Protein 1MN8 (pdb70)

Foldseek 3Di:
DDPQFPQVLCVVVVVVLQVLLVVVVHGDDNVVLLCCQQPNQVVVVQPRHNRGDLDLNSLVSSQCQQPPDPPRHNVVCNSNSVSSNSCNVPNDPSD/DFQQVLCVVVVVVLQVLLVVVVHGDDNVCLLCCLQPPQVVPPQDRDSSGDLDLVSLVSSQCQQPDDPPRHNVPCNSNSVSSNSCSVDNDPSDD/DQFPLNLCVVVVVVLQVLLVVVVHGDDSVVLLCCLQPNQVVVVQPRHNRGDLDLSSLVVSVCQQPPPDPRHNVVCVSNSVSSNSCSVPPDPSSD/DDPDDFPLNVCVVVVVVLQVLLVVVVHGDDNVVLLCCQQPNQVVVPLPRHNRGDLDLVSLVVSVCQQPPPPDRHNVVCVSNSVSSNSCSVPPDPPHD

GO terms:
  GO:0120026 host cell uropod (C, IDA)
  GO:0020002 host cell plasma membrane (C, EXP)
  GO:0030430 host cell cytoplasm (C, EXP)
  GO:0005515 protein binding (F, IPI)

Secondary structure (DSSP, 8-state):
-----HHHHHHHTHHHHHHHHHHTT----HHHHHHIIIIIGGGG-SS--TT----HHHHHHHHHHHTSPTTSS-GGGHHHHHHHHHHHHS--TT-/--HHHHHHHTHHHHHHHHHHTT----HHHHHHIIIIIGGGGSS---TT----HHHHHHHHHHHTSPTTSS-GGGHHHHHHHHHHHHS--TT--/---HHHHHHHTHHHHHHHHHHTT----HHHHHHIIIIIGGGGSS---TT----HHHHHHHHHHHT-SGGG--GGGHHHHHHHHHHHHS--TTT-/------HHHHHHHTHHHHHHHHHHTT----HHHHHHIIIIIGGGGSS---TT----HHHHHHHHHHHT-SGGG--GGGHHHHHHHHHHHHS--TT--

InterPro domains:
  IPR000840 Gamma-retroviral matrix protein [PF01140] (2-114)
  IPR001878 Zinc finger, CCHC-type [PF00098] (503-519)
  IPR001878 Zinc finger, CCHC-type [PS50158] (504-519)
  IPR001878 Zinc finger, CCHC-type [SM00343] (503-519)
  IPR002079 Gag polyprotein, inner coat protein p12 [PF01141] (132-215)
  IPR003036 Core shell protein Gag P30 [PF02093] (233-433)
  IPR008919 Retrovirus capsid, N-terminal [G3DSA:1.10.375.10] (216-346)
  IPR008919 Retrovirus capsid, N-terminal [SSF47943] (217-346)
  IPR010999 Retroviral matrix protein [SSF47836] (1-103)
  IPR036875 Zinc finger, CCHC-type superfamily [SSF57756] (481-527)
  IPR036946 Gamma-retroviral matrix domain superfamily [G3DSA:1.10.150.180] (1-99)
  IPR050462 Retroviral Gag-Pol polyproteins [PTHR33166] (1-527)

Sequence (379 aa):
QTVTTPLSLTLGHWKDVERIAHNQSVDVKKRRWVTFCSAEWPTFNVGWPRDGTFNRDLITQVKIKVFSPGPHGHPDQVPYIVTWEALAFDPPPWVTTPLSLTLGHWKDVERIAHNQSVDVKKRRWVTFCSAEWPTFNVGWPRDGTFNRDLITQVKIKVFSPGPHGHPDQVPYIVTWEALAFDPPPWVKVTTPLSLTLGHWKDVERIAHNQSVDVKKRRWVTFCSAEWPTFNVGWPRDGTFNRDLITQVKIKVFSPGPHGHPDQVPYIVTWEALAFDPPPWVKGQTVTTPLSLTLGHWKDVERIAHNQSVDVKKRRWVTFCSAEWPTFNVGWPRDGTFNRDLITQVKIKVFSPGPHGHPDQVPYIVTWEALAFDPPPWVK

Organism: Moloney murine leukemia virus (isolate Shinnick) (NCBI:txid928306)

Solvent-accessible surface area: 18211 Å² total; per-residue (Å²): 136,42,54,9,1,3,9,6,36,0,12,1,45,21,115,39,0,11,96,4,0,29,95,76,38,12,2,0,9,84,100,85,1,45,45,4,0,31,51,70,0,37,93,31,136,45,48,8,37,167,34,1,5,39,76,109,108,53,1,54,88,0,60,115,64,2,102,33,103,68,123,111,12,42,64,34,7,17,0,0,0,29,0,0,33,14,0,17,136,94,67,13,141,46,84,142,48,33,0,38,38,0,8,57,70,27,185,40,0,34,114,7,0,46,103,77,40,14,6,0,19,27,51,38,1,6,39,15,0,6,22,70,1,46,95,24,146,38,50,12,49,70,51,5,13,27,74,124,107,57,0,58,83,0,62,120,58,2,101,33,102,68,126,108,12,40,64,39,7,17,0,0,0,30,0,0,32,16,0,14,120,118,66,14,138,38,19,186,101,122,17,36,6,34,50,0,25,61,64,17,82,52,0,8,131,40,0,35,121,83,106,31,55,4,97,63,78,92,0,0,33,19,0,3,23,54,1,41,90,33,138,28,51,7,50,40,31,5,18,42,71,118,106,47,2,54,70,0,50,95,90,3,100,31,115,64,131,135,14,57,111,92,4,39,30,11,0,23,0,0,35,17,0,7,125,115,57,14,102,40,42,166,86,53,97,65,82,10,31,0,6,39,0,6,41,64,16,97,50,0,7,128,41,0,33,119,82,107,30,50,0,91,49,77,135,1,27,67,15,0,11,59,53,0,40,103,27,138,34,59,6,52,97,20,5,14,38,75,121,110,46,1,58,77,0,52,96,85,2,95,30,124,58,136,138,14,53,110,95,4,38,31,8,0,22,0,0,36,17,0,15,115,113,66,18,127,28,11,208

Radius of gyration: 23.08 Å; Cα contacts (8 Å, |Δi|>4): 572; chains: 4; bounding box: 60×48×50 Å

Nearest PDB structures (foldseek):
  1mn8-assembly1_A  TM=9.951E-01  e=1.776E-14  Moloney murine leukemia virus
  1uhu-assembly1_A  TM=9.595E-01  e=6.211E-09  Mus musculus
  1mn8-assembly1_A  TM=9.759E-01  e=5.792E-16  Moloney murine leukemia virus
  1uhu-assembly1_A  TM=9.353E-01  e=1.163E-09  Mus musculus
  1mn8-assembly1_A  TM=1.008E+00  e=6.051E-15  Moloney murine leukemia virus

B-factor: mean 15.63, std 10.72, range [4.12, 92.96]

CATH classification: 1.10.150.180

Structure (mmCIF, N/CA/C/O backbone):
data_1MN8
#
_entry.id   1MN8
#
_cell.length_a   33.8
_cell.length_b   49.5
_cell.length_c   50.8
_cell.angle_alpha   71.9
_cell.angle_beta   81.9
_cell.angle_gamma   80.0
#
_symmetry.space_group_name_H-M   'P 1'
#
loop_
_entity.id
_entity.type
_entity.pdbx_description
1 polymer 'Core protein p15'
2 water water
#
loop_
_atom_site.group_PDB
_atom_site.id
_atom_site.type_symbol
_atom_site.label_atom_id
_atom_site.label_alt_id
_atom_site.label_comp_id
_atom_site.label_asym_id
_atom_site.label_entity_id
_atom_site.label_seq_id
_atom_site.pdbx_PDB_ins_code
_atom_site.Cartn_x
_atom_site.Cartn_y
_atom_site.Cartn_z
_atom_site.occupancy
_atom_site.B_iso_or_equiv
_atom_site.auth_seq_id
_atom_site.auth_comp_id
_atom_site.auth_asym_id
_atom_site.auth_atom_id
_atom_site.pdbx_PDB_model_num
ATOM 1 N N . GLN A 1 4 ? 1.487 34.339 -28.185 1.00 56.65 3 GLN A N 1
ATOM 2 C CA . GLN A 1 4 ? 0.352 32.071 -28.036 1.00 52.23 3 GLN A CA 1
ATOM 3 C C . GLN A 1 4 ? 1.691 33.044 -27.146 1.00 53.94 3 GLN A C 1
ATOM 4 O O . GLN A 1 4 ? 1.212 33.971 -26.510 1.00 67.04 3 GLN A O 1
ATOM 10 N N . THR A 1 5 ? 2.600 32.994 -28.107 1.00 45.10 4 THR A N 1
ATOM 11 C CA . THR A 1 5 ? 3.895 33.670 -27.958 1.00 33.19 4 THR A CA 1
ATOM 12 C C . THR A 1 5 ? 4.938 32.671 -28.478 1.00 22.88 4 THR A C 1
ATOM 13 O O . THR A 1 5 ? 4.771 31.453 -28.597 1.00 31.23 4 THR A O 1
ATOM 17 N N . VAL A 1 6 ? 5.919 33.308 -29.132 1.00 28.51 5 VAL A N 1
ATOM 18 C CA . VAL A 1 6 ? 6.972 32.417 -29.642 1.00 23.56 5 VAL A CA 1
ATOM 19 C C . VAL A 1 6 ? 8.150 32.701 -28.749 1.00 24.30 5 VAL A C 1
ATOM 20 O O . VAL A 1 6 ? 9.275 32.664 -29.283 1.00 26.23 5 VAL A O 1
ATOM 24 N N . THR A 1 7 ? 7.904 33.004 -27.444 1.00 20.95 6 THR A N 1
ATOM 25 C CA . THR A 1 7 ? 9.051 33.247 -26.593 1.00 13.81 6 THR A CA 1
ATOM 26 C C . THR A 1 7 ? 9.954 32.055 -26.590 1.00 10.87 6 THR A C 1
ATOM 27 O O . THR A 1 7 ? 9.559 30.880 -26.592 1.00 11.78 6 THR A O 1
ATOM 34 N N . THR A 1 8 ? 11.218 32.372 -26.670 1.00 9.52 7 THR A N 1
ATOM 35 C CA . THR A 1 8 ? 12.202 31.321 -26.748 1.00 8.16 7 THR A CA 1
ATOM 36 C C . THR A 1 8 ? 12.165 30.429 -25.500 1.00 7.72 7 THR A C 1
ATOM 37 O O . THR A 1 8 ? 11.854 30.895 -24.398 1.00 8.01 7 THR A O 1
ATOM 41 N N . PRO A 1 9 ? 12.597 29.164 -25.639 1.00 7.36 8 PRO A N 1
ATOM 42 C CA . PRO A 1 9 ? 12.719 28.331 -24.422 1.00 6.96 8 PRO A CA 1
ATOM 43 C C . PRO A 1 9 ? 13.554 28.963 -23.328 1.00 6.70 8 PRO A C 1
ATOM 44 O O . PRO A 1 9 ? 13.189 28.956 -22.160 1.00 7.38 8 PRO A O 1
ATOM 48 N N . LEU A 1 10 ? 14.734 29.506 -23.722 1.00 6.66 9 LEU A N 1
ATOM 49 C CA . LEU A 1 10 ? 15.578 30.129 -22.713 1.00 6.59 9 LEU A CA 1
ATOM 50 C C . LEU A 1 10 ? 14.830 31.258 -21.974 1.00 7.31 9 LEU A C 1
ATOM 51 O O . LEU A 1 10 ? 14.865 31.318 -20.745 1.00 7.52 9 LEU A O 1
ATOM 56 N N . SER A 1 11 ? 14.190 32.167 -22.736 1.00 7.84 10 SER A N 1
ATOM 57 C CA . SER A 1 11 ? 13.481 33.250 -22.038 1.00 8.24 10 SER A CA 1
ATOM 58 C C . SER A 1 11 ? 12.331 32.751 -21.196 1.00 8.06 10 SER A C 1
ATOM 59 O O . SER A 1 11 ? 12.039 33.339 -20.149 1.00 9.47 10 SER A O 1
ATOM 63 N N . LEU A 1 12 ? 11.664 31.691 -21.599 1.00 8.27 11 LEU A N 1
ATOM 64 C CA . LEU A 1 12 ? 10.613 31.108 -20.764 1.00 8.95 11 LEU A CA 1
ATOM 65 C C . LEU A 1 12 ? 11.212 30.636 -19.439 1.00 8.52 11 LEU A C 1
ATOM 66 O O . LEU A 1 12 ? 10.657 30.846 -18.352 1.00 10.01 11 LEU A O 1
ATOM 71 N N . THR A 1 13 ? 12.359 29.920 -19.505 1.00 8.21 12 THR A N 1
ATOM 72 C CA . THR A 1 13 ? 13.013 29.467 -18.281 1.00 8.39 12 THR A CA 1
ATOM 73 C C . THR A 1 13 ? 13.410 30.626 -17.357 1.00 8.09 12 THR A C 1
ATOM 74 O O . THR A 1 13 ? 13.257 30.527 -16.122 1.00 9.73 12 THR A O 1
ATOM 78 N N . LEU A 1 14 ? 13.853 31.721 -17.983 1.00 7.57 13 LEU A N 1
ATOM 79 C CA . LEU A 1 14 ? 14.179 32.892 -17.171 1.00 8.97 13 LEU A CA 1
ATOM 80 C C . LEU A 1 14 ? 12.932 33.554 -16.539 1.00 9.35 13 LEU A C 1
ATOM 81 O O . LEU A 1 14 ? 12.991 34.104 -15.480 1.00 10.84 13 LEU A O 1
ATOM 86 N N . GLY A 1 15 ? 11.832 33.502 -17.298 1.00 10.53 14 GLY A N 1
ATOM 87 C CA . GLY A 1 15 ? 10.559 33.982 -16.797 1.00 12.63 14 GLY A CA 1
ATOM 88 C C . GLY A 1 15 ? 9.998 33.218 -15.622 1.00 12.27 14 GLY A C 1
ATOM 89 O O . GLY A 1 15 ? 9.108 33.756 -14.943 1.00 16.87 14 GLY A O 1
ATOM 90 N N . HIS A 1 16 ? 10.445 31.969 -15.448 1.00 10.95 15 HIS A N 1
ATOM 91 C CA . HIS A 1 16 ? 9.979 31.073 -14.415 1.00 11.34 15 HIS A CA 1
ATOM 92 C C . HIS A 1 16 ? 11.160 30.506 -13.652 1.00 10.60 15 HIS A C 1
ATOM 93 O O . HIS A 1 16 ? 11.164 29.317 -13.326 1.00 11.94 15 HIS A O 1
ATOM 100 N N . TRP A 1 17 ? 12.139 31.369 -13.378 1.00 11.18 16 TRP A N 1
ATOM 101 C CA . TRP A 1 17 ? 13.384 30.899 -12.838 1.00 10.48 16 TRP A CA 1
ATOM 102 C C . TRP A 1 17 ? 13.264 30.131 -11.525 1.00 10.99 16 TRP A C 1
ATOM 103 O O . TRP A 1 17 ? 13.897 29.104 -11.295 1.00 11.18 16 TRP A O 1
ATOM 114 N N . LYS A 1 18 ? 12.418 30.600 -10.595 1.00 12.40 17 LYS A N 1
ATOM 115 C CA . LYS A 1 18 ? 12.323 29.877 -9.323 1.00 13.66 17 LYS A CA 1
ATOM 116 C C . LYS A 1 18 ? 11.820 28.445 -9.509 1.00 11.64 17 LYS A C 1
ATOM 117 O O . LYS A 1 18 ? 12.221 27.535 -8.771 1.00 12.64 17 LYS A O 1
ATOM 127 N N . ASP A 1 19 ? 10.932 28.247 -10.502 1.00 11.00 18 ASP A N 1
ATOM 128 C CA . ASP A 1 19 ? 10.477 26.862 -10.750 1.00 11.49 18 ASP A CA 1
ATOM 129 C C . ASP A 1 19 ? 11.587 26.034 -11.363 1.00 10.06 18 ASP A C 1
ATOM 130 O O . ASP A 1 19 ? 11.655 24.810 -11.129 1.00 10.27 18 ASP A O 1
ATOM 135 N N . VAL A 1 20 ? 12.456 26.640 -12.210 1.00 8.54 19 VAL A N 1
ATOM 136 C CA . VAL A 1 20 ? 13.641 25.911 -12.692 1.00 8.31 19 VAL A CA 1
ATOM 137 C C . VAL A 1 20 ? 14.479 25.443 -11.506 1.00 7.54 19 VAL A C 1
ATOM 138 O O . VAL A 1 20 ? 14.940 24.295 -11.450 1.00 8.06 19 VAL A O 1
ATOM 142 N N . GLU A 1 21 ? 14.702 26.347 -10.525 1.00 8.61 20 GLU A N 1
ATOM 143 C CA . GLU A 1 21 ? 15.449 25.921 -9.350 1.00 9.23 20 GLU A CA 1
ATOM 144 C C . GLU A 1 21 ? 14.793 24.758 -8.608 1.00 9.27 20 GLU A C 1
ATOM 145 O O . GLU A 1 21 ? 15.461 23.838 -8.129 1.00 10.20 20 GLU A O 1
ATOM 151 N N . ARG A 1 22 ? 13.456 24.803 -8.457 1.00 9.10 21 ARG A N 1
ATOM 152 C CA . ARG A 1 22 ? 12.702 23.708 -7.837 1.00 9.23 21 ARG A CA 1
ATOM 153 C C . ARG A 1 22 ? 12.946 22.389 -8.550 1.00 9.01 21 ARG A C 1
ATOM 154 O O . ARG A 1 22 ? 13.146 21.386 -7.879 1.00 9.90 21 ARG A O 1
ATOM 162 N N . ILE A 1 23 ? 12.930 22.422 -9.896 1.00 7.98 22 ILE A N 1
ATOM 163 C CA . ILE A 1 23 ? 13.169 21.228 -10.671 1.00 8.49 22 ILE A CA 1
ATOM 164 C C . ILE A 1 23 ? 14.589 20.708 -10.443 1.00 7.53 22 ILE A C 1
ATOM 165 O O . ILE A 1 23 ? 14.788 19.508 -10.246 1.00 8.96 22 ILE A O 1
ATOM 170 N N . ALA A 1 24 ? 15.545 21.616 -10.427 1.00 7.66 23 ALA A N 1
ATOM 171 C CA . ALA A 1 24 ? 16.918 21.235 -10.127 1.00 7.67 23 ALA A CA 1
ATOM 172 C C . ALA A 1 24 ? 17.020 20.540 -8.773 1.00 7.52 23 ALA A C 1
ATOM 173 O O . ALA A 1 24 ? 17.624 19.483 -8.584 1.00 8.37 23 ALA A O 1
ATOM 175 N N . HIS A 1 25 ? 16.429 21.224 -7.758 1.00 8.07 24 HIS A N 1
ATOM 176 C CA . HIS A 1 25 ? 16.517 20.700 -6.394 1.00 8.35 24 HIS A CA 1
ATOM 177 C C . HIS A 1 25 ? 15.935 19.304 -6.287 1.00 8.82 24 HIS A C 1
ATOM 178 O O . HIS A 1 25 ? 16.436 18.456 -5.529 1.00 9.96 24 HIS A O 1
ATOM 185 N N . ASN A 1 26 ? 14.838 19.026 -6.991 1.00 9.17 25 ASN A N 1
ATOM 186 C CA . ASN A 1 26 ? 14.221 17.703 -6.957 1.00 10.56 25 ASN A CA 1
ATOM 187 C C . ASN A 1 26 ? 15.141 16.658 -7.588 1.00 10.63 25 ASN A C 1
ATOM 188 O O . ASN A 1 26 ? 14.90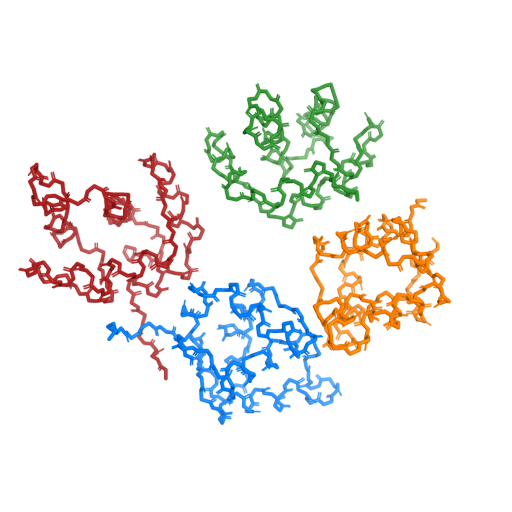6 15.448 -7.346 1.00 12.87 25 ASN A O 1
ATOM 193 N N . GLN A 1 27 ? 16.141 17.093 -8.380 1.00 9.00 26 GLN A N 1
ATOM 194 C CA . GLN A 1 27 ? 17.171 16.228 -8.911 1.00 9.10 26 GLN A CA 1
ATOM 195 C C . GLN A 1 27 ? 18.432 16.236 -8.055 1.00 8.22 26 GLN A C 1
ATOM 196 O O . GLN A 1 27 ? 19.494 15.747 -8.450 1.00 10.36 26 GLN A O 1
ATOM 202 N N . SER A 1 28 ? 18.345 16.825 -6.859 1.00 8.72 27 SER A N 1
ATOM 203 C CA . SER A 1 28 ? 19.459 16.920 -5.893 1.00 8.76 27 SER A CA 1
ATOM 204 C C . SER A 1 28 ? 20.633 17.709 -6.483 1.00 8.19 27 SER A C 1
ATOM 205 O O . SER A 1 28 ? 21.805 17.436 -6.161 1.00 9.27 27 SER A O 1
ATOM 208 N N . VAL A 1 29 ? 20.326 18.729 -7.301 1.00 8.12 28 VAL A N 1
ATOM 209 C CA . VAL A 1 29 ? 21.346 19.630 -7.785 1.00 7.41 28 VAL A CA 1
ATOM 210 C C . VAL A 1 29 ? 20.884 21.089 -7.574 1.00 7.02 28 VAL A C 1
ATOM 211 O O . VAL A 1 29 ? 19.709 21.328 -7.297 1.00 9.00 28 VAL A O 1
ATOM 215 N N . ASP A 1 30 ? 21.781 21.989 -7.837 1.00 7.90 29 ASP A N 1
ATOM 216 C CA . ASP A 1 30 ? 21.518 23.436 -7.819 1.00 7.88 29 ASP A CA 1
ATOM 217 C C . ASP A 1 30 ? 22.074 24.079 -9.060 1.00 7.16 29 ASP A C 1
ATOM 218 O O . ASP A 1 30 ? 23.067 23.603 -9.668 1.00 9.69 29 ASP A O 1
ATOM 223 N N . VAL A 1 31 ? 21.429 25.121 -9.561 1.00 7.74 30 VAL A N 1
ATOM 224 C CA . VAL A 1 31 ? 21.824 25.801 -10.784 1.00 7.20 30 VAL A CA 1
ATOM 225 C C . VAL A 1 31 ? 21.840 27.312 -10.562 1.00 7.33 30 VAL A C 1
ATOM 226 O O . VAL A 1 31 ? 20.950 27.896 -9.974 1.00 9.33 30 VAL A O 1
ATOM 230 N N . LYS A 1 32 ? 22.839 27.943 -11.147 1.00 7.26 31 LYS A N 1
ATOM 231 C CA . LYS A 1 32 ? 23.002 29.415 -11.159 1.00 7.72 31 LYS A CA 1
ATOM 232 C C . LYS A 1 32 ? 22.414 29.973 -12.460 1.00 7.36 31 LYS A C 1
ATOM 233 O O . LYS A 1 32 ? 22.728 29.453 -13.550 1.00 8.22 31 LYS A O 1
ATOM 239 N N . LYS A 1 33 ? 21.636 31.031 -12.391 1.00 8.35 32 LYS A N 1
ATOM 240 C CA . LYS A 1 33 ? 21.012 31.610 -13.569 1.00 8.46 32 LYS A CA 1
ATOM 241 C C . LYS A 1 33 ? 22.042 32.059 -14.578 1.00 7.49 32 LYS A C 1
ATOM 242 O O . LYS A 1 33 ? 21.899 31.786 -15.798 1.00 8.73 32 LYS A O 1
ATOM 248 N N . ARG A 1 34 ? 23.133 32.674 -14.166 1.00 9.10 33 ARG A N 1
ATOM 249 C CA . ARG A 1 34 ? 24.056 33.215 -15.140 1.00 8.89 33 ARG A CA 1
ATOM 250 C C . ARG A 1 34 ? 24.750 32.082 -15.912 1.00 8.54 33 ARG A C 1
ATOM 251 O O . ARG A 1 34 ? 25.057 32.232 -17.122 1.00 8.83 33 ARG A O 1
ATOM 259 N N . ARG A 1 35 ? 25.028 30.949 -15.231 1.00 8.05 34 ARG A N 1
ATOM 260 C CA . ARG A 1 35 ? 25.637 29.787 -15.870 1.00 8.38 34 ARG A CA 1
ATOM 261 C C . ARG A 1 35 ? 24.660 29.097 -16.787 1.00 6.74 34 ARG A C 1
ATOM 262 O O . ARG A 1 35 ? 25.018 28.592 -17.854 1.00 7.91 34 ARG A O 1
ATOM 270 N N . TRP A 1 36 ? 23.403 28.980 -16.340 1.00 6.45 35 TRP A N 1
ATOM 271 C CA . TRP A 1 36 ? 22.332 28.460 -17.149 1.00 6.30 35 TRP A CA 1
ATOM 272 C C . TRP A 1 36 ? 22.341 29.160 -18.516 1.00 6.46 35 TRP A C 1
ATOM 273 O O . TRP A 1 36 ? 22.292 28.544 -19.561 1.00 6.59 35 TRP A O 1
ATOM 284 N N . VAL A 1 37 ? 22.388 30.485 -18.482 1.00 7.10 36 VAL A N 1
ATOM 285 C CA . VAL A 1 37 ? 22.378 31.297 -19.689 1.00 7.18 36 VAL A CA 1
ATOM 286 C C . VAL A 1 37 ? 23.628 31.041 -20.514 1.00 7.05 36 VAL A C 1
ATOM 287 O O . VAL A 1 37 ? 23.590 30.805 -21.722 1.00 8.43 36 VAL A O 1
ATOM 291 N N . THR A 1 38 ? 24.793 31.132 -19.882 1.00 6.97 37 THR A N 1
ATOM 292 C CA . THR A 1 38 ? 26.045 30.968 -20.622 1.00 8.05 37 THR A CA 1
ATOM 293 C C . THR A 1 38 ? 26.121 29.588 -21.260 1.00 6.77 37 THR A C 1
ATOM 294 O O . THR A 1 38 ? 26.604 29.460 -22.396 1.00 7.55 37 THR A O 1
ATOM 298 N N . PHE A 1 39 ? 25.779 28.553 -20.547 1.00 6.75 38 PHE A N 1
ATOM 299 C CA . PHE A 1 39 ? 25.854 27.199 -21.127 1.00 6.57 38 PHE A CA 1
ATOM 300 C C . PHE A 1 39 ? 24.878 27.071 -22.286 1.00 6.44 38 PHE A C 1
ATOM 301 O O . PHE A 1 39 ? 25.205 26.509 -23.313 1.00 7.05 38 PHE A O 1
ATOM 309 N N . CYS A 1 40 ? 23.642 27.534 -22.083 1.00 6.26 39 CYS A N 1
ATOM 310 C CA . CYS A 1 40 ? 22.630 27.425 -23.139 1.00 6.49 39 CYS A CA 1
ATOM 311 C C . CYS A 1 40 ? 23.038 28.167 -24.414 1.00 6.54 39 CYS A C 1
ATOM 312 O O . CYS A 1 40 ? 22.879 27.676 -25.510 1.00 7.27 39 CYS A O 1
ATOM 315 N N . SER A 1 41 ? 23.530 29.423 -24.228 1.00 6.82 40 SER A N 1
ATOM 316 C CA . SER A 1 41 ? 23.677 30.328 -25.343 1.00 7.93 40 SER A CA 1
ATOM 317 C C . SER A 1 41 ? 25.075 30.325 -25.950 1.00 8.99 40 SER A C 1
ATOM 318 O O . SER A 1 41 ? 25.204 30.642 -27.148 1.00 13.16 40 SER A O 1
ATOM 322 N N . ALA A 1 42 ? 26.117 30.120 -25.156 1.00 8.15 41 ALA A N 1
ATOM 323 C CA . ALA A 1 42 ? 27.492 30.248 -25.583 1.00 9.12 41 ALA A CA 1
ATOM 324 C C . ALA A 1 42 ? 28.142 28.880 -25.694 1.00 9.00 41 ALA A C 1
ATOM 325 O O . ALA A 1 42 ? 28.756 28.559 -26.702 1.00 14.13 41 ALA A O 1
ATOM 327 N N . GLU A 1 43 ? 28.044 28.024 -24.672 1.00 8.57 42 GLU A N 1
ATOM 328 C CA . GLU A 1 43 ? 28.893 26.790 -24.687 1.00 8.68 42 GLU A CA 1
ATOM 329 C C . GLU A 1 43 ? 28.213 25.691 -25.474 1.00 7.66 42 GLU A C 1
ATOM 330 O O . GLU A 1 43 ? 28.834 25.134 -26.386 1.00 8.90 42 GLU A O 1
ATOM 336 N N . TRP A 1 44 ? 26.988 25.316 -25.191 1.00 7.04 43 TRP A N 1
ATOM 337 C CA . TRP A 1 44 ? 26.389 24.150 -25.820 1.00 7.32 43 TRP A CA 1
ATOM 338 C C . TRP A 1 44 ? 26.235 24.258 -27.325 1.00 6.85 43 TRP A C 1
ATOM 339 O O . TRP A 1 44 ? 26.426 23.253 -28.027 1.00 7.07 43 TRP A O 1
ATOM 350 N N . PRO A 1 45 ? 25.951 25.447 -27.891 1.00 7.28 44 PRO A N 1
ATOM 351 C CA . PRO A 1 45 ? 25.915 25.528 -29.384 1.00 7.27 44 PRO A CA 1
ATOM 352 C C . PRO A 1 45 ? 27.259 25.162 -29.996 1.00 8.62 44 PRO A C 1
ATOM 353 O O . PRO A 1 45 ? 27.282 24.659 -31.119 1.00 9.51 44 PRO A O 1
ATOM 357 N N . THR A 1 46 ? 28.381 25.411 -29.292 1.00 9.01 45 THR A N 1
ATOM 358 C CA . THR A 1 46 ? 29.678 25.092 -29.900 1.00 10.66 45 THR A CA 1
ATOM 359 C C . THR A 1 46 ? 29.939 23.607 -30.000 1.00 10.61 45 THR A C 1
ATOM 360 O O . THR A 1 46 ? 30.880 23.221 -30.709 1.00 12.76 45 THR A O 1
ATOM 364 N N . PHE A 1 47 ? 29.161 22.775 -29.326 1.00 10.47 46 PHE A N 1
ATOM 365 C CA . PHE A 1 47 ? 29.300 21.322 -29.472 1.00 11.23 46 PHE A CA 1
ATOM 366 C C . PHE A 1 47 ? 28.909 20.842 -30.869 1.00 11.52 46 PHE A C 1
ATOM 367 O O . PHE A 1 47 ? 29.202 19.714 -31.247 1.00 14.78 46 PHE A O 1
ATOM 375 N N . ASN A 1 48 ? 28.133 21.604 -31.610 1.00 12.77 47 ASN A N 1
ATOM 376 C CA . ASN A 1 48 ? 27.671 21.238 -32.929 1.00 14.67 47 ASN A CA 1
ATOM 377 C C . ASN A 1 48 ? 26.846 19.961 -32.914 1.00 14.08 47 ASN A C 1
ATOM 378 O O . ASN A 1 48 ? 26.883 19.137 -33.807 1.00 22.00 47 ASN A O 1
ATOM 383 N N . VAL A 1 49 ? 26.021 19.844 -31.862 1.00 11.70 48 VAL A N 1
ATOM 384 C CA . VAL A 1 49 ? 25.081 18.747 -31.692 1.00 12.22 48 VAL A CA 1
ATOM 385 C C . VAL A 1 49 ? 23.655 19.220 -31.749 1.00 10.41 48 VAL A C 1
ATOM 386 O O . VAL A 1 49 ? 22.745 18.506 -31.300 1.00 11.71 48 VAL A O 1
ATOM 390 N N . GLY A 1 50 ? 23.399 20.408 -32.319 1.00 9.88 49 GLY A N 1
ATOM 391 C CA . GLY A 1 50 ? 22.004 20.794 -32.531 1.00 10.50 49 GLY A CA 1
ATOM 392 C C . GLY A 1 50 ? 21.380 21.593 -31.393 1.00 7.26 49 GLY A C 1
ATOM 393 O O . GLY A 1 50 ? 20.193 21.803 -31.413 1.00 9.29 49 GLY A O 1
ATOM 394 N N . TRP A 1 51 ? 22.167 22.033 -30.383 1.00 7.00 50 TRP A N 1
ATOM 395 C CA . TRP A 1 51 ? 21.581 22.759 -29.260 1.00 6.23 50 TRP A CA 1
ATOM 396 C C . TRP A 1 51 ? 21.357 24.218 -29.669 1.00 6.31 50 TRP A C 1
ATOM 397 O O . TRP A 1 51 ? 22.368 24.907 -29.893 1.00 7.37 50 TRP A O 1
ATOM 408 N N . PRO A 1 52 ? 20.126 24.713 -29.765 1.00 6.26 51 PRO A N 1
ATOM 409 C CA . PRO A 1 52 ? 19.924 26.109 -30.186 1.00 6.61 51 PRO A CA 1
ATOM 410 C C . PRO A 1 52 ? 20.388 27.056 -29.090 1.00 6.53 51 PRO A C 1
ATOM 411 O O . PRO A 1 52 ? 20.171 26.849 -27.914 1.00 7.06 51 PRO A O 1
ATOM 415 N N . ARG A 1 53 ? 20.932 28.213 -29.537 1.00 6.91 52 ARG A N 1
ATOM 416 C CA . ARG A 1 53 ? 21.370 29.234 -28.612 1.00 7.76 52 ARG A CA 1
ATOM 417 C C . ARG A 1 53 ? 20.299 29.669 -27.634 1.00 6.47 52 ARG A C 1
ATOM 418 O O . ARG A 1 53 ? 20.605 29.990 -26.497 1.00 8.14 52 ARG A O 1
ATOM 427 N N . ASP A 1 54 ? 19.044 29.697 -28.083 1.00 6.55 53 ASP A N 1
ATOM 428 C CA . ASP A 1 54 ? 17.939 30.096 -27.241 1.00 7.18 53 ASP A CA 1
ATOM 429 C C . ASP A 1 54 ? 17.200 28.921 -26.617 1.00 6.61 53 ASP A C 1
ATOM 430 O O . ASP A 1 54 ? 16.083 29.076 -26.147 1.00 7.18 53 ASP A O 1
ATOM 438 N N . GLY A 1 55 ? 17.880 27.763 -26.578 1.00 6.37 54 GLY A N 1
ATOM 439 C CA . GLY A 1 55 ? 17.352 26.607 -25.872 1.00 7.13 54 GLY A CA 1
ATOM 440 C C . GLY A 1 55 ? 16.326 25.808 -26.648 1.00 7.11 54 GLY A C 1
ATOM 441 O O . GLY A 1 55 ? 15.845 26.165 -27.724 1.00 7.22 54 GLY A O 1
ATOM 442 N N . THR A 1 56 ? 15.956 24.676 -26.032 1.00 6.96 55 THR A N 1
ATOM 443 C CA . THR A 1 56 ? 14.962 23.783 -26.547 1.00 6.32 55 THR A CA 1
ATOM 444 C C . THR A 1 56 ? 14.431 22.897 -25.438 1.00 7.02 55 THR A C 1
ATOM 445 O O . THR A 1 56 ? 15.156 22.623 -24.474 1.00 7.34 55 THR A O 1
ATOM 449 N N . PHE A 1 57 ? 13.203 22.443 -25.603 1.00 7.11 56 PHE A N 1
ATOM 450 C CA . PHE A 1 57 ? 12.634 21.430 -24.713 1.00 7.97 56 PHE A CA 1
ATOM 451 C C . PHE A 1 57 ? 12.588 20.060 -25.380 1.00 7.74 56 PHE A C 1
ATOM 452 O O . PHE A 1 57 ? 12.051 19.104 -24.819 1.00 9.70 56 PHE A O 1
ATOM 460 N N . ASN A 1 58 ? 13.221 19.944 -26.535 1.00 7.49 57 ASN A N 1
ATOM 461 C CA . ASN A 1 58 ? 13.196 18.676 -27.279 1.00 7.67 57 ASN A CA 1
ATOM 462 C C . ASN A 1 58 ? 14.133 17.677 -26.609 1.00 8.13 57 ASN A C 1
ATOM 463 O O . ASN A 1 58 ? 15.317 17.943 -26.403 1.00 7.88 57 ASN A O 1
ATOM 468 N N . ARG A 1 59 ? 13.595 16.518 -26.251 1.00 8.87 58 ARG A N 1
ATOM 469 C CA . ARG A 1 59 ? 14.303 15.558 -25.421 1.00 9.43 58 ARG A CA 1
ATOM 470 C C . ARG A 1 59 ? 15.488 15.021 -26.219 1.00 9.13 58 ARG A C 1
ATOM 471 O O . ARG A 1 59 ? 16.556 14.716 -25.605 1.00 10.78 58 ARG A O 1
ATOM 484 N N . ASP A 1 60 ? 15.390 14.803 -27.508 1.00 10.53 59 ASP A N 1
ATOM 485 C CA . ASP A 1 60 ? 16.479 14.294 -28.312 1.00 10.63 59 ASP A CA 1
ATOM 486 C C . ASP A 1 60 ? 17.657 15.249 -28.313 1.00 9.32 59 ASP A C 1
ATOM 487 O O . ASP A 1 60 ? 18.811 14.824 -28.168 1.00 9.85 59 ASP A O 1
ATOM 492 N N . LEU A 1 61 ? 17.399 16.546 -28.457 1.00 8.13 60 LEU A N 1
ATOM 493 C CA . LEU A 1 61 ? 18.449 17.517 -28.460 1.00 7.56 60 LEU A CA 1
ATOM 494 C C . LEU A 1 61 ? 19.103 17.621 -27.060 1.00 6.70 60 LEU A C 1
ATOM 495 O O . LEU A 1 61 ? 20.322 17.747 -26.962 1.00 7.48 60 LEU A O 1
ATOM 500 N N . ILE A 1 62 ? 18.271 17.601 -26.016 1.00 6.26 61 ILE A N 1
ATOM 501 C CA . ILE A 1 62 ? 18.807 17.560 -24.651 1.00 6.03 61 ILE A CA 1
ATOM 502 C C . ILE A 1 62 ? 19.747 16.369 -24.490 1.00 6.38 61 ILE A C 1
ATOM 503 O O . ILE A 1 62 ? 20.828 16.499 -23.906 1.00 6.75 61 ILE A O 1
ATOM 508 N N . THR A 1 63 ? 19.361 15.213 -24.989 1.00 7.15 62 THR A N 1
ATOM 509 C CA . THR A 1 63 ? 20.168 14.002 -24.840 1.00 8.10 62 THR A CA 1
ATOM 510 C C . THR A 1 63 ? 21.502 14.184 -25.559 1.00 8.18 62 THR A C 1
ATOM 511 O O . THR A 1 63 ? 22.547 13.713 -25.063 1.00 9.02 62 THR A O 1
ATOM 515 N N . GLN A 1 64 ? 21.518 14.858 -26.730 1.00 8.28 63 GLN A N 1
ATOM 516 C CA . GLN A 1 64 ? 22.791 15.066 -27.434 1.00 9.41 63 GLN A CA 1
ATOM 517 C C . GLN A 1 64 ? 23.768 15.830 -26.558 1.00 8.02 63 GLN A C 1
ATOM 518 O O . GLN A 1 64 ? 24.959 15.520 -26.460 1.00 8.60 63 GLN A O 1
ATOM 524 N N . VAL A 1 65 ? 23.285 16.934 -25.947 1.00 7.41 64 VAL A N 1
ATOM 525 C CA . VAL A 1 65 ? 24.139 17.690 -25.054 1.00 6.19 64 VAL A CA 1
ATOM 526 C C . VAL A 1 65 ? 24.552 16.851 -23.866 1.00 6.41 64 VAL A C 1
ATOM 527 O O . VAL A 1 65 ? 25.724 16.904 -23.436 1.00 6.75 64 VAL A O 1
ATOM 531 N N . LYS A 1 66 ? 23.608 16.106 -23.293 1.00 5.95 65 LYS A N 1
ATOM 532 C CA . LYS A 1 66 ? 23.903 15.278 -22.142 1.00 6.07 65 LYS A CA 1
ATOM 533 C C . LYS A 1 66 ? 25.061 14.330 -22.428 1.00 6.64 65 LYS A C 1
ATOM 534 O O . LYS A 1 66 ? 26.002 14.165 -21.602 1.00 6.63 65 LYS A O 1
ATOM 540 N N . ILE A 1 67 ? 25.075 13.657 -23.575 1.00 6.71 66 ILE A N 1
ATOM 541 C CA . ILE A 1 67 ? 26.172 12.745 -23.931 1.00 7.39 66 ILE A CA 1
ATOM 542 C C . ILE A 1 67 ? 27.474 13.487 -24.020 1.00 6.81 66 ILE A C 1
ATOM 543 O O . ILE A 1 67 ? 28.491 12.989 -23.487 1.00 7.43 66 ILE A O 1
ATOM 548 N N . LYS A 1 68 ? 27.490 14.681 -24.596 1.00 6.64 67 LYS A N 1
ATOM 549 C CA . LYS A 1 68 ? 28.750 15.450 -24.633 1.00 7.45 67 LYS A CA 1
ATOM 550 C C . LYS A 1 68 ? 29.201 15.735 -23.208 1.00 6.56 67 LYS A C 1
ATOM 551 O O . LYS A 1 68 ? 30.381 15.539 -22.869 1.00 7.28 67 LYS A O 1
ATOM 557 N N . VAL A 1 69 ? 28.293 16.295 -22.392 1.00 6.26 68 VAL A N 1
ATOM 558 C CA . VAL A 1 69 ? 28.616 16.731 -21.032 1.00 5.97 68 VAL A CA 1
ATOM 559 C C . VAL A 1 69 ? 29.135 15.587 -20.213 1.00 5.70 68 VAL A C 1
ATOM 560 O O . VAL A 1 69 ? 30.064 15.802 -19.380 1.00 6.62 68 VAL A O 1
ATOM 564 N N . PHE A 1 70 ? 28.554 14.424 -20.326 1.00 6.05 69 PHE A N 1
ATOM 565 C CA . PHE A 1 70 ? 28.893 13.225 -19.550 1.00 6.73 69 PHE A CA 1
ATOM 566 C C . PHE A 1 70 ? 30.037 12.416 -20.147 1.00 6.39 69 PHE A C 1
ATOM 567 O O . PHE A 1 70 ? 30.394 11.349 -19.599 1.00 7.52 69 PHE A O 1
ATOM 575 N N . SER A 1 71 ? 30.663 12.892 -21.214 1.00 6.48 70 SER A N 1
ATOM 576 C CA . SER A 1 71 ? 31.770 12.121 -21.787 1.00 6.76 70 SER A CA 1
ATOM 577 C C . SER A 1 71 ? 32.930 12.090 -20.793 1.00 7.36 70 SER A C 1
ATOM 578 O O . SER A 1 71 ? 33.130 12.981 -19.961 1.00 9.78 70 SER A O 1
ATOM 581 N N . PRO A 1 72 ? 33.818 11.087 -20.890 1.00 8.29 71 PRO A N 1
ATOM 582 C CA . PRO A 1 72 ? 34.941 10.961 -19.955 1.00 10.53 71 PRO A CA 1
ATOM 583 C C . PRO A 1 72 ? 36.027 12.017 -20.137 1.00 12.15 71 PRO A C 1
ATOM 584 O O . PRO A 1 72 ? 36.234 12.482 -21.235 1.00 14.66 71 PRO A O 1
ATOM 588 N N . GLY A 1 73 ? 36.660 12.408 -19.020 1.00 18.37 72 GLY A N 1
ATOM 589 C CA . GLY A 1 73 ? 37.705 13.478 -19.124 1.00 21.93 72 GLY A CA 1
ATOM 590 C C . GLY A 1 73 ? 38.640 13.036 -20.223 1.00 31.95 72 GLY A C 1
ATOM 591 O O . GLY A 1 73 ? 38.881 11.825 -20.384 1.00 38.35 72 GLY A O 1
ATOM 592 N N . PRO A 1 74 ? 39.189 13.966 -21.012 1.00 24.24 73 PRO A N 1
ATOM 593 C CA . PRO A 1 74 ? 38.999 15.409 -21.000 1.00 21.38 73 PRO A CA 1
ATOM 594 C C . PRO A 1 74 ? 37.906 15.899 -21.938 1.00 19.25 73 PRO A C 1
ATOM 595 O O . PRO A 1 74 ? 37.891 17.047 -22.338 1.00 21.83 73 PRO A O 1
ATOM 599 N N . HIS A 1 75 ? 37.023 15.008 -22.314 1.00 16.84 74 HIS A N 1
ATOM 600 C CA . HIS A 1 75 ? 36.014 15.216 -23.366 1.00 17.53 74 HIS A CA 1
ATOM 601 C C . HIS A 1 75 ? 34.701 15.787 -22.893 1.00 12.52 74 HIS A C 1
ATOM 602 O O . HIS A 1 75 ? 33.820 16.080 -23.670 1.00 17.01 74 HIS A O 1
ATOM 609 N N . GLY A 1 76 ? 34.490 15.680 -21.581 1.00 9.87 75 GLY A N 1
ATOM 610 C CA . GLY A 1 76 ? 33.247 16.060 -20.939 1.00 9.45 75 GLY A CA 1
ATOM 611 C C . GLY A 1 76 ? 33.317 17.319 -20.140 1.00 7.78 75 GLY A C 1
ATOM 612 O O . GLY A 1 76 ? 34.319 18.054 -20.177 1.00 9.71 75 GLY A O 1
ATOM 613 N N . HIS A 1 77 ? 32.261 17.640 -19.424 1.00 7.19 76 HIS A N 1
ATOM 614 C CA . HIS A 1 77 ? 32.072 18.929 -18.771 1.00 6.62 76 HIS A CA 1
ATOM 615 C C . HIS A 1 77 ? 31.400 18.755 -17.426 1.00 6.44 76 HIS A C 1
ATOM 616 O O . HIS A 1 77 ? 30.206 19.007 -17.289 1.00 6.81 76 HIS A O 1
ATOM 623 N N . PRO A 1 78 ? 32.152 18.313 -16.410 1.00 7.06 77 PRO A N 1
ATOM 624 C CA . PRO A 1 78 ? 31.514 18.021 -15.105 1.00 7.68 77 PRO A CA 1
ATOM 625 C C . PRO A 1 78 ? 30.700 19.184 -14.556 1.00 6.75 77 PRO A C 1
ATOM 626 O O . PRO A 1 78 ? 29.689 18.992 -13.871 1.00 7.10 77 PRO A O 1
ATOM 630 N N . ASP A 1 79 ? 31.243 20.403 -14.736 1.00 6.82 78 ASP A N 1
ATOM 631 C CA . ASP A 1 79 ? 30.629 21.618 -14.238 1.00 7.24 78 ASP A CA 1
ATOM 632 C C . ASP A 1 79 ? 29.211 21.859 -14.826 1.00 7.17 78 ASP A C 1
ATOM 633 O O . ASP A 1 79 ? 28.413 22.577 -14.271 1.00 8.98 78 ASP A O 1
ATOM 638 N N . GLN A 1 80 ? 28.953 21.271 -15.986 1.00 6.41 79 GLN A N 1
ATOM 639 C CA . GLN A 1 80 ? 27.744 21.463 -16.749 1.00 6.27 79 GLN A CA 1
ATOM 640 C C . GLN A 1 80 ? 26.687 20.403 -16.417 1.00 6.17 79 GLN A C 1
ATOM 641 O O . GLN A 1 80 ? 25.539 20.524 -16.858 1.00 6.62 79 GLN A O 1
ATOM 647 N N . VAL A 1 81 ? 27.081 19.351 -15.683 1.00 6.30 80 VAL A N 1
ATOM 648 C CA . VAL A 1 81 ? 26.146 18.270 -15.345 1.00 6.69 80 VAL A CA 1
ATOM 649 C C . VAL A 1 81 ? 24.857 18.729 -14.717 1.00 6.42 80 VAL A C 1
ATOM 650 O O . VAL A 1 81 ? 23.795 18.340 -15.184 1.00 6.85 80 VAL A O 1
ATOM 654 N N . PRO A 1 82 ? 24.890 19.558 -13.665 1.00 6.85 81 PRO A N 1
ATOM 655 C CA . PRO A 1 82 ? 23.627 19.943 -13.017 1.00 6.78 81 PRO A CA 1
ATOM 656 C C . PRO A 1 82 ? 22.703 20.628 -14.003 1.00 5.93 81 PRO A C 1
ATOM 657 O O . PRO A 1 82 ? 21.477 20.572 -13.871 1.00 7.20 81 PRO A O 1
ATOM 661 N N . TYR A 1 83 ? 23.280 21.383 -14.925 1.00 5.92 82 TYR A N 1
ATOM 662 C CA . TYR A 1 83 ? 22.527 22.209 -15.894 1.00 5.72 82 TYR A CA 1
ATOM 663 C C . TYR A 1 83 ? 21.796 21.329 -16.894 1.00 5.62 82 TYR A C 1
ATOM 664 O O . TYR A 1 83 ? 20.598 21.453 -17.072 1.00 5.98 82 TYR A O 1
ATOM 673 N N . ILE A 1 84 ? 22.520 20.375 -17.531 1.00 5.88 83 ILE A N 1
ATOM 674 C CA . ILE A 1 84 ? 21.842 19.536 -18.470 1.00 5.59 83 ILE A CA 1
ATOM 675 C C . ILE A 1 84 ? 20.853 18.589 -17.801 1.00 5.69 83 ILE A C 1
ATOM 676 O O . ILE A 1 84 ? 19.796 18.271 -18.328 1.00 6.77 83 ILE A O 1
ATOM 681 N N . VAL A 1 85 ? 21.176 18.108 -16.566 1.00 6.46 84 VAL A N 1
ATOM 682 C CA . VAL A 1 85 ? 20.265 17.286 -15.802 1.00 6.90 84 VAL A CA 1
ATOM 683 C C . VAL A 1 85 ? 18.966 18.034 -15.555 1.00 6.60 84 VAL A C 1
ATOM 684 O O . VAL A 1 85 ? 17.877 17.430 -15.585 1.00 7.52 84 VAL A O 1
ATOM 688 N N . THR A 1 86 ? 19.042 19.320 -15.246 1.00 7.09 85 THR A N 1
ATOM 689 C CA . THR A 1 86 ? 17.862 20.131 -15.009 1.00 6.47 85 THR A CA 1
ATOM 690 C C . THR A 1 86 ? 17.042 20.383 -16.264 1.00 6.61 85 THR A C 1
ATOM 691 O O . THR A 1 86 ? 15.816 20.259 -16.237 1.00 8.13 85 THR A O 1
ATOM 695 N N . TRP A 1 87 ? 17.691 20.737 -17.402 1.00 6.39 86 TRP A N 1
ATOM 696 C CA . TRP A 1 87 ? 16.936 20.824 -18.642 1.00 6.66 86 TRP A CA 1
ATOM 697 C C . TRP A 1 87 ? 16.210 19.500 -18.912 1.00 6.48 86 TRP A C 1
ATOM 698 O O . TRP A 1 87 ? 15.077 19.504 -19.371 1.00 7.52 86 TRP A O 1
ATOM 709 N N . GLU A 1 88 ? 16.936 18.393 -18.751 1.00 6.41 87 GLU A N 1
ATOM 710 C CA . GLU A 1 88 ? 16.332 17.086 -18.994 1.00 7.21 87 GLU A CA 1
ATOM 711 C C . GLU A 1 88 ? 15.091 16.877 -18.114 1.00 7.59 87 GLU A C 1
ATOM 712 O O . GLU A 1 88 ? 14.055 16.404 -18.583 1.00 8.35 87 GLU A O 1
ATOM 718 N N . ALA A 1 89 ? 15.215 17.154 -16.818 1.00 8.08 88 ALA A N 1
ATOM 719 C CA . ALA A 1 89 ? 14.088 16.942 -15.890 1.00 10.36 88 ALA A CA 1
ATOM 720 C C . ALA A 1 89 ? 12.950 17.856 -16.228 1.00 10.14 88 ALA A C 1
ATOM 721 O O . ALA A 1 89 ? 11.771 17.480 -16.092 1.00 14.15 88 ALA A O 1
ATOM 723 N N . LEU A 1 90 ? 13.258 19.080 -16.603 1.00 10.31 89 LEU A N 1
ATOM 724 C CA . LEU A 1 90 ? 12.257 20.033 -17.064 1.00 11.39 89 LEU A CA 1
ATOM 725 C C . LEU A 1 90 ? 11.425 19.523 -18.223 1.00 11.72 89 LEU A C 1
ATOM 726 O O . LEU A 1 90 ? 10.208 19.666 -18.336 1.00 16.28 89 LEU A O 1
ATOM 732 N N . ALA A 1 91 ? 12.116 18.921 -19.190 1.00 9.65 90 ALA A N 1
ATOM 733 C CA . ALA A 1 91 ? 11.460 18.359 -20.356 1.00 11.12 90 ALA A CA 1
ATOM 734 C C . ALA A 1 91 ? 10.728 17.066 -20.124 1.00 11.41 90 ALA A C 1
ATOM 735 O O . ALA A 1 91 ? 9.704 16.794 -20.715 1.00 18.48 90 ALA A O 1
ATOM 737 N N . PHE A 1 92 ? 11.263 16.217 -19.244 1.00 11.59 91 PHE A N 1
ATOM 738 C CA . PHE A 1 92 ? 10.753 14.871 -19.032 1.00 12.61 91 PHE A CA 1
ATOM 739 C C . PHE A 1 92 ? 9.556 14.913 -18.131 1.00 15.47 91 PHE A C 1
ATOM 740 O O . PHE A 1 92 ? 8.667 14.070 -18.270 1.00 18.75 91 PHE A O 1
ATOM 748 N N . ASP A 1 93 ? 9.422 15.831 -17.207 1.00 16.43 92 ASP A N 1
ATOM 749 C CA . ASP A 1 93 ? 8.376 15.907 -16.185 1.00 21.86 92 ASP A CA 1
ATOM 750 C C . ASP A 1 93 ? 8.030 17.384 -16.000 1.00 19.24 92 ASP A C 1
ATOM 751 O O . ASP A 1 93 ? 8.399 18.055 -15.057 1.00 26.51 92 ASP A O 1
ATOM 756 N N . PRO A 1 94 ? 7.452 17.930 -17.071 1.00 20.07 93 PRO A N 1
ATOM 757 C CA . PRO A 1 94 ? 7.450 19.393 -17.115 1.00 18.65 93 PRO A CA 1
ATOM 758 C C . PRO A 1 94 ? 6.355 19.989 -16.287 1.00 21.26 93 PRO A C 1
ATOM 759 O O . PRO A 1 94 ? 5.299 19.366 -16.139 1.00 22.25 93 PRO A O 1
ATOM 763 N N . PRO A 1 95 ? 6.571 21.223 -15.875 1.00 17.43 94 PRO A N 1
ATOM 764 C CA . PRO A 1 95 ? 5.505 21.964 -15.224 1.00 15.44 94 PRO A CA 1
ATOM 765 C C . PRO A 1 95 ? 4.675 22.666 -16.287 1.00 19.44 94 PRO A C 1
ATOM 766 O O . PRO A 1 95 ? 4.993 22.576 -17.530 1.00 19.38 94 PRO A O 1
ATOM 770 N N . PRO A 1 96 ? 3.499 23.156 -15.880 1.00 16.48 95 PRO A N 1
ATOM 771 C CA . PRO A 1 96 ? 2.497 23.565 -16.879 1.00 16.80 95 PRO A CA 1
ATOM 772 C C . PRO A 1 96 ? 2.982 24.673 -17.765 1.00 17.50 95 PRO A C 1
ATOM 773 O O . PRO A 1 96 ? 2.657 24.960 -18.900 1.00 23.12 95 PRO A O 1
ATOM 777 N N . TRP A 1 97 ? 4.034 25.380 -17.349 1.00 18.91 96 TRP A N 1
ATOM 778 C CA . TRP A 1 97 ? 4.450 26.512 -18.205 1.00 22.21 96 TRP A CA 1
ATOM 779 C C . TRP A 1 97 ? 5.336 26.086 -19.360 1.00 21.75 96 TRP A C 1
ATOM 780 O O . TRP A 1 97 ? 5.566 26.940 -20.223 1.00 24.28 96 TRP A O 1
ATOM 791 N N . VAL A 1 98 ? 5.959 24.938 -19.457 1.00 22.17 97 VAL A N 1
ATOM 792 C CA . VAL A 1 98 ? 6.416 24.002 -20.413 1.00 37.54 97 VAL A CA 1
ATOM 793 C C . VAL A 1 98 ? 7.793 23.478 -20.583 1.00 38.28 97 VAL A C 1
ATOM 794 O O . VAL A 1 98 ? 8.117 22.699 -21.550 1.00 37.76 97 VAL A O 1
ATOM 798 N N . THR B 1 7 ? 41.588 31.132 11.480 1.00 53.21 6 THR B N 1
ATOM 799 C CA . THR B 1 7 ? 40.402 31.603 10.735 1.00 37.39 6 THR B CA 1
ATOM 800 C C . THR B 1 7 ? 39.401 30.504 11.011 1.00 37.61 6 THR B C 1
ATOM 801 O O . THR B 1 7 ? 39.727 29.508 11.658 1.00 59.61 6 THR B O 1
ATOM 805 N N . THR B 1 8 ? 38.189 30.574 10.452 1.00 22.01 7 THR B N 1
ATOM 806 C CA . THR B 1 8 ? 37.324 29.403 10.616 1.00 15.56 7 THR B CA 1
ATOM 807 C C . THR B 1 8 ? 37.328 28.606 9.347 1.00 12.62 7 THR B C 1
ATOM 808 O O . THR B 1 8 ? 37.687 29.138 8.288 1.00 14.50 7 THR B O 1
ATOM 812 N N . PRO B 1 9 ? 36.845 27.368 9.374 1.00 12.46 8 PRO B N 1
ATOM 813 C CA . PRO B 1 9 ? 36.731 26.609 8.104 1.00 11.40 8 PRO B CA 1
ATOM 814 C C . PRO B 1 9 ? 35.909 27.359 7.099 1.00 9.73 8 PRO B C 1
ATOM 815 O O . PRO B 1 9 ? 36.251 27.485 5.928 1.00 10.60 8 PRO B O 1
ATOM 819 N N . LEU B 1 10 ? 34.765 27.898 7.513 1.00 9.89 9 LEU B N 1
ATOM 820 C CA . LEU B 1 10 ? 33.949 28.639 6.565 1.00 9.20 9 LEU B CA 1
ATOM 821 C C . LEU B 1 10 ? 34.704 29.830 5.971 1.00 9.62 9 LEU B C 1
ATOM 822 O O . LEU B 1 10 ? 34.692 30.032 4.785 1.00 9.64 9 LEU B O 1
ATOM 827 N N . SER B 1 11 ? 35.363 30.620 6.812 1.00 10.53 10 SER B N 1
ATOM 828 C CA . SER B 1 11 ? 36.119 31.763 6.265 1.00 12.25 10 SER B CA 1
ATOM 829 C C . SER B 1 11 ? 37.181 31.343 5.279 1.00 11.65 10 SER B C 1
ATOM 830 O O . SER B 1 11 ? 37.371 32.043 4.270 1.00 12.65 10 SER B O 1
ATOM 834 N N . LEU B 1 12 ? 37.863 30.237 5.560 1.00 12.09 11 LEU B N 1
ATOM 835 C CA . LEU B 1 12 ? 38.885 29.715 4.644 1.00 12.14 11 LEU B CA 1
ATOM 836 C C . LEU B 1 12 ? 38.229 29.379 3.304 1.00 10.12 11 LEU B C 1
ATOM 837 O O . LEU B 1 12 ? 38.760 29.735 2.238 1.00 12.01 11 LEU B O 1
ATOM 842 N N . THR B 1 13 ? 37.082 28.693 3.367 1.00 9.90 12 THR B N 1
ATOM 843 C CA . THR B 1 13 ? 36.443 28.311 2.099 1.00 8.69 12 THR B CA 1
ATOM 844 C C . THR B 1 13 ? 36.029 29.539 1.271 1.00 9.06 12 THR B C 1
ATOM 845 O O . THR B 1 13 ? 36.148 29.558 0.039 1.00 10.97 12 THR B O 1
ATOM 849 N N . LEU B 1 14 ? 35.577 30.591 1.996 1.00 9.89 13 LEU B N 1
ATOM 850 C CA . LEU B 1 14 ? 35.205 31.802 1.276 1.00 11.40 13 LEU B CA 1
ATOM 851 C C . LEU B 1 14 ? 36.431 32.521 0.669 1.00 10.68 13 LEU B C 1
ATOM 852 O O . LEU B 1 14 ? 36.312 33.170 -0.353 1.00 15.00 13 LEU B O 1
ATOM 857 N N . GLY B 1 15 ? 37.580 32.404 1.323 1.00 12.08 14 GLY B N 1
ATOM 858 C CA . GLY B 1 15 ? 38.841 32.972 0.882 1.00 12.95 14 GLY B CA 1
ATOM 859 C C . GLY B 1 15 ? 39.439 32.280 -0.334 1.00 13.34 14 GLY B C 1
ATOM 860 O O . GLY B 1 15 ? 40.397 32.786 -0.918 1.00 17.99 14 GLY B O 1
ATOM 861 N N . HIS B 1 16 ? 38.955 31.083 -0.631 1.00 10.84 15 HIS B N 1
ATOM 862 C CA . HIS B 1 16 ? 39.433 30.245 -1.723 1.00 10.39 15 HIS B CA 1
ATOM 863 C C . HIS B 1 16 ? 38.265 29.729 -2.543 1.00 9.90 15 HIS B C 1
ATOM 864 O O . HIS B 1 16 ? 38.189 28.563 -2.911 1.00 10.42 15 HIS B O 1
ATOM 871 N N . TRP B 1 17 ? 37.314 30.640 -2.773 1.00 10.10 16 TRP B N 1
ATOM 872 C CA . TRP B 1 17 ? 36.047 30.222 -3.333 1.00 9.42 16 TRP B CA 1
ATOM 873 C C . TRP B 1 17 ? 36.131 29.593 -4.686 1.00 9.64 16 TRP B C 1
ATOM 874 O O . TRP B 1 17 ? 35.472 28.634 -5.007 1.00 10.77 16 TRP B O 1
ATOM 885 N N . LYS B 1 18 ? 36.988 30.147 -5.577 1.00 12.08 17 LYS B N 1
ATOM 886 C CA . LYS B 1 18 ? 37.071 29.545 -6.902 1.00 12.51 17 LYS B CA 1
ATOM 887 C C . LYS B 1 18 ? 37.552 28.090 -6.793 1.00 11.29 17 LYS B C 1
ATOM 888 O O . LYS B 1 18 ? 37.145 27.244 -7.597 1.00 11.72 17 LYS B O 1
ATOM 894 N N . ASP B 1 19 ? 38.426 27.790 -5.830 1.00 10.29 18 ASP B N 1
ATOM 895 C CA . ASP B 1 19 ? 38.879 26.415 -5.652 1.00 10.28 18 ASP B CA 1
ATOM 896 C C . ASP B 1 19 ? 37.772 25.525 -5.091 1.00 8.85 18 ASP B C 1
ATOM 897 O O . ASP B 1 19 ? 37.667 24.342 -5.433 1.00 9.16 18 ASP B O 1
ATOM 902 N N . VAL B 1 20 ? 36.932 26.067 -4.192 1.00 8.67 19 VAL B N 1
ATOM 903 C CA . VAL B 1 20 ? 35.741 25.330 -3.735 1.00 7.52 19 VAL B CA 1
ATOM 904 C C . VAL B 1 20 ? 34.884 24.980 -4.932 1.00 7.45 19 VAL B C 1
ATOM 905 O O . VAL B 1 20 ? 34.398 23.857 -5.096 1.00 8.01 19 VAL B O 1
ATOM 909 N N . GLU B 1 21 ? 34.682 25.941 -5.851 1.00 8.60 20 GLU B N 1
ATOM 910 C CA . GLU B 1 21 ? 33.914 25.664 -7.050 1.00 8.60 20 GLU B CA 1
ATOM 911 C C . GLU B 1 21 ? 34.544 24.549 -7.861 1.00 8.91 20 GLU B C 1
ATOM 912 O O . GLU B 1 21 ? 33.893 23.672 -8.392 1.00 8.59 20 GLU B O 1
ATOM 918 N N . ARG B 1 22 ? 35.877 24.581 -8.002 1.00 8.73 21 ARG B N 1
ATOM 919 C CA . ARG B 1 22 ? 36.601 23.566 -8.766 1.00 9.82 21 ARG B CA 1
ATOM 920 C C . ARG B 1 22 ? 36.374 22.188 -8.153 1.00 8.40 21 ARG B C 1
ATOM 921 O O . ARG B 1 22 ? 36.129 21.205 -8.831 1.00 9.09 21 ARG B O 1
ATOM 929 N N . ILE B 1 23 ? 36.423 22.101 -6.818 1.00 8.67 22 ILE B N 1
ATOM 930 C CA . ILE B 1 23 ? 36.153 20.862 -6.111 1.00 8.33 22 ILE B CA 1
ATOM 931 C C . ILE B 1 23 ? 34.726 20.368 -6.337 1.00 7.81 22 ILE B C 1
ATOM 932 O O . ILE B 1 23 ? 34.465 19.191 -6.582 1.00 8.66 22 ILE B O 1
ATOM 937 N N . ALA B 1 24 ? 33.748 21.292 -6.284 1.00 7.64 23 ALA B N 1
ATOM 938 C CA . ALA B 1 24 ? 32.375 20.934 -6.587 1.00 7.43 23 ALA B CA 1
ATOM 939 C C . ALA B 1 24 ? 32.243 20.403 -7.996 1.00 7.34 23 ALA B C 1
ATOM 940 O O . ALA B 1 24 ? 31.631 19.374 -8.240 1.00 7.56 23 ALA B O 1
ATOM 942 N N . HIS B 1 25 ? 32.812 21.150 -8.975 1.00 7.84 24 HIS B N 1
ATOM 943 C CA . HIS B 1 25 ? 32.708 20.739 -10.361 1.00 8.03 24 HIS B CA 1
ATOM 944 C C . HIS B 1 25 ? 33.284 19.343 -10.570 1.00 8.80 24 HIS B C 1
ATOM 945 O O . HIS B 1 25 ? 32.751 18.575 -11.364 1.00 10.39 24 HIS B O 1
ATOM 952 N N . ASN B 1 26 ? 34.385 19.026 -9.857 1.00 9.17 25 ASN B N 1
ATOM 953 C CA . ASN B 1 26 ? 34.950 17.686 -9.999 1.00 9.65 25 ASN B CA 1
ATOM 954 C C . ASN B 1 26 ? 34.054 16.598 -9.452 1.00 9.21 25 ASN B C 1
ATOM 955 O O . ASN B 1 26 ? 34.246 15.420 -9.839 1.00 11.26 25 ASN B O 1
ATOM 960 N N . GLN B 1 27 ? 33.079 16.945 -8.603 1.00 7.75 26 GLN B N 1
ATOM 961 C CA . GLN B 1 27 ? 32.014 16.095 -8.188 1.00 7.92 26 GLN B CA 1
ATOM 962 C C . GLN B 1 27 ? 30.759 16.181 -9.031 1.00 8.48 26 GLN B C 1
ATOM 963 O O . GLN B 1 27 ? 29.690 15.652 -8.679 1.00 9.61 26 GLN B O 1
ATOM 969 N N . SER B 1 28 ? 30.842 16.860 -10.173 1.00 8.02 27 SER B N 1
ATOM 970 C CA . SER B 1 28 ? 29.714 17.038 -11.114 1.00 8.25 27 SER B CA 1
ATOM 971 C C . SER B 1 28 ? 28.579 17.802 -10.460 1.00 8.09 27 SER B C 1
ATOM 972 O O . SER B 1 28 ? 27.421 17.568 -10.813 1.00 9.31 27 SER B O 1
ATOM 975 N N . VAL B 1 29 ? 28.884 18.748 -9.584 1.00 8.24 28 VAL B N 1
ATOM 976 C CA . VAL B 1 29 ? 27.876 19.633 -8.999 1.00 7.90 28 VAL B CA 1
ATOM 977 C C . VAL B 1 29 ? 28.376 21.068 -9.067 1.00 7.64 28 VAL B C 1
ATOM 978 O O . VAL B 1 29 ? 29.554 21.363 -9.311 1.00 9.43 28 VAL B O 1
ATOM 982 N N . ASP B 1 30 ? 27.466 21.993 -8.782 1.00 7.98 29 ASP B N 1
ATOM 983 C CA . ASP B 1 30 ? 27.751 23.416 -8.694 1.00 7.99 29 ASP B CA 1
ATOM 984 C C . ASP B 1 30 ? 27.238 23.938 -7.348 1.00 8.00 29 ASP B C 1
ATOM 985 O O . ASP B 1 30 ? 26.188 23.423 -6.852 1.00 10.33 29 ASP B O 1
ATOM 990 N N . VAL B 1 31 ? 27.884 24.910 -6.774 1.00 7.48 30 VAL B N 1
ATOM 991 C CA . VAL B 1 31 ? 27.486 25.487 -5.511 1.00 6.89 30 VAL B CA 1
ATOM 992 C C . VAL B 1 31 ? 27.496 27.014 -5.620 1.00 7.01 30 VAL B C 1
ATOM 993 O O . VAL B 1 31 ? 28.416 27.610 -6.206 1.00 8.93 30 VAL B O 1
ATOM 997 N N . LYS B 1 32 ? 26.505 27.620 -4.980 1.00 6.58 31 LYS B N 1
ATOM 998 C CA . LYS B 1 32 ? 26.356 29.076 -4.835 1.00 7.35 31 LYS B CA 1
ATOM 999 C C . LYS B 1 32 ? 26.939 29.525 -3.500 1.00 7.49 31 LYS B C 1
ATOM 1000 O O . LYS B 1 32 ? 26.596 28.942 -2.456 1.00 7.35 31 LYS B O 1
ATOM 1006 N N . LYS B 1 33 ? 27.706 30.594 -3.493 1.00 7.62 32 LYS B N 1
ATOM 1007 C CA . LYS B 1 33 ? 28.313 31.068 -2.265 1.00 7.64 32 LYS B CA 1
ATOM 1008 C C . LYS B 1 33 ? 27.285 31.395 -1.246 1.00 6.85 32 LYS B C 1
ATOM 1009 O O . LYS B 1 33 ? 27.411 31.104 -0.043 1.00 7.84 32 LYS B O 1
ATOM 1015 N N . ARG B 1 34 ? 26.189 32.040 -1.644 1.00 7.53 33 ARG B N 1
ATOM 1016 C CA . ARG B 1 34 ? 25.193 32.455 -0.644 1.00 7.54 33 ARG B CA 1
ATOM 1017 C C . ARG B 1 34 ? 24.600 31.256 0.073 1.00 7.23 33 ARG B C 1
ATOM 1018 O O . ARG B 1 34 ? 24.374 31.321 1.298 1.00 8.37 33 ARG B O 1
ATOM 1026 N N . ARG B 1 35 ? 24.322 30.182 -0.653 1.00 6.86 34 ARG B N 1
ATOM 1027 C CA . ARG B 1 35 ? 23.770 28.968 -0.048 1.00 7.26 34 ARG B CA 1
ATOM 1028 C C . ARG B 1 35 ? 24.785 28.200 0.730 1.00 7.13 34 ARG B C 1
ATOM 1029 O O . ARG B 1 35 ? 24.474 27.602 1.769 1.00 7.68 34 ARG B O 1
ATOM 1037 N N . TRP B 1 36 ? 26.037 28.199 0.257 1.00 6.88 35 TRP B N 1
ATOM 1038 C CA . TRP B 1 36 ? 27.110 27.601 1.044 1.00 6.93 35 TRP B CA 1
ATOM 1039 C C . TRP B 1 36 ? 27.115 28.226 2.428 1.00 6.65 35 TRP B C 1
ATOM 1040 O O . TRP B 1 36 ? 27.169 27.522 3.454 1.00 7.53 35 TRP B O 1
ATOM 1051 N N . VAL B 1 37 ? 27.073 29.565 2.477 1.00 7.13 36 VAL B N 1
ATOM 1052 C CA . VAL B 1 37 ? 27.071 30.263 3.758 1.00 7.41 36 VAL B CA 1
ATOM 1053 C C . VAL B 1 37 ? 25.825 29.941 4.569 1.00 8.31 36 VAL B C 1
ATOM 1054 O O . VAL B 1 37 ? 25.886 29.590 5.767 1.00 8.70 36 VAL B O 1
ATOM 1058 N N . THR B 1 38 ? 24.650 30.079 3.987 1.00 7.54 37 THR B N 1
ATOM 1059 C CA . THR B 1 38 ? 23.409 29.894 4.760 1.00 9.34 37 THR B CA 1
ATOM 1060 C C . THR B 1 38 ? 23.229 28.444 5.230 1.00 7.42 37 THR B C 1
ATOM 1061 O O . THR B 1 38 ? 22.757 28.220 6.343 1.00 8.15 37 THR B O 1
ATOM 1066 N N . PHE B 1 39 ? 23.538 27.470 4.401 1.00 6.65 38 PHE B N 1
ATOM 1067 C CA . PHE B 1 39 ? 23.403 26.093 4.868 1.00 6.62 38 PHE B CA 1
ATOM 1068 C C . PHE B 1 39 ? 24.402 25.795 6.008 1.00 7.01 38 PHE B C 1
ATOM 1069 O O . PHE B 1 39 ? 24.015 25.197 7.000 1.00 7.57 38 PHE B O 1
ATOM 1077 N N . CYS B 1 40 ? 25.645 26.243 5.874 1.00 6.67 39 CYS B N 1
ATOM 1078 C CA . CYS B 1 40 ? 26.637 25.997 6.886 1.00 7.08 39 CYS B CA 1
ATOM 1079 C C . CYS B 1 40 ? 26.198 26.657 8.189 1.00 7.28 39 CYS B C 1
ATOM 1080 O O . CYS B 1 40 ? 26.375 26.098 9.265 1.00 7.79 39 CYS B O 1
ATOM 1083 N N . SER B 1 41 ? 25.753 27.920 8.103 1.00 8.42 40 SER B N 1
ATOM 1084 C CA . SER B 1 41 ? 25.667 28.794 9.229 1.00 9.42 40 SER B CA 1
ATOM 1085 C C . SER B 1 41 ? 24.283 28.803 9.892 1.00 10.04 40 SER B C 1
ATOM 1086 O O . SER B 1 41 ? 24.195 29.085 11.098 1.00 13.74 40 SER B O 1
ATOM 1090 N N . ALA B 1 42 ? 23.240 28.529 9.164 1.00 10.11 41 ALA B N 1
ATOM 1091 C CA . ALA B 1 42 ? 21.867 28.664 9.609 1.00 10.28 41 ALA B CA 1
ATOM 1092 C C . ALA B 1 42 ? 21.181 27.322 9.618 1.00 9.29 41 ALA B C 1
ATOM 1093 O O . ALA B 1 42 ? 20.656 26.916 10.657 1.00 13.40 41 ALA B O 1
ATOM 1095 N N . GLU B 1 43 ? 21.170 26.571 8.506 1.00 8.87 42 GLU B N 1
ATOM 1096 C CA . GLU B 1 43 ? 20.335 25.382 8.398 1.00 9.18 42 GLU B CA 1
ATOM 1097 C C . GLU B 1 43 ? 20.959 24.178 9.110 1.00 7.37 42 GLU B C 1
ATOM 1098 O O . GLU B 1 43 ? 20.326 23.554 9.979 1.00 8.71 42 GLU B O 1
ATOM 1104 N N . TRP B 1 44 ? 22.189 23.824 8.769 1.00 6.90 43 TRP B N 1
ATOM 1105 C CA . TRP B 1 44 ? 22.780 22.611 9.308 1.00 6.66 43 TRP B CA 1
ATOM 1106 C C . TRP B 1 44 ? 22.886 22.585 10.832 1.00 6.50 43 TRP B C 1
ATOM 1107 O O . TRP B 1 44 ? 22.678 21.509 11.410 1.00 6.86 43 TRP B O 1
ATOM 1118 N N . PRO B 1 45 ? 23.178 23.687 11.466 1.00 6.96 44 PRO B N 1
ATOM 1119 C CA . PRO B 1 45 ? 23.214 23.635 12.933 1.00 8.73 44 PRO B CA 1
ATOM 1120 C C . PRO B 1 45 ? 21.900 23.235 13.565 1.00 8.93 44 PRO B C 1
ATOM 1121 O O . PRO B 1 45 ? 21.866 22.646 14.646 1.00 11.75 44 PRO B O 1
ATOM 1125 N N . THR B 1 46 ? 20.802 23.497 12.892 1.00 9.14 45 THR B N 1
ATOM 1126 C CA . THR B 1 46 ? 19.448 23.207 13.442 1.00 9.80 45 THR B CA 1
ATOM 1127 C C . THR B 1 46 ? 19.187 21.718 13.432 1.00 10.36 45 THR B C 1
ATOM 1128 O O . THR B 1 46 ? 18.186 21.251 14.039 1.00 10.59 45 THR B O 1
ATOM 1133 N N . PHE B 1 47 ? 19.959 20.874 12.769 1.00 8.69 46 PHE B N 1
ATOM 1134 C CA . PHE B 1 47 ? 19.723 19.434 12.660 1.00 8.84 46 PHE B CA 1
ATOM 1135 C C . PHE B 1 47 ? 19.996 18.657 13.947 1.00 8.86 46 PHE B C 1
ATOM 1136 O O . PHE B 1 47 ? 19.655 17.474 14.050 1.00 10.41 46 PHE B O 1
ATOM 1144 N N . ASN B 1 48 ? 20.630 19.257 14.927 1.00 11.23 47 ASN B N 1
ATOM 1145 C CA . ASN B 1 48 ? 20.966 18.542 16.175 1.00 13.89 47 ASN B CA 1
ATOM 1146 C C . ASN B 1 48 ? 21.896 17.376 15.892 1.00 9.95 47 ASN B C 1
ATOM 1147 O O . ASN B 1 48 ? 21.758 16.356 16.577 1.00 11.04 47 ASN B O 1
ATOM 1152 N N . VAL B 1 49 ? 22.861 17.548 14.970 1.00 8.39 48 VAL B N 1
ATOM 1153 C CA . VAL B 1 49 ? 23.821 16.477 14.711 1.00 8.14 48 VAL B CA 1
ATOM 1154 C C . VAL B 1 49 ? 25.265 16.930 14.867 1.00 8.79 48 VAL B C 1
ATOM 1155 O O . VAL B 1 49 ? 26.186 16.251 14.417 1.00 11.07 48 VAL B O 1
ATOM 1159 N N . GLY B 1 50 ? 25.489 18.059 15.513 1.00 9.54 49 GLY B N 1
ATOM 1160 C CA . GLY B 1 50 ? 26.844 18.466 15.769 1.00 12.57 49 GLY B CA 1
ATOM 1161 C C . GLY B 1 50 ? 27.491 19.433 14.836 1.00 10.09 49 GLY B C 1
ATOM 1162 O O . GLY B 1 50 ? 28.671 19.696 14.966 1.00 10.67 49 GLY B O 1
ATOM 1163 N N . TRP B 1 51 ? 26.726 19.985 13.877 1.00 8.17 50 TRP B N 1
ATOM 1164 C CA . TRP B 1 51 ? 27.388 20.799 12.858 1.00 7.45 50 TRP B CA 1
ATOM 1165 C C . TRP B 1 51 ? 27.739 22.173 13.411 1.00 7.54 50 TRP B C 1
ATOM 1166 O O . TRP B 1 51 ? 26.829 22.887 13.857 1.00 8.74 50 TRP B O 1
ATOM 1177 N N . PRO B 1 52 ? 28.994 22.584 13.353 1.00 7.55 51 PRO B N 1
ATOM 1178 C CA . PRO B 1 52 ? 29.394 23.912 13.851 1.00 9.29 51 PRO B CA 1
ATOM 1179 C C . PRO B 1 52 ? 29.060 24.955 12.767 1.00 8.26 51 PRO B C 1
ATOM 1180 O O . PRO B 1 52 ? 29.379 24.794 11.602 1.00 8.25 51 PRO B O 1
ATOM 1184 N N . ARG B 1 53 ? 28.473 26.099 13.191 1.00 9.47 52 ARG B N 1
ATOM 1185 C CA . ARG B 1 53 ? 28.025 27.108 12.211 1.00 8.74 52 ARG B CA 1
ATOM 1186 C C . ARG B 1 53 ? 29.153 27.753 11.444 1.00 8.22 52 ARG B C 1
ATOM 1187 O O . ARG B 1 53 ? 28.881 28.345 10.397 1.00 9.13 52 ARG B O 1
ATOM 1195 N N . ASP B 1 54 ? 30.382 27.686 11.960 1.00 8.62 53 ASP B N 1
ATOM 1196 C CA . ASP B 1 54 ? 31.508 28.184 11.262 1.00 10.67 53 ASP B CA 1
ATOM 1197 C C . ASP B 1 54 ? 32.201 27.101 10.428 1.00 9.22 53 ASP B C 1
ATOM 1198 O O . ASP B 1 54 ? 33.300 27.362 9.912 1.00 10.48 53 ASP B O 1
ATOM 1203 N N . GLY B 1 55 ? 31.530 25.970 10.222 1.00 8.26 54 GLY B N 1
ATOM 1204 C CA . GLY B 1 55 ? 32.064 24.921 9.382 1.00 8.11 54 GLY B CA 1
ATOM 1205 C C . GLY B 1 55 ? 33.095 24.039 10.040 1.00 7.48 54 GLY B C 1
ATOM 1206 O O . GLY B 1 55 ? 33.577 24.326 11.161 1.00 8.53 54 GLY B O 1
ATOM 1207 N N . THR B 1 56 ? 33.433 22.975 9.350 1.00 7.79 55 THR B N 1
ATOM 1208 C CA . THR B 1 56 ? 34.460 22.018 9.796 1.00 7.23 55 THR B CA 1
ATOM 1209 C C . THR B 1 56 ? 34.989 21.240 8.606 1.00 7.60 55 THR B C 1
ATOM 1210 O O . THR B 1 56 ? 34.231 20.973 7.675 1.00 8.44 55 THR B O 1
ATOM 1214 N N . PHE B 1 57 ? 36.248 20.831 8.734 1.00 8.06 56 PHE B N 1
ATOM 1215 C CA . PHE B 1 57 ? 36.839 19.908 7.804 1.00 7.91 56 PHE B CA 1
ATOM 1216 C C . PHE B 1 57 ? 36.832 18.480 8.355 1.00 8.36 56 PHE B C 1
ATOM 1217 O O . PHE B 1 57 ? 37.370 17.565 7.694 1.00 9.66 56 PHE B O 1
ATOM 1225 N N . ASN B 1 58 ? 36.260 18.264 9.516 1.00 7.55 57 ASN B N 1
ATOM 1226 C CA . ASN B 1 58 ? 36.225 16.922 10.113 1.00 7.14 57 ASN B CA 1
ATOM 1227 C C . ASN B 1 58 ? 35.230 16.029 9.382 1.00 6.77 57 ASN B C 1
ATOM 1228 O O . ASN B 1 58 ? 34.031 16.365 9.286 1.00 7.43 57 ASN B O 1
ATOM 1233 N N . ARG B 1 59 ? 35.679 14.866 8.943 1.00 7.63 58 ARG B N 1
ATOM 1234 C CA . ARG B 1 59 ? 34.841 13.989 8.137 1.00 7.48 58 ARG B CA 1
ATOM 1235 C C . ARG B 1 59 ? 33.685 13.414 8.918 1.00 7.67 58 ARG B C 1
ATOM 1236 O O . ARG B 1 59 ? 32.601 13.161 8.351 1.00 7.77 58 ARG B O 1
ATOM 1244 N N . ASP B 1 60 ? 33.845 13.110 10.208 1.00 7.63 59 ASP B N 1
ATOM 1245 C CA . ASP B 1 60 ? 32.769 12.565 11.006 1.00 7.24 59 ASP B CA 1
ATOM 1246 C C . ASP B 1 60 ? 31.624 13.562 11.173 1.00 6.63 59 ASP B C 1
ATOM 1247 O O . ASP B 1 60 ? 30.432 13.176 11.067 1.00 6.83 59 ASP B O 1
ATOM 1252 N N . LEU B 1 61 ? 31.926 14.832 11.405 1.00 6.41 60 LEU B N 1
ATOM 1253 C CA . LEU B 1 61 ? 30.882 15.845 11.474 1.00 6.15 60 LEU B CA 1
ATOM 1254 C C . LEU B 1 61 ? 30.206 16.023 10.109 1.00 6.41 60 LEU B C 1
ATOM 1255 O O . LEU B 1 61 ? 28.971 16.199 10.042 1.00 7.25 60 LEU B O 1
ATOM 1260 N N . ILE B 1 62 ? 30.985 16.030 9.058 1.00 6.11 61 ILE B N 1
ATOM 1261 C CA . ILE B 1 62 ? 30.405 16.142 7.728 1.00 6.24 61 ILE B CA 1
ATOM 1262 C C . ILE B 1 62 ? 29.439 15.000 7.462 1.00 5.92 61 ILE B C 1
ATOM 1263 O O . ILE B 1 62 ? 28.342 15.192 6.944 1.00 6.02 61 ILE B O 1
ATOM 1268 N N . THR B 1 63 ? 29.835 13.783 7.845 1.00 6.02 62 THR B N 1
ATOM 1269 C CA . THR B 1 63 ? 28.963 12.617 7.664 1.00 6.11 62 THR B CA 1
ATOM 1270 C C . THR B 1 63 ? 27.639 12.757 8.390 1.00 5.58 62 THR B C 1
ATOM 1271 O O . THR B 1 63 ? 26.610 12.339 7.893 1.00 6.31 62 THR B O 1
ATOM 1275 N N . GLN B 1 64 ? 27.656 13.329 9.611 1.00 5.95 63 GLN B N 1
ATOM 1276 C CA . GLN B 1 64 ? 26.434 13.532 10.342 1.00 6.46 63 GLN B CA 1
ATOM 1277 C C . GLN B 1 64 ? 25.428 14.355 9.531 1.00 6.26 63 GLN B C 1
ATOM 1278 O O . GLN B 1 64 ? 24.242 14.027 9.429 1.00 7.32 63 GLN B O 1
ATOM 1284 N N . VAL B 1 65 ? 25.911 15.468 8.983 1.00 5.78 64 VAL B N 1
ATOM 1285 C CA . VAL B 1 65 ? 25.003 16.301 8.158 1.00 5.57 64 VAL B CA 1
ATOM 1286 C C . VAL B 1 65 ? 24.609 15.559 6.884 1.00 5.63 64 VAL B C 1
ATOM 1287 O O . VAL B 1 65 ? 23.477 15.616 6.424 1.00 6.12 64 VAL B O 1
ATOM 1291 N N . LYS B 1 66 ? 25.571 14.861 6.244 1.00 5.87 65 LYS B N 1
ATOM 1292 C CA . LYS B 1 66 ? 25.271 14.140 5.017 1.00 5.52 65 LYS B CA 1
ATOM 1293 C C . LYS B 1 66 ? 24.104 13.199 5.207 1.00 5.39 65 LYS B C 1
ATOM 1294 O O . LYS B 1 66 ? 23.214 13.120 4.352 1.00 6.02 65 LYS B O 1
ATOM 1300 N N . ILE B 1 67 ? 24.097 12.406 6.289 1.00 5.99 66 ILE B N 1
ATOM 1301 C CA . ILE B 1 67 ? 23.008 11.480 6.518 1.00 6.20 66 ILE B CA 1
ATOM 1302 C C . ILE B 1 67 ? 21.686 12.217 6.646 1.00 5.87 66 ILE B C 1
ATOM 1303 O O . ILE B 1 67 ? 20.654 11.769 6.124 1.00 6.55 66 ILE B O 1
ATOM 1308 N N . LYS B 1 68 ? 21.649 13.343 7.343 1.00 6.11 67 LYS B N 1
ATOM 1309 C CA . LYS B 1 68 ? 20.396 14.111 7.464 1.00 6.68 67 LYS B CA 1
ATOM 1310 C C . LYS B 1 68 ? 19.971 14.582 6.056 1.00 6.00 67 LYS B C 1
ATOM 1311 O O . LYS B 1 68 ? 18.822 14.408 5.658 1.00 7.04 67 LYS B O 1
ATOM 1317 N N . VAL B 1 69 ? 20.889 15.185 5.311 1.00 6.09 68 VAL B N 1
ATOM 1318 C CA . VAL B 1 69 ? 20.579 15.744 4.001 1.00 5.79 68 VAL B CA 1
ATOM 1319 C C . VAL B 1 69 ? 20.048 14.696 3.037 1.00 6.10 68 VAL B C 1
ATOM 1320 O O . VAL B 1 69 ? 19.127 14.960 2.266 1.00 6.75 68 VAL B O 1
ATOM 1324 N N . PHE B 1 70 ? 20.622 13.480 3.066 1.00 5.67 69 PHE B N 1
ATOM 1325 C CA . PHE B 1 70 ? 20.258 12.416 2.156 1.00 6.43 69 PHE B CA 1
ATOM 1326 C C . PHE B 1 70 ? 19.076 11.571 2.670 1.00 6.82 69 PHE B C 1
ATOM 1327 O O . PHE B 1 70 ? 18.693 10.579 2.047 1.00 7.57 69 PHE B O 1
ATOM 1335 N N . SER B 1 71 ? 18.473 11.933 3.806 1.00 6.39 70 SER B N 1
ATOM 1336 C CA . SER B 1 71 ? 17.324 11.167 4.316 1.00 7.22 70 SER B CA 1
ATOM 1337 C C . SER B 1 71 ? 16.131 11.275 3.342 1.00 7.63 70 SER B C 1
ATOM 1338 O O . SER B 1 71 ? 15.996 12.259 2.602 1.00 8.72 70 SER B O 1
ATOM 1341 N N . PRO B 1 72 ? 15.280 10.270 3.321 1.00 8.23 71 PRO B N 1
ATOM 1342 C CA . PRO B 1 72 ? 14.121 10.295 2.397 1.00 9.62 71 PRO B CA 1
ATOM 1343 C C . PRO B 1 72 ? 13.088 11.318 2.728 1.00 9.72 71 PRO B C 1
ATOM 1344 O O . PRO B 1 72 ? 12.859 11.664 3.869 1.00 10.95 71 PRO B O 1
ATOM 1348 N N . GLY B 1 73 ? 12.369 11.837 1.718 1.00 12.41 72 GLY B N 1
ATOM 1349 C CA . GLY B 1 73 ? 11.403 12.931 1.981 1.00 21.76 72 GLY B CA 1
ATOM 1350 C C . GLY B 1 73 ? 10.394 12.468 2.978 1.00 24.37 72 GLY B C 1
ATOM 1351 O O . GLY B 1 73 ? 10.071 11.266 2.915 1.00 26.18 72 GLY B O 1
ATOM 1352 N N . PRO B 1 74 ? 9.877 13.298 3.865 1.00 20.63 73 PRO B N 1
ATOM 1353 C CA . PRO B 1 74 ? 10.149 14.703 4.157 1.00 17.65 73 PRO B CA 1
ATOM 1354 C C . PRO B 1 74 ? 11.282 15.004 5.110 1.00 15.77 73 PRO B C 1
ATOM 1355 O O . PRO B 1 74 ? 11.390 16.088 5.690 1.00 21.94 73 PRO B O 1
ATOM 1359 N N . HIS B 1 75 ? 12.163 14.014 5.328 1.00 11.70 74 HIS B N 1
ATOM 1360 C CA . HIS B 1 75 ? 13.212 14.034 6.313 1.00 11.79 74 HIS B CA 1
ATOM 1361 C C . HIS B 1 75 ? 14.525 14.596 5.818 1.00 10.13 74 HIS B C 1
ATOM 1362 O O . HIS B 1 75 ? 15.421 14.803 6.647 1.00 13.53 74 HIS B O 1
ATOM 1369 N N . GLY B 1 76 ? 14.721 14.750 4.528 1.00 8.94 75 GLY B N 1
ATOM 1370 C CA . GLY B 1 76 ? 15.958 15.175 3.934 1.00 8.09 75 GLY B CA 1
ATOM 1371 C C . GLY B 1 76 ? 15.859 16.478 3.203 1.00 7.48 75 GLY B C 1
ATOM 1372 O O . GLY B 1 76 ? 14.847 17.181 3.279 1.00 10.08 75 GLY B O 1
ATOM 1373 N N . HIS B 1 77 ? 16.932 16.789 2.465 1.00 7.03 76 HIS B N 1
ATOM 1374 C CA . HIS B 1 77 ? 17.118 18.120 1.887 1.00 7.16 76 HIS B CA 1
ATOM 1375 C C . HIS B 1 77 ? 17.824 17.988 0.524 1.00 6.52 76 HIS B C 1
ATOM 1376 O O . HIS B 1 77 ? 19.024 18.249 0.410 1.00 7.04 76 HIS B O 1
ATOM 1383 N N . PRO B 1 78 ? 17.088 17.670 -0.538 1.00 6.81 77 PRO B N 1
ATOM 1384 C CA . PRO B 1 78 ? 17.712 17.451 -1.859 1.00 7.56 77 PRO B CA 1
ATOM 1385 C C . PRO B 1 78 ? 18.498 18.660 -2.347 1.00 6.39 77 PRO B C 1
ATOM 1386 O O . PRO B 1 78 ? 19.536 18.516 -3.004 1.00 7.21 77 PRO B O 1
ATOM 1390 N N . ASP B 1 79 ? 18.008 19.858 -2.052 1.00 6.74 78 ASP B N 1
ATOM 1391 C CA . ASP B 1 79 ? 18.660 21.107 -2.439 1.00 6.66 78 ASP B CA 1
ATOM 1392 C C . ASP B 1 79 ? 20.024 21.286 -1.817 1.00 6.41 78 ASP B C 1
ATOM 1393 O O . ASP B 1 79 ? 20.853 22.062 -2.321 1.00 8.47 78 ASP B O 1
ATOM 1398 N N . GLN B 1 80 ? 20.271 20.628 -0.688 1.00 6.52 79 GLN B N 1
ATOM 1399 C CA . GLN B 1 80 ? 21.517 20.765 0.053 1.00 5.95 79 GLN B CA 1
ATOM 1400 C C . GLN B 1 80 ? 22.546 19.681 -0.327 1.00 6.35 79 GLN B C 1
ATOM 1401 O O . GLN B 1 80 ? 23.712 19.779 0.104 1.00 6.33 79 GLN B O 1
ATOM 1407 N N . VAL B 1 81 ? 22.169 18.722 -1.128 1.00 6.80 80 VAL B N 1
ATOM 1408 C CA . VAL B 1 81 ? 23.078 17.636 -1.546 1.00 6.14 80 VAL B CA 1
ATOM 1409 C C . VAL B 1 81 ? 24.364 18.169 -2.133 1.00 6.38 80 VAL B C 1
ATOM 1410 O O . VAL B 1 81 ? 25.430 17.717 -1.697 1.00 6.67 80 VAL B O 1
ATOM 1414 N N . PRO B 1 82 ? 24.343 19.079 -3.130 1.00 6.60 81 PRO B N 1
ATOM 1415 C CA . PRO B 1 82 ? 25.623 19.473 -3.724 1.00 7.22 81 PRO B CA 1
ATOM 1416 C C . PRO B 1 82 ? 26.558 20.063 -2.692 1.00 6.43 81 PRO B C 1
ATOM 1417 O O . PRO B 1 82 ? 27.797 20.010 -2.855 1.00 6.60 81 PRO B O 1
AT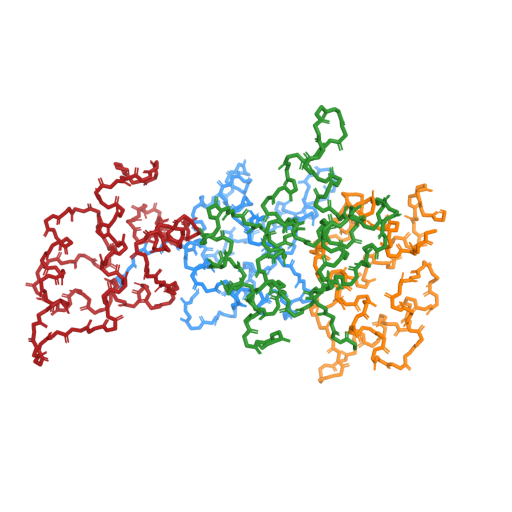OM 1421 N N . TYR B 1 83 ? 25.972 20.761 -1.709 1.00 5.96 82 TYR B N 1
ATOM 1422 C CA . TYR B 1 83 ? 26.761 21.502 -0.711 1.00 5.68 82 TYR B CA 1
ATOM 1423 C C . TYR B 1 83 ? 27.471 20.515 0.177 1.00 5.14 82 TYR B C 1
ATOM 1424 O O . TYR B 1 83 ? 28.668 20.616 0.383 1.00 5.94 82 TYR B O 1
ATOM 1433 N N . ILE B 1 84 ? 26.737 19.555 0.768 1.00 5.65 83 ILE B N 1
ATOM 1434 C CA . ILE B 1 84 ? 27.397 18.595 1.670 1.00 5.35 83 ILE B CA 1
ATOM 1435 C C . ILE B 1 84 ? 28.367 17.689 0.933 1.00 5.81 83 ILE B C 1
ATOM 1436 O O . ILE B 1 84 ? 29.421 17.333 1.437 1.00 6.68 83 ILE B O 1
ATOM 1441 N N . VAL B 1 85 ? 28.044 17.336 -0.331 1.00 6.14 84 VAL B N 1
ATOM 1442 C CA . VAL B 1 85 ? 28.951 16.540 -1.143 1.00 6.60 84 VAL B CA 1
ATOM 1443 C C . VAL B 1 85 ? 30.260 17.274 -1.378 1.00 6.32 84 VAL B C 1
ATOM 1444 O O . VAL B 1 85 ? 31.327 16.665 -1.359 1.00 7.07 84 VAL B O 1
ATOM 1448 N N . THR B 1 86 ? 30.189 18.596 -1.556 1.00 6.41 85 THR B N 1
ATOM 1449 C CA . THR B 1 86 ? 31.413 19.393 -1.763 1.00 6.59 85 THR B CA 1
ATOM 1450 C C . THR B 1 86 ? 32.214 19.548 -0.506 1.00 6.16 85 THR B C 1
ATOM 1451 O O . THR B 1 86 ? 33.436 19.419 -0.558 1.00 7.17 85 THR B O 1
ATOM 1455 N N . TRP B 1 87 ? 31.569 19.818 0.659 1.00 6.14 86 TRP B N 1
ATOM 1456 C CA . TRP B 1 87 ? 32.323 19.805 1.903 1.00 6.07 86 TRP B CA 1
ATOM 1457 C C . TRP B 1 87 ? 33.033 18.473 2.097 1.00 6.64 86 TRP B C 1
ATOM 1458 O O . TRP B 1 87 ? 34.187 18.421 2.519 1.00 7.08 86 TRP B O 1
ATOM 1469 N N . GLU B 1 88 ? 32.320 17.371 1.816 1.00 6.19 87 GLU B N 1
ATOM 1470 C CA . GLU B 1 88 ? 32.910 16.063 1.984 1.00 6.45 87 GLU B CA 1
ATOM 1471 C C . GLU B 1 88 ? 34.121 15.889 1.074 1.00 6.70 87 GLU B C 1
ATOM 1472 O O . GLU B 1 88 ? 35.159 15.365 1.508 1.00 7.74 87 GLU B O 1
ATOM 1478 N N . ALA B 1 89 ? 33.996 16.265 -0.200 1.00 7.41 88 ALA B N 1
ATOM 1479 C CA . ALA B 1 89 ? 35.102 16.121 -1.127 1.00 8.55 88 ALA B CA 1
ATOM 1480 C C . ALA B 1 89 ? 36.292 16.963 -0.705 1.00 9.15 88 ALA B C 1
ATOM 1481 O O . ALA B 1 89 ? 37.451 16.548 -0.846 1.00 11.37 88 ALA B O 1
ATOM 1483 N N . LEU B 1 90 ? 36.015 18.162 -0.263 1.00 9.30 89 LEU B N 1
ATOM 1484 C CA . LEU B 1 90 ? 37.052 19.057 0.243 1.00 10.71 89 LEU B CA 1
ATOM 1485 C C . LEU B 1 90 ? 37.824 18.395 1.380 1.00 10.55 89 LEU B C 1
ATOM 1486 O O . LEU B 1 90 ? 39.065 18.495 1.488 1.00 15.15 89 LEU B O 1
ATOM 1495 N N . ALA B 1 91 ? 37.091 17.749 2.280 1.00 8.85 90 ALA B N 1
ATOM 1496 C CA . ALA B 1 91 ? 37.670 17.134 3.445 1.00 9.99 90 ALA B CA 1
ATOM 1497 C C . ALA B 1 91 ? 38.442 15.883 3.140 1.00 11.01 90 ALA B C 1
ATOM 1498 O O . ALA B 1 91 ? 39.377 15.527 3.867 1.00 13.86 90 ALA B O 1
ATOM 1500 N N . PHE B 1 92 ? 37.992 15.118 2.147 1.00 10.58 91 PHE B N 1
ATOM 1501 C CA . PHE B 1 92 ? 38.595 13.852 1.771 1.00 12.97 91 PHE B CA 1
ATOM 1502 C C . PHE B 1 92 ? 39.882 14.043 0.986 1.00 15.50 91 PHE B C 1
ATOM 1503 O O . PHE B 1 92 ? 40.779 13.213 1.077 1.00 20.29 91 PHE B O 1
ATOM 1517 N N . ASP B 1 93 ? 39.853 14.991 0.067 1.00 17.93 92 ASP B N 1
ATOM 1518 C CA . ASP B 1 93 ? 41.005 15.247 -0.796 1.00 22.51 92 ASP B CA 1
ATOM 1519 C C . ASP B 1 93 ? 41.273 16.742 -0.867 1.00 22.83 92 ASP B C 1
ATOM 1520 O O . ASP B 1 93 ? 40.952 17.343 -1.884 1.00 23.33 92 ASP B O 1
ATOM 1525 N N . PRO B 1 94 ? 41.761 17.241 0.263 1.00 22.43 93 PRO B N 1
ATOM 1526 C CA . PRO B 1 94 ? 41.860 18.692 0.406 1.00 21.58 93 PRO B CA 1
ATOM 1527 C C . PRO B 1 94 ? 43.004 19.346 -0.347 1.00 21.43 93 PRO B C 1
ATOM 1528 O O . PRO B 1 94 ? 44.066 18.750 -0.517 1.00 22.83 93 PRO B O 1
ATOM 1532 N N . PRO B 1 95 ? 42.755 20.569 -0.806 1.00 17.30 94 PRO B N 1
ATOM 1533 C CA . PRO B 1 95 ? 43.826 21.351 -1.376 1.00 17.93 94 PRO B CA 1
ATOM 1534 C C . PRO B 1 95 ? 44.672 21.946 -0.250 1.00 15.72 94 PRO B C 1
ATOM 1535 O O . PRO B 1 95 ? 44.333 21.830 0.924 1.00 17.03 94 PRO B O 1
ATOM 1539 N N . PRO B 1 96 ? 45.765 22.548 -0.678 1.00 16.81 95 PRO B N 1
ATOM 1540 C CA . PRO B 1 96 ? 46.770 22.933 0.354 1.00 17.85 95 PRO B CA 1
ATOM 1541 C C . PRO B 1 96 ? 46.216 23.873 1.384 1.00 18.71 95 PRO B C 1
ATOM 1542 O O . PRO B 1 96 ? 46.658 23.891 2.522 1.00 20.97 95 PRO B O 1
ATOM 1546 N N . TRP B 1 97 ? 45.246 24.659 0.942 1.00 18.59 96 TRP B N 1
ATOM 1547 C CA . TRP B 1 97 ? 44.815 25.740 1.831 1.00 18.76 96 TRP B CA 1
ATOM 1548 C C . TRP B 1 97 ? 43.937 25.245 2.962 1.00 18.02 96 TRP B C 1
ATOM 1549 O O . TRP B 1 97 ? 43.725 25.983 3.927 1.00 23.15 96 TRP B O 1
ATOM 1560 N N . VAL B 1 98 ? 43.474 23.995 2.890 1.00 16.84 97 VAL B N 1
ATOM 1561 C CA . VAL B 1 98 ? 42.718 23.539 4.066 1.00 21.30 97 VAL B CA 1
ATOM 1562 C C . VAL B 1 98 ? 43.644 23.145 5.200 1.00 28.10 97 VAL B C 1
ATOM 1563 O O . VAL B 1 98 ? 44.554 22.341 5.022 1.00 30.79 97 VAL B O 1
ATOM 1567 N N . LYS B 1 99 ? 43.323 23.747 6.327 1.00 31.56 98 LYS B N 1
ATOM 1568 C CA . LYS B 1 99 ? 44.029 23.867 7.582 1.00 43.30 98 LYS B CA 1
ATOM 1569 C C . LYS B 1 99 ? 45.136 24.909 7.417 1.00 49.05 98 LYS B C 1
ATOM 1570 O O . LYS B 1 99 ? 44.781 26.101 7.291 1.00 69.13 98 LYS B O 1
ATOM 1576 N N . VAL C 1 6 ? 19.283 30.605 13.545 1.00 42.32 5 VAL C N 1
ATOM 1577 C CA . VAL C 1 6 ? 19.877 31.921 13.756 1.00 43.99 5 VAL C CA 1
ATOM 1578 C C . VAL C 1 6 ? 19.698 32.777 12.501 1.00 45.57 5 VAL C C 1
ATOM 1579 O O . VAL C 1 6 ? 20.525 32.561 11.612 1.00 31.89 5 VAL C O 1
ATOM 1583 N N . THR C 1 7 ? 18.738 33.694 12.493 1.00 45.94 6 THR C N 1
ATOM 1584 C CA . THR C 1 7 ? 18.572 34.637 11.360 1.00 33.47 6 THR C CA 1
ATOM 1585 C C . THR C 1 7 ? 19.482 35.814 11.552 1.00 23.04 6 THR C C 1
ATOM 1586 O O . THR C 1 7 ? 19.703 36.231 12.662 1.00 24.89 6 THR C O 1
ATOM 1590 N N . THR C 1 8 ? 20.138 36.237 10.493 1.00 17.25 7 THR C N 1
ATOM 1591 C CA . THR C 1 8 ? 21.184 37.238 10.610 1.00 12.34 7 THR C CA 1
ATOM 1592 C C . THR C 1 8 ? 20.864 38.440 9.721 1.00 10.67 7 THR C C 1
ATOM 1593 O O . THR C 1 8 ? 20.021 38.363 8.845 1.00 11.01 7 THR C O 1
ATOM 1597 N N . PRO C 1 9 ? 21.544 39.582 9.909 1.00 9.15 8 PRO C N 1
ATOM 1598 C CA . PRO C 1 9 ? 21.330 40.705 8.978 1.00 8.93 8 PRO C CA 1
ATOM 1599 C C . PRO C 1 9 ? 21.581 40.284 7.547 1.00 8.09 8 PRO C C 1
ATOM 1600 O O . PRO C 1 9 ? 20.814 40.669 6.652 1.00 9.05 8 PRO C O 1
ATOM 1604 N N . LEU C 1 10 ? 22.596 39.497 7.291 1.00 8.10 9 LEU C N 1
ATOM 1605 C CA . LEU C 1 10 ? 22.872 39.007 5.952 1.00 8.52 9 LEU C CA 1
ATOM 1606 C C . LEU C 1 10 ? 21.656 38.245 5.428 1.00 9.52 9 LEU C C 1
ATOM 1607 O O . LEU C 1 10 ? 21.203 38.466 4.314 1.00 10.34 9 LEU C O 1
ATOM 1612 N N . SER C 1 11 ? 21.219 37.245 6.185 1.00 10.33 10 SER C N 1
ATOM 1613 C CA . SER C 1 11 ? 20.139 36.412 5.626 1.00 12.12 10 SER C CA 1
ATOM 1614 C C . SER C 1 11 ? 18.855 37.229 5.443 1.00 11.23 10 SER C C 1
ATOM 1615 O O . SER C 1 11 ? 18.106 36.985 4.498 1.00 11.88 10 SER C O 1
ATOM 1618 N N . LEU C 1 12 ? 18.586 38.218 6.312 1.00 10.83 11 LEU C N 1
ATOM 1619 C CA . LEU C 1 12 ? 17.444 39.095 6.146 1.00 12.00 11 LEU C CA 1
ATOM 1620 C C . LEU C 1 12 ? 17.503 39.871 4.835 1.00 10.45 11 LEU C C 1
ATOM 1621 O O . LEU C 1 12 ? 16.540 39.933 4.092 1.00 12.50 11 LEU C O 1
ATOM 1629 N N . THR C 1 13 ? 18.651 40.464 4.561 1.00 9.44 12 THR C N 1
ATOM 1630 C CA . THR C 1 13 ? 18.797 41.212 3.322 1.00 9.75 12 THR C CA 1
ATOM 1631 C C . THR C 1 13 ? 18.673 40.281 2.104 1.00 10.31 12 THR C C 1
ATOM 1632 O O . THR C 1 13 ? 18.046 40.682 1.109 1.00 12.20 12 THR C O 1
ATOM 1636 N N . LEU C 1 14 ? 19.158 39.069 2.168 1.00 11.21 13 LEU C N 1
ATOM 1637 C CA . LEU C 1 14 ? 18.962 38.120 1.074 1.00 12.15 13 LEU C CA 1
ATOM 1638 C C . LEU C 1 14 ? 17.500 37.714 0.902 1.00 14.78 13 LEU C C 1
ATOM 1639 O O . LEU C 1 14 ? 17.107 37.466 -0.238 1.00 15.76 13 LEU C O 1
ATOM 1644 N N . GLY C 1 15 ? 16.762 37.593 1.974 1.00 13.10 14 GLY C N 1
ATOM 1645 C CA . GLY C 1 15 ? 15.357 37.274 1.941 1.00 14.44 14 GLY C CA 1
ATOM 1646 C C . GLY C 1 15 ? 14.471 38.426 1.526 1.00 14.81 14 GLY C C 1
ATOM 1647 O O . GLY C 1 15 ? 13.303 38.140 1.193 1.00 18.66 14 GLY C O 1
ATOM 1648 N N . HIS C 1 16 ? 14.988 39.631 1.438 1.00 13.34 15 HIS C N 1
ATOM 1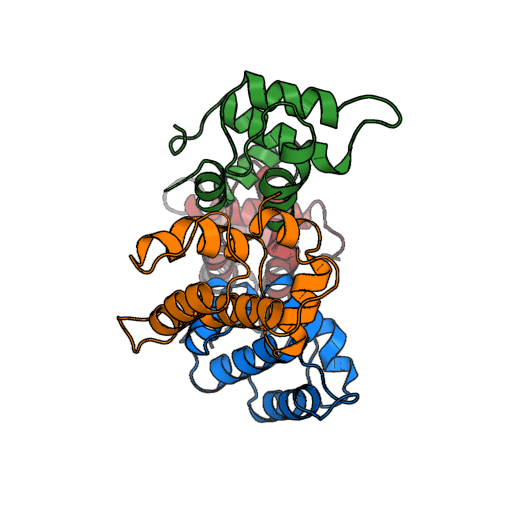649 C CA . HIS C 1 16 ? 14.261 40.776 0.923 1.00 13.92 15 HIS C CA 1
ATOM 1650 C C . HIS C 1 16 ? 15.047 41.464 -0.169 1.00 11.72 15 HIS C C 1
ATOM 1651 O O . HIS C 1 16 ? 15.153 42.686 -0.235 1.00 12.28 15 HIS C O 1
ATOM 1658 N N . TRP C 1 17 ? 15.596 40.659 -1.054 1.00 12.45 16 TRP C N 1
ATOM 1659 C CA . TRP C 1 17 ? 16.561 41.162 -2.019 1.00 11.47 16 TRP C CA 1
ATOM 1660 C C . TRP C 1 17 ? 15.960 42.216 -2.916 1.00 11.07 16 TRP C C 1
ATOM 1661 O O . TRP C 1 17 ? 16.627 43.189 -3.262 1.00 11.11 16 TRP C O 1
ATOM 1672 N N . LYS C 1 18 ? 14.740 42.020 -3.409 1.00 13.12 17 LYS C N 1
ATOM 1673 C CA . LYS C 1 18 ? 14.180 42.986 -4.344 1.00 12.78 17 LYS C CA 1
ATOM 1674 C C . LYS C 1 18 ? 14.030 44.373 -3.706 1.00 12.13 17 LYS C C 1
ATOM 1675 O O . LYS C 1 18 ? 14.345 45.369 -4.343 1.00 13.03 17 LYS C O 1
ATOM 1681 N N . ASP C 1 19 ? 13.748 44.442 -2.410 1.00 11.83 18 ASP C N 1
ATOM 1682 C CA . ASP C 1 19 ? 13.761 45.668 -1.661 1.00 12.78 18 ASP C CA 1
ATOM 1683 C C . ASP C 1 19 ? 15.170 46.278 -1.621 1.00 11.13 18 ASP C C 1
ATOM 1684 O O . ASP C 1 19 ? 15.321 47.474 -1.800 1.00 11.72 18 ASP C O 1
ATOM 1689 N N . VAL C 1 20 ? 16.148 45.449 -1.328 1.00 10.43 19 VAL C N 1
ATOM 1690 C CA . VAL C 1 20 ? 17.529 45.934 -1.310 1.00 9.90 19 VAL C CA 1
ATOM 1691 C C . VAL C 1 20 ? 17.929 46.556 -2.629 1.00 9.38 19 VAL C C 1
ATOM 1692 O O . VAL C 1 20 ? 18.551 47.610 -2.683 1.00 9.27 19 VAL C O 1
ATOM 1696 N N . GLU C 1 21 ? 17.597 45.877 -3.720 1.00 9.78 20 GLU C N 1
ATOM 1697 C CA . GLU C 1 21 ? 17.915 46.389 -5.035 1.00 9.77 20 GLU C CA 1
ATOM 1698 C C . GLU C 1 21 ? 17.268 47.739 -5.265 1.00 8.90 20 GLU C C 1
ATOM 1699 O O . GLU C 1 21 ? 17.906 48.641 -5.859 1.00 10.41 20 GLU C O 1
ATOM 1705 N N . ARG C 1 22 ? 15.989 47.917 -4.871 1.00 10.17 21 ARG C N 1
ATOM 1706 C CA . ARG C 1 22 ? 15.313 49.196 -5.077 1.00 10.46 21 ARG C CA 1
ATOM 1707 C C . ARG C 1 22 ? 15.989 50.308 -4.251 1.00 9.47 21 ARG C C 1
ATOM 1708 O O . ARG C 1 22 ? 16.147 51.456 -4.662 1.00 10.69 21 ARG C O 1
ATOM 1716 N N . ILE C 1 23 ? 16.413 49.948 -3.030 1.00 9.25 22 ILE C N 1
ATOM 1717 C CA . ILE C 1 23 ? 17.084 50.884 -2.148 1.00 9.51 22 ILE C CA 1
ATOM 1718 C C . ILE C 1 23 ? 18.423 51.317 -2.731 1.00 10.27 22 ILE C C 1
ATOM 1719 O O . ILE C 1 23 ? 18.782 52.490 -2.703 1.00 11.00 22 ILE C O 1
ATOM 1724 N N . ALA C 1 24 ? 19.163 50.346 -3.302 1.00 9.31 23 ALA C N 1
ATOM 1725 C CA . ALA C 1 24 ? 20.416 50.635 -3.987 1.00 9.52 23 ALA C CA 1
ATOM 1726 C C . ALA C 1 24 ? 20.151 51.567 -5.171 1.00 9.21 23 ALA C C 1
ATOM 1727 O O . ALA C 1 24 ? 20.845 52.603 -5.340 1.00 10.36 23 ALA C O 1
ATOM 1729 N N . HIS C 1 25 ? 19.179 51.247 -6.000 1.00 11.11 24 HIS C N 1
ATOM 1730 C CA . HIS C 1 25 ? 18.899 52.040 -7.191 1.00 11.52 24 HIS C CA 1
ATOM 1731 C C . HIS C 1 25 ? 18.602 53.465 -6.796 1.00 10.90 24 HIS C C 1
ATOM 1732 O O . HIS C 1 25 ? 18.944 54.413 -7.521 1.00 13.92 24 HIS C O 1
ATOM 1739 N N . ASN C 1 26 ? 17.883 53.638 -5.688 1.00 11.14 25 ASN C N 1
ATOM 1740 C CA . ASN C 1 26 ? 17.551 54.975 -5.206 1.00 11.70 25 ASN C CA 1
ATOM 1741 C C . ASN C 1 26 ? 18.764 55.799 -4.769 1.00 11.88 25 ASN C C 1
ATOM 1742 O O . ASN C 1 26 ? 18.725 57.005 -4.731 1.00 15.67 25 ASN C O 1
ATOM 1747 N N . GLN C 1 27 ? 19.842 55.145 -4.373 1.00 11.13 26 GLN C N 1
ATOM 1748 C CA . GLN C 1 27 ? 21.127 55.723 -4.107 1.00 11.88 26 GLN C CA 1
ATOM 1749 C C . GLN C 1 27 ? 22.006 55.813 -5.357 1.00 13.68 26 GLN C C 1
ATOM 1750 O O . GLN C 1 27 ? 23.211 56.133 -5.292 1.00 17.73 26 GLN C O 1
ATOM 1756 N N . SER C 1 28 ? 21.424 55.568 -6.543 1.00 13.07 27 SER C N 1
ATOM 1757 C CA . SER C 1 28 ? 22.183 55.582 -7.793 1.00 15.53 27 SER C CA 1
ATOM 1758 C C . SER C 1 28 ? 23.293 54.566 -7.883 1.00 14.12 27 SER C C 1
ATOM 1759 O O . SER C 1 28 ? 24.268 54.745 -8.582 1.00 20.05 27 SER C O 1
ATOM 1762 N N . VAL C 1 29 ? 23.101 53.421 -7.265 1.00 13.69 28 VAL C N 1
ATOM 1763 C CA . VAL C 1 29 ? 24.092 52.337 -7.308 1.00 14.33 28 VAL C CA 1
ATOM 1764 C C . VAL C 1 29 ? 23.337 51.053 -7.621 1.00 13.18 28 VAL C C 1
ATOM 1765 O O . VAL C 1 29 ? 22.118 50.999 -7.591 1.00 14.96 28 VAL C O 1
ATOM 1769 N N . ASP C 1 30 ? 24.065 49.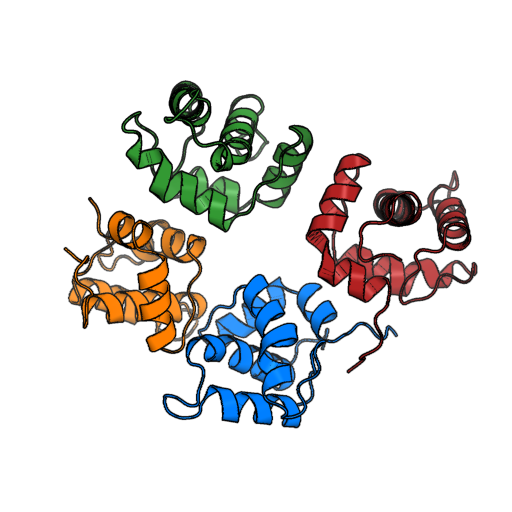988 -7.931 1.00 16.20 29 ASP C N 1
ATOM 1770 C CA . ASP C 1 30 ? 23.495 48.675 -8.222 1.00 16.23 29 ASP C CA 1
ATOM 1771 C C . ASP C 1 30 ? 24.325 47.598 -7.504 1.00 15.06 29 ASP C C 1
ATOM 1772 O O . ASP C 1 30 ? 25.542 47.656 -7.453 1.00 16.60 29 ASP C O 1
ATOM 1777 N N . VAL C 1 31 ? 23.645 46.615 -6.939 1.00 15.68 30 VAL C N 1
ATOM 1778 C CA . VAL C 1 31 ? 24.289 45.538 -6.192 1.00 15.00 30 VAL C CA 1
ATOM 1779 C C . VAL C 1 31 ? 23.887 44.189 -6.778 1.00 16.04 30 VAL C C 1
ATOM 1780 O O . VAL C 1 31 ? 22.687 44.008 -7.129 1.00 17.30 30 VAL C O 1
ATOM 1784 N N . LYS C 1 32 ? 24.811 43.234 -6.783 1.00 19.30 31 LYS C N 1
ATOM 1785 C CA . LYS C 1 32 ? 24.563 41.837 -7.106 1.00 20.76 31 LYS C CA 1
ATOM 1786 C C . LYS C 1 32 ? 24.619 40.920 -5.894 1.00 19.73 31 LYS C C 1
ATOM 1787 O O . LYS C 1 32 ? 25.480 41.143 -5.036 1.00 18.46 31 LYS C O 1
ATOM 1793 N N . LYS C 1 33 ? 23.764 39.908 -5.663 1.00 21.01 32 LYS C N 1
ATOM 1794 C CA . LYS C 1 33 ? 23.803 39.041 -4.501 1.00 22.71 32 LYS C CA 1
ATOM 1795 C C . LYS C 1 33 ? 25.120 38.383 -4.123 1.00 22.49 32 LYS C C 1
ATOM 1796 O O . LYS C 1 33 ? 25.495 38.257 -2.970 1.00 20.39 32 LYS C O 1
ATOM 1802 N N . ARG C 1 34 ? 25.730 37.746 -5.171 1.00 21.61 33 ARG C N 1
ATOM 1803 C CA . ARG C 1 34 ? 26.918 36.981 -4.821 1.00 19.33 33 ARG C CA 1
ATOM 1804 C C . ARG C 1 34 ? 28.008 37.935 -4.272 1.00 17.45 33 ARG C C 1
ATOM 1805 O O . ARG C 1 34 ? 28.757 37.536 -3.404 1.00 19.71 33 ARG C O 1
ATOM 1813 N N . ARG C 1 35 ? 28.062 39.147 -4.812 1.00 16.89 34 ARG C N 1
ATOM 1814 C CA . ARG C 1 35 ? 29.034 40.138 -4.376 1.00 17.24 34 ARG C CA 1
ATOM 1815 C C . ARG C 1 35 ? 28.674 40.682 -3.016 1.00 14.31 34 ARG C C 1
ATOM 1816 O O . ARG C 1 35 ? 29.551 40.936 -2.205 1.00 13.21 34 ARG C O 1
ATOM 1824 N N . TRP C 1 36 ? 27.402 40.901 -2.774 1.00 15.28 35 TRP C N 1
ATOM 1825 C CA . TRP C 1 36 ? 26.878 41.265 -1.477 1.00 13.90 35 TRP C CA 1
ATOM 1826 C C . TRP C 1 36 ? 27.391 40.310 -0.429 1.00 13.31 35 TRP C C 1
ATOM 1827 O O . TRP C 1 36 ? 27.887 40.687 0.617 1.00 11.88 35 TRP C O 1
ATOM 1838 N N . VAL C 1 37 ? 27.237 39.004 -0.722 1.00 16.19 36 VAL C N 1
ATOM 1839 C CA . VAL C 1 37 ? 27.662 37.963 0.170 1.00 16.94 36 VAL C CA 1
ATOM 1840 C C . VAL C 1 37 ? 29.171 37.955 0.289 1.00 14.43 36 VAL C C 1
ATOM 1841 O O . VAL C 1 37 ? 29.708 37.906 1.376 1.00 15.91 36 VAL C O 1
ATOM 1845 N N . THR C 1 38 ? 29.849 38.068 -0.857 1.00 14.59 37 THR C N 1
ATOM 1846 C CA . THR C 1 38 ? 31.301 38.114 -0.852 1.00 12.69 37 THR C CA 1
ATOM 1847 C C . THR C 1 38 ? 31.810 39.183 0.108 1.00 13.18 37 THR C C 1
ATOM 1848 O O . THR C 1 38 ? 32.668 38.948 0.944 1.00 12.88 37 THR C O 1
ATOM 1852 N N . PHE C 1 39 ? 31.309 40.410 -0.071 1.00 11.38 38 PHE C N 1
ATOM 1853 C CA . PHE C 1 39 ? 31.872 41.511 0.737 1.00 10.11 38 PHE C CA 1
ATOM 1854 C C . PHE C 1 39 ? 31.460 41.362 2.189 1.00 9.07 38 PHE C C 1
ATOM 1855 O O . PHE C 1 39 ? 32.266 41.587 3.110 1.00 10.60 38 PHE C O 1
ATOM 1863 N N . CYS C 1 40 ? 30.179 41.071 2.465 1.00 9.01 39 CYS C N 1
ATOM 1864 C CA . CYS C 1 40 ? 29.750 40.944 3.843 1.00 8.90 39 CYS C CA 1
ATOM 1865 C C . CYS C 1 40 ? 30.488 39.840 4.608 1.00 9.08 39 CYS C C 1
ATOM 1866 O O . CYS C 1 40 ? 30.863 40.012 5.761 1.00 10.80 39 CYS C O 1
ATOM 1869 N N . SER C 1 41 ? 30.498 38.670 3.973 1.00 11.85 40 SER C N 1
ATOM 1870 C CA . SER C 1 41 ? 30.867 37.434 4.652 1.00 14.09 40 SER C CA 1
ATOM 1871 C C . SER C 1 41 ? 32.351 37.217 4.655 1.00 13.43 40 SER C C 1
ATOM 1872 O O . SER C 1 41 ? 32.846 36.468 5.487 1.00 17.07 40 SER C O 1
ATOM 1876 N N . ALA C 1 42 ? 33.055 37.691 3.662 1.00 12.09 41 ALA C N 1
ATOM 1877 C CA . ALA C 1 42 ? 34.453 37.349 3.468 1.00 13.04 41 ALA C CA 1
ATOM 1878 C C . ALA C 1 42 ? 35.370 38.559 3.513 1.00 11.78 41 ALA C C 1
ATOM 1879 O O . ALA C 1 42 ? 36.318 38.614 4.299 1.00 15.14 41 ALA C O 1
ATOM 1881 N N . GLU C 1 43 ? 35.104 39.609 2.726 1.00 12.98 42 GLU C N 1
ATOM 1882 C CA . GLU C 1 43 ? 36.058 40.742 2.630 1.00 12.97 42 GLU C CA 1
ATOM 1883 C C . GLU C 1 43 ? 36.051 41.658 3.844 1.00 12.55 42 GLU C C 1
ATOM 1884 O O . GLU C 1 43 ? 37.085 41.949 4.472 1.00 14.53 42 GLU C O 1
ATOM 1890 N N . TRP C 1 44 ? 34.877 42.177 4.199 1.00 10.78 43 TRP C N 1
ATOM 1891 C CA . TRP C 1 44 ? 34.782 43.198 5.227 1.00 9.63 43 TRP C CA 1
ATOM 1892 C C . TRP C 1 44 ? 35.301 42.721 6.579 1.00 10.85 43 TRP C C 1
ATOM 1893 O O . TRP C 1 44 ? 35.933 43.523 7.294 1.00 9.85 43 TRP C O 1
ATOM 1904 N N . PRO C 1 45 ? 35.078 41.458 6.993 1.00 10.95 44 PRO C N 1
ATOM 1905 C CA . PRO C 1 45 ? 35.665 40.995 8.248 1.00 12.43 44 PRO C CA 1
ATOM 1906 C C . PRO C 1 45 ? 37.174 41.152 8.308 1.00 16.50 44 PRO C C 1
ATOM 1907 O O . PRO C 1 45 ? 37.734 41.436 9.369 1.00 18.25 44 PRO C O 1
ATOM 1911 N N . THR C 1 46 ? 37.833 41.061 7.172 1.00 15.19 45 THR C N 1
ATOM 1912 C CA . THR C 1 46 ? 39.278 41.180 7.135 1.00 16.06 45 THR C CA 1
ATOM 1913 C C . THR C 1 46 ? 39.805 42.578 7.389 1.00 14.50 45 THR C C 1
ATOM 1914 O O . THR C 1 46 ? 41.006 42.768 7.602 1.00 17.22 45 THR C O 1
ATOM 1918 N N . PHE C 1 47 ? 38.965 43.593 7.467 1.00 13.97 46 PHE C N 1
ATOM 1919 C CA . PHE C 1 47 ? 39.390 44.966 7.663 1.00 12.18 46 PHE C CA 1
ATOM 1920 C C . PHE C 1 47 ? 39.743 45.247 9.116 1.00 12.21 46 PHE C C 1
ATOM 1921 O O . PHE C 1 47 ? 40.195 46.349 9.455 1.00 13.11 46 PHE C O 1
ATOM 1929 N N . ASN C 1 48 ? 39.436 44.280 9.969 1.00 14.39 47 ASN C N 1
ATOM 1930 C CA . ASN C 1 48 ? 39.768 44.405 11.394 1.00 16.84 47 ASN C CA 1
ATOM 1931 C C . ASN C 1 48 ? 39.102 45.584 12.068 1.00 14.17 47 ASN C C 1
ATOM 1932 O O . ASN C 1 48 ? 39.653 46.121 13.034 1.00 17.08 47 ASN C O 1
ATOM 1937 N N . VAL C 1 49 ? 37.927 45.982 11.599 1.00 12.15 48 VAL C N 1
ATOM 1938 C CA . VAL C 1 49 ? 37.150 47.061 12.193 1.00 11.42 48 VAL C CA 1
ATOM 1939 C C . VAL C 1 49 ? 35.911 46.576 12.938 1.00 12.82 48 VAL C C 1
ATOM 1940 O O . VAL C 1 49 ? 35.066 47.356 13.386 1.00 15.60 48 VAL C O 1
ATOM 1944 N N . GLY C 1 50 ? 35.779 45.230 13.029 1.00 12.49 49 GLY C N 1
ATOM 1945 C CA . GLY C 1 50 ? 34.660 44.724 13.755 1.00 14.47 49 GLY C CA 1
ATOM 1946 C C . GLY C 1 50 ? 33.454 44.367 12.943 1.00 11.14 49 GLY C C 1
ATOM 1947 O O . GLY C 1 50 ? 32.456 44.033 13.526 1.00 13.60 49 GLY C O 1
ATOM 1948 N N . TRP C 1 51 ? 33.609 44.348 11.609 1.00 9.64 50 TRP C N 1
ATOM 1949 C CA . TRP C 1 51 ? 32.474 43.965 10.753 1.00 8.77 50 TRP C CA 1
ATOM 1950 C C . TRP C 1 51 ? 32.267 42.454 10.848 1.00 8.71 50 TRP C C 1
ATOM 1951 O O . TRP C 1 51 ? 33.174 41.685 10.529 1.00 10.18 50 TRP C O 1
ATOM 1962 N N . PRO C 1 52 ? 31.118 42.031 11.332 1.00 8.31 51 PRO C N 1
ATOM 1963 C CA . PRO C 1 52 ? 30.858 40.595 11.485 1.00 9.73 51 PRO C CA 1
ATOM 1964 C C . PRO C 1 52 ? 30.476 39.970 10.152 1.00 8.74 51 PRO C C 1
ATOM 1965 O O . PRO C 1 52 ? 29.721 40.536 9.372 1.00 8.53 51 PRO C O 1
ATOM 1969 N N . ARG C 1 53 ? 30.870 38.714 9.964 1.00 9.43 52 ARG C N 1
ATOM 1970 C CA . ARG C 1 53 ? 30.587 38.060 8.716 1.00 10.62 52 ARG C CA 1
ATOM 1971 C C . ARG C 1 53 ? 29.078 37.877 8.531 1.00 9.08 52 ARG C C 1
ATOM 1972 O O . ARG C 1 53 ? 28.589 37.699 7.407 1.00 9.41 52 ARG C O 1
ATOM 1980 N N . ASP C 1 54 ? 28.291 37.877 9.617 1.00 8.08 53 ASP C N 1
ATOM 1981 C CA . ASP C 1 54 ? 26.839 37.762 9.562 1.00 8.48 53 ASP C CA 1
ATOM 1982 C C . ASP C 1 54 ? 26.152 39.071 9.169 1.00 7.61 53 ASP C C 1
ATOM 1983 O O . ASP C 1 54 ? 24.912 39.115 9.049 1.00 7.92 53 ASP C O 1
ATOM 1988 N N . GLY C 1 55 ? 26.918 40.160 8.995 1.00 7.27 54 GLY C N 1
ATOM 1989 C CA . GLY C 1 55 ? 26.362 41.478 8.676 1.00 7.18 54 GLY C CA 1
ATOM 1990 C C . GLY C 1 55 ? 25.817 42.141 9.933 1.00 6.29 54 GLY C C 1
ATOM 1991 O O . GLY C 1 55 ? 25.707 41.565 11.018 1.00 7.18 54 GLY C O 1
ATOM 1992 N N . THR C 1 56 ? 25.521 43.432 9.805 1.00 6.51 55 THR C N 1
ATOM 1993 C CA . THR C 1 56 ? 25.026 44.252 10.891 1.00 6.68 55 THR C CA 1
ATOM 1994 C C . THR C 1 56 ? 24.346 45.515 10.308 1.00 6.15 55 THR C C 1
ATOM 1995 O O . THR C 1 56 ? 24.754 45.972 9.254 1.00 6.91 55 THR C O 1
ATOM 1999 N N . PHE C 1 57 ? 23.416 46.050 11.088 1.00 6.25 56 PHE C N 1
ATOM 2000 C CA . PHE C 1 57 ? 22.883 47.353 10.824 1.00 6.70 56 PHE C CA 1
ATOM 2001 C C . PHE C 1 57 ? 23.368 48.413 11.780 1.00 6.81 56 PHE C C 1
ATOM 2002 O O . PHE C 1 57 ? 22.905 49.556 11.745 1.00 8.19 56 PHE C O 1
ATOM 2010 N N . ASN C 1 58 ? 24.381 48.080 12.581 1.00 6.63 57 ASN C N 1
ATOM 2011 C CA . ASN C 1 58 ? 24.993 49.022 13.499 1.00 6.88 57 ASN C CA 1
ATOM 2012 C C . ASN C 1 58 ? 25.669 50.130 12.732 1.00 7.01 57 ASN C C 1
ATOM 2013 O O . ASN C 1 58 ? 26.554 49.907 11.899 1.00 7.28 57 ASN C O 1
ATOM 2018 N N . ARG C 1 59 ? 25.267 51.388 12.963 1.00 8.98 58 ARG C N 1
ATOM 2019 C CA . ARG C 1 59 ? 25.770 52.530 12.200 1.00 10.36 58 ARG C CA 1
ATOM 2020 C C . ARG C 1 59 ? 27.259 52.724 12.327 1.00 8.89 58 ARG C C 1
ATOM 2021 O O . ARG C 1 59 ? 27.958 53.041 11.355 1.00 10.00 58 ARG C O 1
ATOM 2033 N N . ASP C 1 60 ? 27.808 52.557 13.522 1.00 9.32 59 ASP C N 1
ATOM 2034 C CA . ASP C 1 60 ? 29.249 52.734 13.741 1.00 9.52 59 ASP C CA 1
ATOM 2035 C C . ASP C 1 60 ? 30.046 51.710 12.946 1.00 7.85 59 ASP C C 1
ATOM 2036 O O . ASP C 1 60 ? 31.072 52.013 12.334 1.00 9.24 59 ASP C O 1
ATOM 2041 N N . LEU C 1 61 ? 29.632 50.447 12.944 1.00 7.51 60 LEU C N 1
ATOM 2042 C CA . LEU C 1 61 ? 30.314 49.400 12.196 1.00 7.39 60 LEU C CA 1
ATOM 2043 C C . LEU C 1 61 ? 30.224 49.643 10.698 1.00 6.42 60 LEU C C 1
ATOM 2044 O O . LEU C 1 61 ? 31.221 49.469 9.967 1.00 7.31 60 LEU C O 1
ATOM 2049 N N . ILE C 1 62 ? 29.072 50.020 10.187 1.00 6.52 61 ILE C N 1
ATOM 2050 C CA . ILE C 1 62 ? 28.950 50.413 8.785 1.00 7.27 61 ILE C CA 1
ATOM 2051 C C . ILE C 1 62 ? 29.904 51.532 8.440 1.00 7.03 61 ILE C C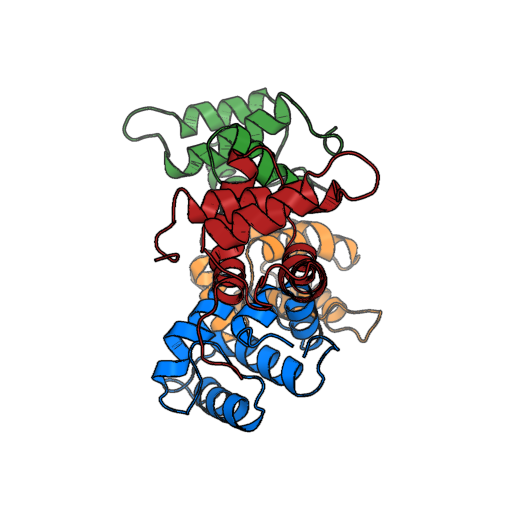 1
ATOM 2052 O O . ILE C 1 62 ? 30.576 51.472 7.412 1.00 7.54 61 ILE C O 1
ATOM 2057 N N . THR C 1 63 ? 29.977 52.545 9.300 1.00 7.38 62 THR C N 1
ATOM 2058 C CA . THR C 1 63 ? 30.917 53.663 9.070 1.00 8.01 62 THR C CA 1
ATOM 2059 C C . THR C 1 63 ? 32.335 53.172 9.011 1.00 7.26 62 THR C C 1
ATOM 2060 O O . THR C 1 63 ? 33.100 53.636 8.151 1.00 7.55 62 THR C O 1
ATOM 2064 N N . GLN C 1 64 ? 32.731 52.288 9.926 1.00 7.60 63 GLN C N 1
ATOM 2065 C CA . GLN C 1 64 ? 34.125 51.842 9.904 1.00 7.78 63 GLN C CA 1
ATOM 2066 C C . GLN C 1 64 ? 34.450 51.180 8.587 1.00 7.63 63 GLN C C 1
ATOM 2067 O O . GLN C 1 64 ? 35.538 51.352 8.043 1.00 8.46 63 GLN C O 1
ATOM 2073 N N . VAL C 1 65 ? 33.542 50.339 8.075 1.00 7.13 64 VAL C N 1
ATOM 2074 C CA . VAL C 1 65 ? 33.822 49.744 6.786 1.00 7.31 64 VAL C CA 1
ATOM 2075 C C . VAL C 1 65 ? 33.841 50.776 5.680 1.00 6.91 64 VAL C C 1
ATOM 2076 O O . VAL C 1 65 ? 34.698 50.767 4.802 1.00 7.78 64 VAL C O 1
ATOM 2080 N N . LYS C 1 66 ? 32.892 51.719 5.705 1.00 6.15 65 LYS C N 1
ATOM 2081 C CA . LYS C 1 66 ? 32.851 52.744 4.680 1.00 6.35 65 LYS C CA 1
ATOM 2082 C C . LYS C 1 66 ? 34.136 53.538 4.615 1.00 6.45 65 LYS C C 1
ATOM 2083 O O . LYS C 1 66 ? 34.619 53.876 3.529 1.00 7.10 65 LYS C O 1
ATOM 2091 N N . ILE C 1 67 ? 34.670 53.903 5.768 1.00 6.53 66 ILE C N 1
ATOM 2092 C CA . ILE C 1 67 ? 35.948 54.634 5.792 1.00 7.32 66 ILE C CA 1
ATOM 2093 C C . ILE C 1 67 ? 36.995 53.877 5.009 1.00 7.16 66 ILE C C 1
ATOM 2094 O O . ILE C 1 67 ? 37.711 54.474 4.158 1.00 9.30 66 ILE C O 1
ATOM 2099 N N . LYS C 1 68 ? 37.122 52.567 5.249 1.00 8.10 67 LYS C N 1
ATOM 2100 C CA . LYS C 1 68 ? 38.097 51.773 4.543 1.00 8.23 67 LYS C CA 1
ATOM 2101 C C . LYS C 1 68 ? 37.780 51.702 3.056 1.00 7.69 67 LYS C C 1
ATOM 2102 O O . LYS C 1 68 ? 38.631 51.909 2.166 1.00 10.35 67 LYS C O 1
ATOM 2108 N N . VAL C 1 69 ? 36.540 51.445 2.677 1.00 7.51 68 VAL C N 1
ATOM 2109 C CA . VAL C 1 69 ? 36.132 51.312 1.275 1.00 8.25 68 VAL C CA 1
ATOM 2110 C C . VAL C 1 69 ? 36.419 52.601 0.476 1.00 7.25 68 VAL C C 1
ATOM 2111 O O . VAL C 1 69 ? 36.857 52.552 -0.681 1.00 8.26 68 VAL C O 1
ATOM 2115 N N . PHE C 1 70 ? 36.105 53.735 1.078 1.00 7.88 69 PHE C N 1
ATOM 2116 C CA . PHE C 1 70 ? 36.234 55.023 0.452 1.00 7.75 69 PHE C CA 1
ATOM 2117 C C . PHE C 1 70 ? 37.589 55.678 0.590 1.00 7.78 69 PHE C C 1
ATOM 2118 O O . PHE C 1 70 ? 37.785 56.825 0.121 1.00 9.83 69 PHE C O 1
ATOM 2126 N N . SER C 1 71 ? 38.551 54.993 1.228 1.00 8.24 70 SER C N 1
ATOM 2127 C CA . SER C 1 71 ? 39.866 55.586 1.432 1.00 8.85 70 SER C CA 1
ATOM 2128 C C . SER C 1 71 ? 40.479 55.976 0.101 1.00 9.61 70 SER C C 1
ATOM 2129 O O . SER C 1 71 ? 40.307 55.264 -0.887 1.00 10.62 70 SER C O 1
ATOM 2133 N N . PRO C 1 72 ? 41.170 57.093 0.070 1.00 12.98 71 PRO C N 1
ATOM 2134 C CA . PRO C 1 72 ? 41.822 57.504 -1.157 1.00 16.96 71 PRO C CA 1
ATOM 2135 C C . PRO C 1 72 ? 43.013 56.620 -1.492 1.00 16.45 71 PRO C C 1
ATOM 2136 O O . PRO C 1 72 ? 43.531 55.831 -0.730 1.00 18.82 71 PRO C O 1
ATOM 2140 N N . GLY C 1 73 ? 43.319 56.688 -2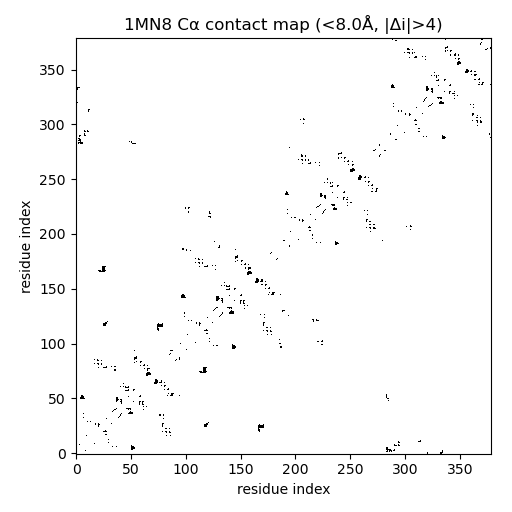.752 1.00 22.38 72 GLY C N 1
ATOM 2141 C CA . GLY C 1 73 ? 44.613 56.162 -3.210 1.00 26.39 72 GLY C CA 1
ATOM 2142 C C . GLY C 1 73 ? 44.557 54.659 -3.028 1.00 21.91 72 GLY C C 1
ATOM 2143 O O . GLY C 1 73 ? 43.519 53.984 -3.220 1.00 27.55 72 GLY C O 1
ATOM 2144 N N . PRO C 1 74 ? 45.668 54.088 -2.564 1.00 16.86 73 PRO C N 1
ATOM 2145 C CA . PRO C 1 74 ? 45.859 52.647 -2.725 1.00 14.01 73 PRO C CA 1
ATOM 2146 C C . PRO C 1 74 ? 45.086 51.837 -1.743 1.00 13.23 73 PRO C C 1
ATOM 2147 O O . PRO C 1 74 ? 45.072 50.629 -1.888 1.00 15.33 73 PRO C O 1
ATOM 2151 N N . HIS C 1 75 ? 44.458 52.421 -0.722 1.00 15.54 74 HIS C N 1
ATOM 2152 C CA . HIS C 1 75 ? 43.790 51.597 0.277 1.00 17.55 74 HIS C CA 1
ATOM 2153 C C . HIS C 1 75 ? 42.327 51.350 -0.020 1.00 14.91 74 HIS C C 1
ATOM 2154 O O . HIS C 1 75 ? 41.662 50.576 0.662 1.00 17.09 74 HIS C O 1
ATOM 2161 N N . GLY C 1 76 ? 41.709 52.151 -0.876 1.00 12.61 75 GLY C N 1
ATOM 2162 C CA . GLY C 1 76 ? 40.300 52.052 -1.061 1.00 10.74 75 GLY C CA 1
ATOM 2163 C C . GLY C 1 76 ? 39.924 50.957 -2.028 1.00 9.73 75 GLY C C 1
ATOM 2164 O O . GLY C 1 76 ? 40.717 50.304 -2.662 1.00 12.94 75 GLY C O 1
ATOM 2165 N N . HIS C 1 77 ? 38.614 50.727 -2.058 1.00 9.03 76 HIS C N 1
ATOM 2166 C CA . HIS C 1 77 ? 38.036 49.628 -2.855 1.00 10.72 76 HIS C CA 1
ATOM 2167 C C . HIS C 1 77 ? 36.824 50.084 -3.613 1.00 9.40 76 HIS C C 1
ATOM 2168 O O . HIS C 1 77 ? 35.694 49.865 -3.154 1.00 9.98 76 HIS C O 1
ATOM 2175 N N . PRO C 1 78 ? 36.992 50.732 -4.752 1.00 11.20 77 PRO C N 1
ATOM 2176 C CA . PRO C 1 78 ? 35.833 51.301 -5.465 1.00 12.30 77 PRO C CA 1
ATOM 2177 C C . PRO C 1 78 ? 34.791 50.240 -5.813 1.00 10.52 77 PRO C C 1
ATOM 2178 O O . PRO C 1 78 ? 33.586 50.561 -5.852 1.00 12.53 77 PRO C O 1
ATOM 2182 N N . ASP C 1 79 ? 35.143 48.982 -6.028 1.00 10.37 78 ASP C N 1
ATOM 2183 C CA . ASP C 1 79 ? 34.177 47.946 -6.350 1.00 11.51 78 ASP C CA 1
ATOM 2184 C C . ASP C 1 79 ? 33.192 47.688 -5.216 1.00 10.89 78 ASP C C 1
ATOM 2185 O O . ASP C 1 79 ? 32.133 47.143 -5.408 1.00 12.67 78 ASP C O 1
ATOM 2190 N N . GLN C 1 80 ? 33.570 48.064 -4.003 1.00 9.90 79 GLN C N 1
ATOM 2191 C CA . GLN C 1 80 ? 32.770 47.792 -2.830 1.00 9.10 79 GLN C CA 1
ATOM 2192 C C . GLN C 1 80 ? 31.847 48.970 -2.501 1.00 9.74 79 GLN C C 1
ATOM 2193 O O . GLN C 1 80 ? 31.015 48.869 -1.598 1.00 9.12 79 GLN C O 1
ATOM 2199 N N . VAL C 1 81 ? 31.986 50.110 -3.185 1.00 9.99 80 VAL C N 1
ATOM 2200 C CA . VAL C 1 81 ? 31.203 51.308 -2.935 1.00 9.83 80 VAL C CA 1
ATOM 2201 C C . VAL C 1 81 ? 29.707 51.071 -3.019 1.00 9.09 80 VAL C C 1
ATOM 2202 O O . VAL C 1 81 ? 28.999 51.393 -2.050 1.00 9.36 80 VAL C O 1
ATOM 2206 N N . PRO C 1 82 ? 29.150 50.447 -4.047 1.00 10.20 81 PRO C N 1
ATOM 2207 C CA . PRO C 1 82 ? 27.677 50.261 -4.086 1.00 10.49 81 PRO C CA 1
ATOM 2208 C C . PRO C 1 82 ? 27.178 49.530 -2.872 1.00 9.17 81 PRO C C 1
ATOM 2209 O O . PRO C 1 82 ? 26.063 49.749 -2.404 1.00 9.36 81 PRO C O 1
ATOM 2213 N N . TYR C 1 83 ? 27.987 48.548 -2.449 1.00 9.06 82 TYR C N 1
ATOM 2214 C CA . TYR C 1 83 ? 27.622 47.628 -1.380 1.00 8.47 82 TYR C CA 1
ATOM 2215 C C . TYR C 1 83 ? 27.556 48.329 -0.053 1.00 6.81 82 TYR C C 1
ATOM 2216 O O . TYR C 1 83 ? 26.528 48.271 0.648 1.00 7.50 82 TYR C O 1
ATOM 2225 N N . ILE C 1 84 ? 28.615 49.029 0.342 1.00 7.51 83 ILE C N 1
ATOM 2226 C CA . ILE C 1 84 ? 28.554 49.700 1.633 1.00 6.56 83 ILE C CA 1
ATOM 2227 C C . ILE C 1 84 ? 27.584 50.872 1.635 1.00 6.89 83 ILE C C 1
ATOM 2228 O O . ILE C 1 84 ? 26.916 51.130 2.638 1.00 6.71 83 ILE C O 1
ATOM 2233 N N . VAL C 1 85 ? 27.399 51.524 0.469 1.00 7.40 84 VAL C N 1
ATOM 2234 C CA . VAL C 1 85 ? 26.423 52.614 0.335 1.00 7.60 84 VAL C CA 1
ATOM 2235 C C . VAL C 1 85 ? 25.030 52.033 0.661 1.00 7.67 84 VAL C C 1
ATOM 2236 O O . VAL C 1 85 ? 24.191 52.693 1.270 1.00 7.13 84 VAL C O 1
ATOM 2240 N N . THR C 1 86 ? 24.720 50.846 0.148 1.00 7.80 85 THR C N 1
ATOM 2241 C CA . THR C 1 86 ? 23.382 50.284 0.314 1.00 7.81 85 THR C CA 1
ATOM 2242 C C . THR C 1 86 ? 23.187 49.775 1.747 1.00 7.36 85 THR C C 1
ATOM 2243 O O . THR C 1 86 ? 22.137 50.021 2.348 1.00 7.65 85 THR C O 1
ATOM 2247 N N . TRP C 1 87 ? 24.187 49.132 2.375 1.00 6.69 86 TRP C N 1
ATOM 2248 C CA . TRP C 1 87 ? 24.036 48.802 3.799 1.00 6.68 86 TRP C CA 1
ATOM 2249 C C . TRP C 1 87 ? 23.804 50.059 4.630 1.00 6.13 86 TRP C C 1
ATOM 2250 O O . TRP C 1 87 ? 22.987 50.064 5.531 1.00 7.01 86 TRP C O 1
ATOM 2261 N N . GLU C 1 88 ? 24.562 51.124 4.324 1.00 6.44 87 GLU C N 1
ATOM 2262 C CA . GLU C 1 88 ? 24.427 52.378 5.054 1.00 6.30 87 GLU C CA 1
ATOM 2263 C C . GLU C 1 88 ? 23.020 52.912 4.892 1.00 6.59 87 GLU C C 1
ATOM 2264 O O . GLU C 1 88 ? 22.401 53.414 5.853 1.00 7.17 87 GLU C O 1
ATOM 2270 N N . ALA C 1 89 ? 22.474 52.879 3.677 1.00 6.94 88 ALA C N 1
ATOM 2271 C CA . ALA C 1 89 ? 21.130 53.376 3.413 1.00 7.73 88 ALA C CA 1
ATOM 2272 C C . ALA C 1 89 ? 20.115 52.582 4.259 1.00 8.46 88 ALA C C 1
ATOM 2273 O O . ALA C 1 89 ? 19.150 53.145 4.777 1.00 9.30 88 ALA C O 1
ATOM 2275 N N . LEU C 1 90 ? 20.278 51.257 4.322 1.00 9.13 89 LEU C N 1
ATOM 2276 C CA . LEU C 1 90 ? 19.419 50.406 5.117 1.00 10.73 89 LEU C CA 1
ATOM 2277 C C . LEU C 1 90 ? 19.456 50.791 6.570 1.00 10.41 89 LEU C C 1
ATOM 2278 O O . LEU C 1 90 ? 18.410 50.819 7.234 1.00 14.18 89 LEU C O 1
ATOM 2283 N N . ALA C 1 91 ? 20.623 51.054 7.128 1.00 9.63 90 ALA C N 1
ATOM 2284 C CA . ALA C 1 91 ? 20.740 51.416 8.510 1.00 10.66 90 ALA C CA 1
ATOM 2285 C C . ALA C 1 91 ? 20.160 52.771 8.821 1.00 10.03 90 ALA C C 1
ATOM 2286 O O . ALA C 1 91 ? 19.626 52.962 9.934 1.00 13.78 90 ALA C O 1
ATOM 2288 N N . PHE C 1 92 ? 20.307 53.750 7.919 1.00 9.80 91 PHE C N 1
ATOM 2289 C CA . PHE C 1 92 ? 19.802 55.103 8.105 1.00 10.11 91 PHE C CA 1
ATOM 2290 C C . PHE C 1 92 ? 18.304 55.187 7.959 1.00 10.87 91 PHE C C 1
ATOM 2291 O O . PHE C 1 92 ? 17.665 56.034 8.592 1.00 14.29 91 PHE C O 1
ATOM 2299 N N . ASP C 1 93 ? 17.734 54.375 7.056 1.00 11.32 92 ASP C N 1
ATOM 2300 C CA . ASP C 1 93 ? 16.269 54.413 6.814 1.00 13.25 92 ASP C CA 1
ATOM 2301 C C . ASP C 1 93 ? 15.749 52.988 6.719 1.00 13.32 92 ASP C C 1
ATOM 2302 O O . ASP C 1 93 ? 15.495 52.449 5.627 1.00 15.22 92 ASP C O 1
ATOM 2307 N N . PRO C 1 94 ? 15.650 52.338 7.874 1.00 15.63 93 PRO C N 1
ATOM 2308 C CA . PRO C 1 94 ? 15.373 50.886 7.858 1.00 14.58 93 PRO C CA 1
ATOM 2309 C C . PRO C 1 94 ? 14.044 50.505 7.190 1.00 14.72 93 PRO C C 1
ATOM 2310 O O . PRO C 1 94 ? 13.042 51.129 7.502 1.00 20.38 93 PRO C O 1
ATOM 2314 N N . PRO C 1 95 ? 14.031 49.571 6.264 1.00 14.87 94 PRO C N 1
ATOM 2315 C CA . PRO C 1 95 ? 12.769 48.973 5.800 1.00 14.98 94 PRO C CA 1
ATOM 2316 C C . PRO C 1 95 ? 12.091 48.247 6.965 1.00 14.56 94 PRO C C 1
ATOM 2317 O O . PRO C 1 95 ? 12.670 48.002 8.039 1.00 15.64 94 PRO C O 1
ATOM 2321 N N . PRO C 1 96 ? 10.813 47.926 6.710 1.00 15.82 95 PRO C N 1
ATOM 2322 C CA . PRO C 1 96 ? 10.005 47.367 7.786 1.00 16.76 95 PRO C CA 1
ATOM 2323 C C . PRO C 1 96 ? 10.584 46.094 8.344 1.00 16.17 95 PRO C C 1
ATOM 2324 O O . PRO C 1 96 ? 10.332 45.852 9.536 1.00 20.33 95 PRO C O 1
ATOM 2328 N N . TRP C 1 97 ? 11.245 45.321 7.527 1.00 20.13 96 TRP C N 1
ATOM 2329 C CA . TRP C 1 97 ? 11.753 44.033 7.898 1.00 19.96 96 TRP C CA 1
ATOM 2330 C C . TRP C 1 97 ? 13.021 44.195 8.725 1.00 21.17 96 TRP C C 1
ATOM 2331 O O . TRP C 1 97 ? 13.503 43.198 9.219 1.00 26.55 96 TRP C O 1
ATOM 2342 N N . VAL C 1 98 ? 13.528 45.422 8.816 1.00 18.28 97 VAL C N 1
ATOM 2343 C CA . VAL C 1 98 ? 14.654 45.732 9.653 1.00 22.43 97 VAL C CA 1
ATOM 2344 C C . VAL C 1 98 ? 14.227 46.305 11.001 1.00 22.48 97 VAL C C 1
ATOM 2345 O O . VAL C 1 98 ? 14.699 45.752 12.006 1.00 35.28 97 VAL C O 1
ATOM 2349 N N . LYS C 1 99 ? 13.461 47.353 11.031 1.00 29.91 98 LYS C N 1
ATOM 2350 C CA . LYS C 1 99 ? 12.224 47.780 10.500 1.00 41.76 98 LYS C CA 1
ATOM 2351 C C . LYS C 1 99 ? 11.554 49.057 11.019 1.00 39.50 98 LYS C C 1
ATOM 2352 O O . LYS C 1 99 ? 11.590 50.105 10.350 1.00 36.41 98 LYS C O 1
ATOM 2358 N N . GLY D 1 3 ? 11.273 24.701 -30.547 1.00 29.12 2 GLY D N 1
ATOM 2359 C CA . GLY D 1 3 ? 11.318 25.912 -29.747 1.00 24.36 2 GLY D CA 1
ATOM 2360 C C . GLY D 1 3 ? 11.618 27.055 -30.706 1.00 19.59 2 GLY D C 1
ATOM 2361 O O . GLY D 1 3 ? 12.157 26.964 -31.810 1.00 21.93 2 GLY D O 1
ATOM 2362 N N . GLN D 1 4 ? 11.161 28.195 -30.244 1.00 19.62 3 GLN D N 1
ATOM 2363 C CA . GLN D 1 4 ? 11.267 29.315 -31.116 1.00 16.82 3 GLN D CA 1
ATOM 2364 C C . GLN D 1 4 ? 12.739 29.762 -31.093 1.00 10.49 3 GLN D C 1
ATOM 2365 O O . GLN D 1 4 ? 13.426 29.806 -30.040 1.00 11.08 3 GLN D O 1
ATOM 2371 N N . THR D 1 5 ? 13.212 30.097 -32.273 1.00 9.48 4 THR D N 1
ATOM 2372 C CA . THR D 1 5 ? 14.470 30.769 -32.482 1.00 8.92 4 THR D CA 1
ATOM 2373 C C . THR D 1 5 ? 14.328 32.245 -32.818 1.00 8.52 4 THR D C 1
ATOM 2374 O O . THR D 1 5 ? 15.349 32.927 -32.875 1.00 9.06 4 THR D O 1
ATOM 2378 N N . VAL D 1 6 ? 13.140 32.759 -33.118 1.00 11.35 5 VAL D N 1
ATOM 2379 C CA . VAL D 1 6 ? 12.997 34.183 -33.427 1.00 12.45 5 VAL D CA 1
ATOM 2380 C C . VAL D 1 6 ? 13.190 35.029 -32.175 1.00 10.04 5 VAL D C 1
ATOM 2381 O O . VAL D 1 6 ? 12.554 34.709 -31.148 1.00 13.48 5 VAL D O 1
ATOM 2387 N N . THR D 1 7 ? 14.046 36.019 -32.252 1.00 11.71 6 THR D N 1
ATOM 2388 C CA . THR D 1 7 ? 14.251 36.957 -31.149 1.00 11.37 6 THR D CA 1
ATOM 2389 C C . THR D 1 7 ? 13.091 37.964 -31.124 1.00 13.28 6 THR D C 1
ATOM 2390 O O . THR D 1 7 ? 12.802 38.550 -32.150 1.00 16.84 6 THR D O 1
ATOM 2394 N N . THR D 1 8 ? 12.333 38.059 -30.077 1.00 11.44 7 THR D N 1
ATOM 2395 C CA . THR D 1 8 ? 11.189 38.991 -29.999 1.00 10.62 7 THR D CA 1
ATOM 2396 C C . THR D 1 8 ? 11.471 40.002 -28.916 1.00 10.06 7 THR D C 1
ATOM 2397 O O . THR D 1 8 ? 12.260 39.762 -28.013 1.00 10.36 7 THR D O 1
ATOM 2401 N N . PRO D 1 9 ? 10.699 41.110 -28.940 1.00 10.29 8 PRO D N 1
ATOM 2402 C CA . PRO D 1 9 ? 10.860 42.054 -27.838 1.00 10.40 8 PRO D CA 1
ATOM 2403 C C . PRO D 1 9 ? 10.594 41.407 -26.476 1.00 9.59 8 PRO D C 1
ATOM 2404 O O . PRO D 1 9 ? 11.336 41.643 -25.550 1.00 9.79 8 PRO D O 1
ATOM 2408 N N . LEU D 1 10 ? 9.578 40.566 -26.345 1.00 8.93 9 LEU D N 1
ATOM 2409 C CA . LEU D 1 10 ? 9.300 39.918 -25.081 1.00 10.06 9 LEU D CA 1
ATOM 2410 C C . LEU D 1 10 ? 10.471 39.034 -24.672 1.00 8.60 9 LEU D C 1
ATOM 2411 O O . LEU D 1 10 ? 10.882 39.049 -23.529 1.00 9.48 9 LEU D O 1
ATOM 2416 N N . SER D 1 11 ? 10.986 38.206 -25.607 1.00 9.02 10 SER D N 1
ATOM 2417 C CA . SER D 1 11 ? 12.103 37.330 -25.217 1.00 9.61 10 SER D CA 1
ATOM 2418 C C . SER D 1 11 ? 13.301 38.138 -24.785 1.00 8.77 10 SER D C 1
ATOM 2419 O O . SER D 1 11 ? 13.978 37.779 -23.785 1.00 9.84 10 SER D O 1
ATOM 2423 N N . LEU D 1 12 ? 13.553 39.250 -25.449 1.00 8.90 11 LEU D N 1
ATOM 2424 C CA . LEU D 1 12 ? 14.674 40.088 -25.077 1.00 9.04 11 LEU D CA 1
ATOM 2425 C C . LEU D 1 12 ? 14.491 40.736 -23.705 1.00 8.93 11 LEU D C 1
ATOM 2426 O O . LEU D 1 12 ? 15.436 40.824 -22.917 1.00 9.05 11 LEU D O 1
ATOM 2431 N N . THR D 1 13 ? 13.280 41.222 -23.432 1.00 8.71 12 THR D N 1
ATOM 2432 C CA . THR D 1 13 ? 13.050 41.832 -22.111 1.00 8.48 12 THR D CA 1
ATOM 2433 C C . THR D 1 13 ? 13.263 40.856 -20.976 1.00 9.14 12 THR D C 1
ATOM 2434 O O . THR D 1 13 ? 13.821 41.199 -19.923 1.00 10.46 12 THR D O 1
ATOM 2438 N N . LEU D 1 14 ? 12.868 39.599 -21.175 1.00 9.20 13 LEU D N 1
ATOM 2439 C CA . LEU D 1 14 ? 13.127 38.576 -20.150 1.00 9.66 13 LEU D CA 1
ATOM 2440 C C . LEU D 1 14 ? 14.617 38.237 -20.027 1.00 9.65 13 LEU D C 1
ATOM 2441 O O . LEU D 1 14 ? 15.151 38.046 -18.938 1.00 11.98 13 LEU D O 1
ATOM 2446 N N . GLY D 1 15 ? 15.327 38.184 -21.152 1.00 9.58 14 GLY D N 1
ATOM 2447 C CA . GLY D 1 15 ? 16.745 37.928 -21.170 1.00 10.31 14 GLY D CA 1
ATOM 2448 C C . GLY D 1 15 ? 17.539 39.022 -20.513 1.00 10.39 14 GLY D C 1
ATOM 2449 O O . GLY D 1 15 ? 18.666 38.815 -20.069 1.00 16.17 14 GLY D O 1
ATOM 2450 N N . HIS D 1 16 ? 17.011 40.224 -20.478 1.00 9.76 15 HIS D N 1
ATOM 2451 C CA . HIS D 1 16 ? 17.696 41.440 -19.980 1.00 10.11 15 HIS D CA 1
ATOM 2452 C C . HIS D 1 16 ? 16.903 42.039 -18.821 1.00 9.60 15 HIS D C 1
ATOM 2453 O O . HIS D 1 16 ? 16.813 43.236 -18.680 1.00 10.32 15 HIS D O 1
ATOM 2460 N N . TRP D 1 17 ? 16.314 41.157 -18.022 1.00 9.96 16 TRP D N 1
ATOM 2461 C CA . TRP D 1 17 ? 15.330 41.567 -17.025 1.00 9.76 16 TRP D CA 1
ATOM 2462 C C . TRP D 1 17 ? 15.949 42.520 -16.004 1.00 10.60 16 TRP D C 1
ATOM 2463 O O . TRP D 1 17 ? 15.288 43.455 -15.558 1.00 10.37 16 TRP D O 1
ATOM 2474 N N . LYS D 1 18 ? 17.186 42.269 -15.545 1.00 12.97 17 LYS D N 1
ATOM 2475 C CA . LYS D 1 18 ? 17.757 43.228 -14.564 1.00 12.17 17 LYS D CA 1
ATOM 2476 C C . LYS D 1 18 ? 17.883 44.625 -15.173 1.00 10.83 17 LYS D C 1
ATOM 2477 O O . LYS D 1 18 ? 17.687 45.580 -14.450 1.00 11.75 17 LYS D O 1
ATOM 2483 N N . ASP D 1 19 ? 18.182 44.780 -16.465 1.00 11.22 18 ASP D N 1
ATOM 2484 C CA . ASP D 1 19 ? 18.149 46.119 -17.109 1.00 11.22 18 ASP D CA 1
ATOM 2485 C C . ASP D 1 19 ? 16.734 46.698 -17.079 1.00 10.56 18 ASP D C 1
ATOM 2486 O O . ASP D 1 19 ? 16.568 47.878 -16.769 1.00 10.64 18 ASP D O 1
ATOM 2491 N N . VAL D 1 20 ? 15.726 45.866 -17.376 1.00 9.96 19 VAL D N 1
ATOM 2492 C CA . VAL D 1 20 ? 14.349 46.323 -17.348 1.00 8.91 19 VAL D CA 1
ATOM 2493 C C . VAL D 1 20 ? 13.985 46.833 -15.955 1.00 8.44 19 VAL D C 1
ATOM 2494 O O . VAL D 1 20 ? 13.369 47.899 -15.782 1.00 8.51 19 VAL D O 1
ATOM 2498 N N . GLU D 1 21 ? 14.364 46.100 -14.912 1.00 8.98 20 GLU D N 1
ATOM 2499 C CA . GLU D 1 21 ? 14.091 46.554 -13.553 1.00 8.73 20 GLU D CA 1
ATOM 2500 C C . GLU D 1 21 ? 14.744 47.889 -13.235 1.00 8.32 20 GLU D C 1
ATOM 2501 O O . GLU D 1 21 ? 14.112 48.784 -12.631 1.00 10.12 20 GLU D O 1
ATOM 2507 N N . ARG D 1 22 ? 15.989 48.082 -13.595 1.00 9.01 21 ARG D N 1
ATOM 2508 C CA . ARG D 1 22 ? 16.703 49.352 -13.392 1.00 10.07 21 ARG D CA 1
ATOM 2509 C C . ARG D 1 22 ? 15.964 50.468 -14.105 1.00 8.71 21 ARG D C 1
ATOM 2510 O O . ARG D 1 22 ? 15.847 51.595 -13.615 1.00 9.59 21 ARG D O 1
ATOM 2524 N N . ILE D 1 23 ? 15.582 50.240 -15.373 1.00 8.64 22 ILE D N 1
ATOM 2525 C CA . ILE D 1 23 ? 14.904 51.238 -16.170 1.00 8.21 22 ILE D CA 1
ATOM 2526 C C . ILE D 1 23 ? 13.557 51.602 -15.542 1.00 8.11 22 ILE D C 1
ATOM 2527 O O . ILE D 1 23 ? 13.196 52.788 -15.470 1.00 9.21 22 ILE D O 1
ATOM 2532 N N . ALA D 1 24 ? 12.800 50.619 -15.055 1.00 7.46 23 ALA D N 1
ATOM 2533 C CA . ALA D 1 24 ? 11.563 50.835 -14.348 1.00 7.47 23 ALA D CA 1
ATOM 2534 C C . ALA D 1 24 ? 11.807 51.714 -13.111 1.00 7.15 23 ALA D C 1
ATOM 2535 O O . ALA D 1 24 ? 11.127 52.707 -12.902 1.00 8.11 23 ALA D O 1
ATOM 2537 N N . HIS D 1 25 ? 12.796 51.316 -12.293 1.00 7.96 24 HIS D N 1
ATOM 253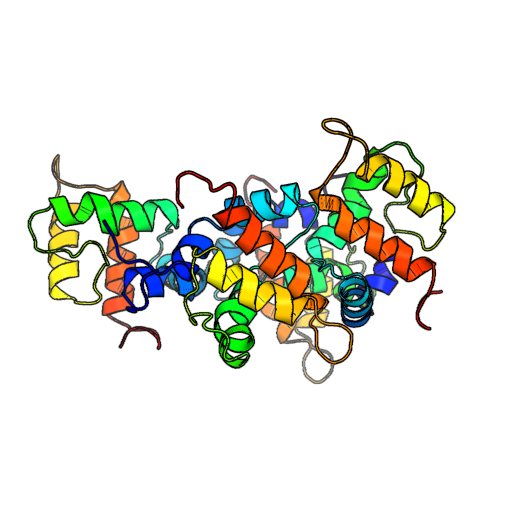8 C CA . HIS D 1 25 ? 13.054 52.048 -11.069 1.00 8.48 24 HIS D CA 1
ATOM 2539 C C . HIS D 1 25 ? 13.366 53.504 -11.343 1.00 8.78 24 HIS D C 1
ATOM 2540 O O . HIS D 1 25 ? 13.002 54.382 -10.590 1.00 10.93 24 HIS D O 1
ATOM 2547 N N . ASN D 1 26 ? 14.085 53.741 -12.419 1.00 8.93 25 ASN D N 1
ATOM 2548 C CA . ASN D 1 26 ? 14.443 55.126 -12.798 1.00 9.70 25 ASN D CA 1
ATOM 2549 C C . ASN D 1 26 ? 13.204 55.934 -13.215 1.00 9.13 25 ASN D C 1
ATOM 2550 O O . ASN D 1 26 ? 13.292 57.168 -13.214 1.00 12.12 25 ASN D O 1
ATOM 2555 N N . GLN D 1 27 ? 12.136 55.290 -13.599 1.00 9.42 26 GLN D N 1
ATOM 2556 C CA . GLN D 1 27 ? 10.849 55.942 -13.888 1.00 9.85 26 GLN D CA 1
ATOM 2557 C C . GLN D 1 27 ? 9.945 55.914 -12.656 1.00 10.56 26 GLN D C 1
ATOM 2558 O O . GLN D 1 27 ? 8.755 56.212 -12.741 1.00 12.30 26 GLN D O 1
ATOM 2564 N N . SER D 1 28 ? 10.460 55.554 -11.493 1.00 9.94 27 SER D N 1
ATOM 2565 C CA . SER D 1 28 ? 9.759 55.506 -10.215 1.00 11.41 27 SER D CA 1
ATOM 2566 C C . SER D 1 28 ? 8.631 54.470 -10.248 1.00 11.83 27 SER D C 1
ATOM 2567 O O . SER D 1 28 ? 7.637 54.612 -9.519 1.00 14.80 27 SER D O 1
ATOM 2570 N N . VAL D 1 29 ? 8.822 53.384 -10.942 1.00 9.65 28 VAL D N 1
ATOM 2571 C CA . VAL D 1 29 ? 7.854 52.258 -10.951 1.00 9.42 28 VAL D CA 1
ATOM 2572 C C . VAL D 1 29 ? 8.623 50.967 -10.712 1.00 10.15 28 VAL D C 1
ATOM 2573 O O . VAL D 1 29 ? 9.854 50.919 -10.724 1.00 11.34 28 VAL D O 1
ATOM 2577 N N . ASP D 1 30 ? 7.860 49.878 -10.596 1.00 10.51 29 ASP D N 1
ATOM 2578 C CA . ASP D 1 30 ? 8.415 48.561 -10.374 1.00 9.73 29 ASP D CA 1
ATOM 2579 C C . ASP D 1 30 ? 7.594 47.528 -11.142 1.00 9.70 29 ASP D C 1
ATOM 2580 O O . ASP D 1 30 ? 6.347 47.621 -11.189 1.00 11.85 29 ASP D O 1
ATOM 2585 N N . VAL D 1 31 ? 8.235 46.562 -11.741 1.00 9.54 30 VAL D N 1
ATOM 2586 C CA . VAL D 1 31 ? 7.583 45.529 -12.547 1.00 9.84 30 VAL D CA 1
ATOM 2587 C C . VAL D 1 31 ? 8.044 44.146 -12.154 1.00 10.00 30 VAL D C 1
ATOM 2588 O O . VAL D 1 31 ? 9.204 43.996 -11.734 1.00 11.03 30 VAL D O 1
ATOM 2592 N N . LYS D 1 32 ? 7.170 43.150 -12.325 1.00 10.97 31 LYS D N 1
ATOM 2593 C CA . LYS D 1 32 ? 7.443 41.749 -12.049 1.00 13.10 31 LYS D CA 1
ATOM 2594 C C . LYS D 1 32 ? 7.307 40.919 -13.319 1.00 12.43 31 LYS D C 1
ATOM 2595 O O . LYS D 1 32 ? 6.484 41.248 -14.172 1.00 12.64 31 LYS D O 1
ATOM 2601 N N . LYS D 1 33 ? 8.105 39.870 -13.478 1.00 13.27 32 LYS D N 1
ATOM 2602 C CA . LYS D 1 33 ? 8.212 39.125 -14.695 1.00 14.82 32 LYS D CA 1
ATOM 2603 C C . LYS D 1 33 ? 6.895 38.515 -15.114 1.00 13.65 32 LYS D C 1
ATOM 2604 O O . LYS D 1 33 ? 6.588 38.569 -16.293 1.00 15.39 32 LYS D O 1
ATOM 2610 N N . ARG D 1 34 ? 6.224 37.828 -14.209 1.00 15.77 33 ARG D N 1
ATOM 2611 C CA . ARG D 1 34 ? 5.084 37.034 -14.731 1.00 15.30 33 ARG D CA 1
ATOM 2612 C C . ARG D 1 34 ? 3.997 37.979 -15.220 1.00 15.11 33 ARG D C 1
ATOM 2613 O O . ARG D 1 34 ? 3.305 37.746 -16.201 1.00 14.36 33 ARG D O 1
ATOM 2621 N N . ARG D 1 35 ? 3.785 39.046 -14.485 1.00 12.98 34 ARG D N 1
ATOM 2622 C CA . ARG D 1 35 ? 2.819 40.073 -14.834 1.00 12.59 34 ARG D CA 1
ATOM 2623 C C . ARG D 1 35 ? 3.180 40.781 -16.142 1.00 10.29 34 ARG D C 1
ATOM 2624 O O . ARG D 1 35 ? 2.346 41.098 -16.979 1.00 9.91 34 ARG D O 1
ATOM 2632 N N . TRP D 1 36 ? 4.458 41.059 -16.308 1.00 9.92 35 TRP D N 1
ATOM 2633 C CA . TRP D 1 36 ? 4.976 41.626 -17.558 1.00 8.97 35 TRP D CA 1
ATOM 2634 C C . TRP D 1 36 ? 4.561 40.755 -18.710 1.00 8.76 35 TRP D C 1
ATOM 2635 O O . TRP D 1 36 ? 4.090 41.237 -19.772 1.00 8.81 35 TRP D O 1
ATOM 2646 N N . VAL D 1 37 ? 4.783 39.454 -18.591 1.00 9.42 36 VAL D N 1
ATOM 2647 C CA . VAL D 1 37 ? 4.418 38.526 -19.625 1.00 10.52 36 VAL D CA 1
ATOM 2648 C C . VAL D 1 37 ? 2.920 38.487 -19.850 1.00 9.95 36 VAL D C 1
ATOM 2649 O O . VAL D 1 37 ? 2.445 38.528 -20.975 1.00 11.69 36 VAL D O 1
ATOM 2653 N N . THR D 1 38 ? 2.155 38.438 -18.783 1.00 11.20 37 THR D N 1
ATOM 2654 C CA . THR D 1 38 ? 0.702 38.367 -18.940 1.00 11.15 37 THR D CA 1
ATOM 2655 C C . THR D 1 38 ? 0.145 39.616 -19.639 1.00 10.31 37 THR D C 1
ATOM 2656 O O . THR D 1 38 ? -0.710 39.489 -20.543 1.00 10.44 37 THR D O 1
ATOM 2660 N N . PHE D 1 39 ? 0.567 40.779 -19.215 1.00 8.40 38 PHE D N 1
ATOM 2661 C CA . PHE D 1 39 ? 0.089 41.985 -19.894 1.00 8.82 38 PHE D CA 1
ATOM 2662 C C . PHE D 1 39 ? 0.491 42.066 -21.338 1.00 8.46 38 PHE D C 1
ATOM 2663 O O . PHE D 1 39 ? -0.343 42.421 -22.192 1.00 8.57 38 PHE D O 1
ATOM 2671 N N . CYS D 1 40 ? 1.743 41.712 -21.644 1.00 8.74 39 CYS D N 1
ATOM 2672 C CA . CYS D 1 40 ? 2.198 41.785 -23.012 1.00 8.40 39 CYS D CA 1
ATOM 2673 C C . CYS D 1 40 ? 1.470 40.806 -23.898 1.00 8.60 39 CYS D C 1
ATOM 2674 O O . CYS D 1 40 ? 1.086 41.152 -25.022 1.00 9.09 39 CYS D O 1
ATOM 2677 N N . SER D 1 41 ? 1.301 39.577 -23.411 1.00 9.46 40 SER D N 1
ATOM 2678 C CA . SER D 1 41 ? 0.852 38.476 -24.268 1.00 11.54 40 SER D CA 1
ATOM 2679 C C . SER D 1 41 ? -0.627 38.183 -24.262 1.00 11.41 40 SER D C 1
ATOM 2680 O O . SER D 1 41 ? -1.084 37.593 -25.242 1.00 14.44 40 SER D O 1
ATOM 2683 N N . ALA D 1 42 ? -1.292 38.529 -23.168 1.00 11.43 41 ALA D N 1
ATOM 2684 C CA . ALA D 1 42 ? -2.695 38.160 -22.983 1.00 11.83 41 ALA D CA 1
ATOM 2685 C C . ALA D 1 42 ? -3.556 39.402 -22.917 1.00 11.51 41 ALA D C 1
ATOM 2686 O O . ALA D 1 42 ? -4.609 39.446 -23.537 1.00 18.80 41 ALA D O 1
ATOM 2688 N N . GLU D 1 43 ? -3.182 40.448 -22.179 1.00 9.40 42 GLU D N 1
ATOM 2689 C CA . GLU D 1 43 ? -4.088 41.582 -21.949 1.00 9.95 42 GLU D CA 1
ATOM 2690 C C . GLU D 1 43 ? -4.022 42.574 -23.089 1.00 9.54 42 GLU D C 1
ATOM 2691 O O . GLU D 1 43 ? -5.050 42.891 -23.726 1.00 10.34 42 GLU D O 1
ATOM 2697 N N . TRP D 1 44 ? -2.859 43.119 -23.378 1.00 7.97 43 TRP D N 1
ATOM 2698 C CA . TRP D 1 44 ? -2.762 44.229 -24.343 1.00 7.92 43 TRP D CA 1
ATOM 2699 C C . TRP D 1 44 ? -3.201 43.841 -25.734 1.00 7.83 43 TRP D C 1
ATOM 2700 O O . TRP D 1 44 ? -3.787 44.717 -26.412 1.00 8.30 43 TRP D O 1
ATOM 2711 N N . PRO D 1 45 ? -2.997 42.624 -26.241 1.00 8.34 44 PRO D N 1
ATOM 2712 C CA . PRO D 1 45 ? -3.589 42.248 -27.518 1.00 9.03 44 PRO D CA 1
ATOM 2713 C C . PRO D 1 45 ? -5.085 42.442 -27.569 1.00 11.07 44 PRO D C 1
ATOM 2714 O O . PRO D 1 45 ? -5.623 42.665 -28.652 1.00 16.19 44 PRO D O 1
ATOM 2718 N N . THR D 1 46 ? -5.782 42.329 -26.461 1.00 9.70 45 THR D N 1
ATOM 2719 C CA . THR D 1 46 ? -7.232 42.438 -26.470 1.00 10.77 45 THR D CA 1
ATOM 2720 C C . THR D 1 46 ? -7.729 43.887 -26.571 1.00 10.26 45 THR D C 1
ATOM 2721 O O . THR D 1 46 ? -8.923 44.128 -26.725 1.00 11.49 45 THR D O 1
ATOM 2725 N N . PHE D 1 47 ? -6.809 44.863 -26.557 1.00 8.94 46 PHE D N 1
ATOM 2726 C CA . PHE D 1 47 ? -7.185 46.256 -26.638 1.00 8.98 46 PHE D CA 1
ATOM 2727 C C . PHE D 1 47 ? -7.558 46.705 -28.055 1.00 9.13 46 PHE D C 1
ATOM 2728 O O . PHE D 1 47 ? -7.959 47.856 -28.243 1.00 8.48 46 PHE D O 1
ATOM 2736 N N . ASN D 1 48 ? -7.378 45.826 -29.034 1.00 9.80 47 ASN D N 1
ATOM 2737 C CA . ASN D 1 48 ? -7.692 46.120 -30.414 1.00 9.20 47 ASN D CA 1
ATOM 2738 C C . ASN D 1 48 ? -6.991 47.358 -30.941 1.00 9.80 47 ASN D C 1
ATOM 2739 O O . ASN D 1 48 ? -7.568 48.144 -31.711 1.00 13.56 47 ASN D O 1
ATOM 2744 N N . VAL D 1 49 ? -5.705 47.493 -30.560 1.00 7.80 48 VAL D N 1
ATOM 2745 C CA . VAL D 1 49 ? -4.842 48.524 -31.103 1.00 8.46 48 VAL D CA 1
ATOM 2746 C C . VAL D 1 49 ? -3.634 47.942 -31.808 1.00 10.32 48 VAL D C 1
ATOM 2747 O O . VAL D 1 49 ? -2.644 48.654 -32.045 1.00 15.57 48 VAL D O 1
ATOM 2751 N N . GLY D 1 50 ? -3.619 46.648 -32.076 1.00 10.24 49 GLY D N 1
ATOM 2752 C CA . GLY D 1 50 ? -2.576 45.975 -32.843 1.00 11.91 49 GLY D CA 1
ATOM 2753 C C . GLY D 1 50 ? -1.370 45.580 -31.997 1.00 9.72 49 GLY D C 1
ATOM 2754 O O . GLY D 1 50 ? -0.325 45.281 -32.573 1.00 10.09 49 GLY D O 1
ATOM 2755 N N . TRP D 1 51 ? -1.421 45.652 -30.666 1.00 8.44 50 TRP D N 1
ATOM 2756 C CA . TRP D 1 51 ? -0.262 45.288 -29.840 1.00 8.39 50 TRP D CA 1
ATOM 2757 C C . TRP D 1 51 ? 0.065 43.792 -30.104 1.00 9.10 50 TRP D C 1
ATOM 2758 O O . TRP D 1 51 ? -0.777 42.938 -29.847 1.00 9.52 50 TRP D O 1
ATOM 2769 N N . PRO D 1 52 ? 1.288 43.473 -30.528 1.00 9.04 51 PRO D N 1
ATOM 2770 C CA . PRO D 1 52 ? 1.613 42.066 -30.753 1.00 10.42 51 PRO D CA 1
ATOM 2771 C C . PRO D 1 52 ? 1.838 41.295 -29.472 1.00 9.28 51 PRO D C 1
ATOM 2772 O O . PRO D 1 52 ? 2.430 41.808 -28.528 1.00 9.20 51 PRO D O 1
ATOM 2776 N N . ARG D 1 53 ? 1.465 40.030 -29.443 1.00 9.51 52 ARG D N 1
ATOM 2777 C CA . ARG D 1 53 ? 1.606 39.193 -28.242 1.00 10.39 52 ARG D CA 1
ATOM 2778 C C . ARG D 1 53 ? 3.063 39.037 -27.829 1.00 9.05 52 ARG D C 1
ATOM 2779 O O . ARG D 1 53 ? 3.320 38.824 -26.638 1.00 11.40 52 ARG D O 1
ATOM 2787 N N . ASP D 1 54 ? 3.988 39.171 -28.767 1.00 9.86 53 ASP D N 1
ATOM 2788 C CA . ASP D 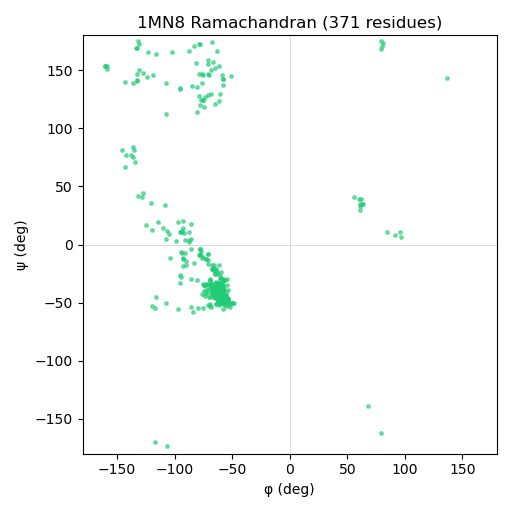1 54 ? 5.408 39.061 -28.497 1.00 11.82 53 ASP D CA 1
ATOM 2789 C C . ASP D 1 54 ? 6.037 40.437 -28.212 1.00 9.34 53 ASP D C 1
ATOM 2790 O O . ASP D 1 54 ? 7.250 40.543 -28.103 1.00 10.26 53 ASP D O 1
ATOM 2798 N N . GLY D 1 55 ? 5.216 41.477 -28.017 1.00 8.70 54 GLY D N 1
ATOM 2799 C CA . GLY D 1 55 ? 5.708 42.793 -27.652 1.00 9.09 54 GLY D CA 1
ATOM 2800 C C . GLY D 1 55 ? 6.258 43.574 -28.832 1.00 8.02 54 GLY D C 1
ATOM 2801 O O . GLY D 1 55 ? 6.284 43.088 -29.954 1.00 10.06 54 GLY D O 1
ATOM 2802 N N . THR D 1 56 ? 6.615 44.802 -28.531 1.00 9.22 55 THR D N 1
ATOM 2803 C CA . THR D 1 56 ? 7.113 45.730 -29.540 1.00 8.19 55 THR D CA 1
ATOM 2804 C C . THR D 1 56 ? 7.913 46.832 -28.824 1.00 7.88 55 THR D C 1
ATOM 2805 O O . THR D 1 56 ? 7.577 47.194 -27.686 1.00 8.67 55 THR D O 1
ATOM 2810 N N . PHE D 1 57 ? 8.833 47.402 -29.550 1.00 8.65 56 PHE D N 1
ATOM 2811 C CA . PHE D 1 57 ? 9.501 48.610 -29.113 1.00 8.70 56 PHE D CA 1
ATOM 2812 C C . PHE D 1 57 ? 9.079 49.789 -29.952 1.00 8.73 56 PHE D C 1
ATOM 2813 O O . PHE D 1 57 ? 9.640 50.864 -29.868 1.00 10.03 56 PHE D O 1
ATOM 2821 N N . ASN D 1 58 ? 8.010 49.662 -30.730 1.00 7.97 57 ASN D N 1
ATOM 2822 C CA . ASN D 1 58 ? 7.479 50.764 -31.551 1.00 7.33 57 ASN D CA 1
ATOM 2823 C C . ASN D 1 58 ? 6.747 51.776 -30.675 1.00 6.86 57 ASN D C 1
ATOM 2824 O O . ASN D 1 58 ? 5.815 51.452 -29.947 1.00 7.23 57 ASN D O 1
ATOM 2829 N N . ARG D 1 59 ? 7.176 53.017 -30.767 1.00 7.51 58 ARG D N 1
ATOM 2830 C CA . ARG D 1 59 ? 6.617 54.082 -29.915 1.00 8.54 58 ARG D CA 1
ATOM 2831 C C . ARG D 1 59 ? 5.129 54.304 -30.144 1.00 7.15 58 ARG D C 1
ATOM 2832 O O . ARG D 1 59 ? 4.369 54.579 -29.251 1.00 8.73 58 ARG D O 1
ATOM 2840 N N . ASP D 1 60 ? 4.691 54.207 -31.413 1.00 7.00 59 ASP D N 1
ATOM 2841 C CA . ASP D 1 60 ? 3.302 54.476 -31.727 1.00 7.01 59 ASP D CA 1
ATOM 2842 C C . ASP D 1 60 ? 2.399 53.395 -31.116 1.00 6.08 59 ASP D C 1
ATOM 2843 O O . ASP D 1 60 ? 1.331 53.706 -30.581 1.00 6.71 59 ASP D O 1
ATOM 2848 N N . LEU D 1 61 ? 2.786 52.124 -31.208 1.00 6.36 60 LEU D N 1
ATOM 2849 C CA . LEU D 1 61 ? 1.998 51.057 -30.605 1.00 6.58 60 LEU D CA 1
ATOM 2850 C C . LEU D 1 61 ? 1.992 51.188 -29.104 1.00 6.00 60 LEU D C 1
ATOM 2851 O O . LEU D 1 61 ? 0.959 51.032 -28.453 1.00 6.68 60 LEU D O 1
ATOM 2856 N N . ILE D 1 62 ? 3.152 51.467 -28.510 1.00 5.96 61 ILE D N 1
ATOM 2857 C CA . ILE D 1 62 ? 3.209 51.686 -27.070 1.00 6.45 61 ILE D CA 1
ATOM 2858 C C . ILE D 1 62 ? 2.284 52.806 -26.629 1.00 5.78 61 ILE D C 1
ATOM 2859 O O . ILE D 1 62 ? 1.566 52.682 -25.642 1.00 6.78 61 ILE D O 1
ATOM 2865 N N . THR D 1 63 ? 2.247 53.920 -27.382 1.00 6.21 62 THR D N 1
ATOM 2866 C CA . THR D 1 63 ? 1.392 55.014 -27.059 1.00 6.34 62 THR D CA 1
ATOM 2867 C C . THR D 1 63 ? -0.058 54.603 -27.063 1.00 5.59 62 THR D C 1
ATOM 2868 O O . THR D 1 63 ? -0.827 55.020 -26.171 1.00 6.06 62 THR D O 1
ATOM 2872 N N . GLN D 1 64 ? -0.485 53.798 -28.041 1.00 5.75 63 GLN D N 1
ATOM 2873 C CA . GLN D 1 64 ? -1.891 53.437 -28.066 1.00 5.69 63 GLN D CA 1
ATOM 2874 C C . GLN D 1 64 ? -2.289 52.592 -26.881 1.00 5.91 63 GLN D C 1
ATOM 2875 O O . GLN D 1 64 ? -3.376 52.740 -26.314 1.00 6.65 63 GLN D O 1
ATOM 2881 N N . VAL D 1 65 ? -1.424 51.665 -26.428 1.00 5.96 64 VAL D N 1
ATOM 2882 C CA . VAL D 1 65 ? -1.725 50.931 -25.209 1.00 5.69 64 VAL D CA 1
ATOM 2883 C C . VAL D 1 65 ? -1.728 51.880 -24.009 1.00 5.94 64 VAL D C 1
ATOM 2884 O O . VAL D 1 65 ? -2.606 51.767 -23.147 1.00 6.59 64 VAL D O 1
ATOM 2888 N N . LYS D 1 66 ? -0.765 52.796 -23.970 1.00 6.06 65 LYS D N 1
ATOM 2889 C CA . LYS D 1 66 ? -0.731 53.725 -22.856 1.00 6.25 65 LYS D CA 1
ATOM 2890 C C . LYS D 1 66 ? -1.991 54.545 -22.732 1.00 6.40 65 LYS D C 1
ATOM 2891 O O . LYS D 1 66 ? -2.513 54.780 -21.615 1.00 6.96 65 LYS D O 1
ATOM 2897 N N . ILE D 1 67 ? -2.522 54.998 -23.863 1.00 6.37 66 ILE D N 1
ATOM 2898 C CA . ILE D 1 67 ? -3.795 55.728 -23.840 1.00 6.66 66 ILE D CA 1
ATOM 2899 C C . ILE D 1 67 ? -4.879 54.913 -23.181 1.00 7.25 66 ILE D C 1
ATOM 2900 O O . ILE D 1 67 ? -5.626 55.458 -22.344 1.00 9.20 66 ILE D O 1
ATOM 2905 N N . LYS D 1 68 ? -4.995 53.633 -23.506 1.00 7.10 67 LYS D N 1
ATOM 2906 C CA . LYS D 1 68 ? -5.971 52.777 -22.865 1.00 7.82 67 LYS D CA 1
ATOM 2907 C C . LYS D 1 68 ? -5.712 52.674 -21.362 1.00 7.94 67 LYS D C 1
ATOM 2908 O O . LYS D 1 68 ? -6.592 52.878 -20.515 1.00 9.54 67 LYS D O 1
ATOM 2914 N N . VAL D 1 69 ? -4.483 52.370 -20.996 1.00 7.11 68 VAL D N 1
ATOM 2915 C CA . VAL D 1 69 ? -4.077 52.107 -19.615 1.00 8.04 68 VAL D CA 1
ATOM 2916 C C . VAL D 1 69 ? -4.328 53.336 -18.731 1.00 7.35 68 VAL D C 1
ATOM 2917 O O . VAL D 1 69 ? -4.802 53.184 -17.584 1.00 7.74 68 VAL D O 1
ATOM 2921 N N . PHE D 1 70 ? -4.034 54.514 -19.230 1.00 6.69 69 PHE D N 1
ATOM 2922 C CA . PHE D 1 70 ? -4.097 55.761 -18.487 1.00 8.33 69 PHE D CA 1
ATOM 2923 C C . PHE D 1 70 ? -5.445 56.439 -18.594 1.00 8.26 69 PHE D C 1
ATOM 2924 O O . PHE D 1 70 ? -5.622 57.554 -18.093 1.00 10.25 69 PHE D O 1
ATOM 2932 N N . SER D 1 71 ? -6.417 55.814 -19.252 1.00 8.57 70 SER D N 1
ATOM 2933 C CA . SER D 1 71 ? -7.723 56.438 -19.396 1.00 9.69 70 SER D CA 1
ATOM 2934 C C . SER D 1 71 ? -8.296 56.746 -18.029 1.00 9.00 70 SER D C 1
ATOM 2935 O O . SER D 1 71 ? -8.186 55.902 -17.154 1.00 10.82 70 SER D O 1
ATOM 2939 N N . PRO D 1 72 ? -8.974 57.882 -17.896 1.00 11.68 71 PRO D N 1
ATOM 2940 C CA . PRO D 1 72 ? -9.674 58.144 -16.652 1.00 13.29 71 PRO D CA 1
ATOM 2941 C C . PRO D 1 72 ? -10.896 57.244 -16.517 1.00 14.09 71 PRO D C 1
ATOM 2942 O O . PRO D 1 72 ? -11.423 56.774 -17.518 1.00 19.85 71 PRO D O 1
ATOM 2946 N N . GLY D 1 73 ? -11.287 57.025 -15.266 1.00 20.65 72 GLY D N 1
ATOM 2947 C CA . GLY D 1 73 ? -12.618 56.437 -15.162 1.00 20.96 72 GLY D CA 1
ATOM 2948 C C . GLY D 1 73 ? -12.475 54.964 -15.439 1.00 17.83 72 GLY D C 1
ATOM 2949 O O . GLY D 1 73 ? -11.436 54.314 -15.288 1.00 18.69 72 GLY D O 1
ATOM 2950 N N . PRO D 1 74 ? -13.644 54.426 -15.748 1.00 16.96 73 PRO D N 1
ATOM 2951 C CA . PRO D 1 74 ? -13.752 52.987 -15.618 1.00 14.22 73 PRO D CA 1
ATOM 2952 C C . PRO D 1 74 ? -12.988 52.225 -16.655 1.00 13.31 73 PRO D C 1
ATOM 2953 O O . PRO D 1 74 ? -12.849 51.053 -16.500 1.00 17.08 73 PRO D O 1
ATOM 2957 N N . HIS D 1 75 ? -12.440 52.892 -17.666 1.00 14.22 74 HIS D N 1
ATOM 2958 C CA . HIS D 1 75 ? -11.737 52.172 -18.712 1.00 15.05 74 HIS D CA 1
ATOM 2959 C C . HIS D 1 75 ? -10.242 52.052 -18.445 1.00 13.80 74 HIS D C 1
ATOM 2960 O O . HIS D 1 75 ? -9.508 51.383 -19.177 1.00 17.12 74 HIS D O 1
ATOM 2967 N N . GLY D 1 76 ? -9.734 52.789 -17.502 1.00 12.77 75 GLY D N 1
ATOM 2968 C CA . GLY D 1 76 ? -8.302 52.700 -17.277 1.00 12.51 75 GLY D CA 1
ATOM 2969 C C . GLY D 1 76 ? -7.904 51.458 -16.506 1.00 9.83 75 GLY D C 1
ATOM 2970 O O . GLY D 1 76 ? -8.720 50.746 -15.951 1.00 14.07 75 GLY D O 1
ATOM 2971 N N . HIS D 1 77 ? -6.604 51.260 -16.418 1.00 8.92 76 HIS D N 1
ATOM 2972 C CA . HIS D 1 77 ? -6.017 50.083 -15.797 1.00 10.41 76 HIS D CA 1
ATOM 2973 C C . HIS D 1 77 ? -4.811 50.486 -14.930 1.00 9.40 76 HIS D C 1
ATOM 2974 O O . HIS D 1 77 ? -3.647 50.326 -15.375 1.00 9.66 76 HIS D O 1
ATOM 2981 N N . PRO D 1 78 ? -5.027 51.035 -13.741 1.00 10.59 77 PRO D N 1
ATOM 2982 C CA . PRO D 1 78 ? -3.889 51.511 -12.964 1.00 10.68 77 PRO D CA 1
ATOM 2983 C C . PRO D 1 78 ? -2.858 50.457 -12.675 1.00 10.03 77 PRO D C 1
ATOM 2984 O O . PRO D 1 78 ? -1.656 50.828 -12.629 1.00 11.74 77 PRO D O 1
ATOM 2988 N N . ASP D 1 79 ? -3.177 49.195 -12.544 1.00 10.77 78 ASP D N 1
ATOM 2989 C CA . ASP D 1 79 ? -2.241 48.136 -12.271 1.00 9.51 78 ASP D CA 1
ATOM 2990 C C . ASP D 1 79 ? -1.289 47.921 -13.465 1.00 8.90 78 ASP D C 1
ATOM 2991 O O . ASP D 1 79 ? -0.211 47.333 -13.264 1.00 10.18 78 ASP D O 1
ATOM 2996 N N . GLN D 1 80 ? -1.673 48.354 -14.659 1.00 8.05 79 GLN D N 1
ATOM 2997 C CA . GLN D 1 80 ? -0.843 48.192 -15.839 1.00 8.06 79 GLN D CA 1
ATOM 2998 C C . GLN D 1 80 ? 0.084 49.382 -16.078 1.00 7.49 79 GLN D C 1
ATOM 2999 O O . GLN D 1 80 ? 0.944 49.331 -16.971 1.00 8.36 79 GLN D O 1
ATOM 3005 N N . VAL D 1 81 ? -0.052 50.454 -15.324 1.00 9.58 80 VAL D N 1
ATOM 3006 C CA . VAL D 1 81 ? 0.739 51.674 -15.483 1.00 10.11 80 VAL D CA 1
ATOM 3007 C C . VAL D 1 81 ? 2.225 51.383 -15.410 1.00 8.78 80 VAL D C 1
ATOM 3008 O O . VAL D 1 81 ? 2.968 51.806 -16.304 1.00 8.92 80 VAL D O 1
ATOM 3012 N N . PRO D 1 82 ? 2.716 50.710 -14.385 1.00 9.17 81 PRO D N 1
ATOM 3013 C CA . PRO D 1 82 ? 4.200 50.534 -14.296 1.00 10.61 81 PRO D CA 1
ATOM 3014 C C . PRO D 1 82 ? 4.709 49.827 -15.541 1.00 7.93 81 PRO D C 1
ATOM 3015 O O . PRO D 1 82 ? 5.836 50.062 -15.962 1.00 8.34 81 PRO D O 1
ATOM 3019 N N . TYR D 1 83 ? 3.903 48.902 -16.079 1.00 7.51 82 TYR D N 1
ATOM 3020 C CA . TYR D 1 83 ? 4.319 48.052 -17.171 1.00 7.12 82 TYR D CA 1
ATOM 3021 C C . TYR D 1 83 ? 4.441 48.856 -18.458 1.00 6.32 82 TYR D C 1
ATOM 3022 O O . TYR D 1 83 ? 5.479 48.889 -19.095 1.00 6.83 82 TYR D O 1
ATOM 3031 N N . ILE D 1 84 ? 3.378 49.610 -18.822 1.00 6.27 83 ILE D N 1
ATOM 3032 C CA . ILE D 1 84 ? 3.465 50.356 -20.069 1.00 6.19 83 ILE D CA 1
ATOM 3033 C C . ILE D 1 84 ? 4.460 51.504 -19.973 1.00 5.93 83 ILE D C 1
ATOM 3034 O O . ILE D 1 84 ? 5.134 51.853 -20.951 1.00 7.27 83 ILE D O 1
ATOM 3039 N N . VAL D 1 85 ? 4.623 52.096 -18.791 1.00 6.72 84 VAL D N 1
ATOM 3040 C CA . VAL D 1 85 ? 5.622 53.142 -18.584 1.00 7.05 84 VAL D CA 1
ATOM 3041 C C . VAL D 1 85 ? 7.021 52.627 -18.865 1.00 6.26 84 VAL D C 1
ATOM 3042 O O . VAL D 1 85 ? 7.864 53.321 -19.392 1.00 6.74 84 VAL D O 1
ATOM 3046 N N . THR D 1 86 ? 7.263 51.347 -18.468 1.00 6.69 85 THR D N 1
ATOM 3047 C CA . THR D 1 86 ? 8.588 50.770 -18.649 1.00 6.86 85 THR D CA 1
ATOM 3048 C C . THR D 1 86 ? 8.854 50.442 -20.112 1.00 6.50 85 THR D C 1
ATOM 3049 O O . THR D 1 86 ? 9.935 50.729 -20.646 1.00 6.87 85 THR D O 1
ATOM 3053 N N . TRP D 1 87 ? 7.875 49.848 -20.778 1.00 6.35 86 TRP D N 1
ATOM 3054 C CA . TRP D 1 87 ? 8.017 49.642 -22.238 1.00 6.47 86 TRP D CA 1
ATOM 3055 C C . TRP D 1 87 ? 8.304 50.977 -22.929 1.00 6.58 86 TRP D C 1
ATOM 3056 O O . TRP D 1 87 ? 9.137 51.079 -23.829 1.00 7.01 86 TRP D O 1
ATOM 3067 N N . GLU D 1 88 ? 7.545 52.012 -22.563 1.00 5.94 87 GLU D N 1
ATOM 3068 C CA . GLU D 1 88 ? 7.701 53.337 -23.162 1.00 6.23 87 GLU D CA 1
ATOM 3069 C C . GLU D 1 88 ? 9.119 53.863 -22.942 1.00 6.46 87 GLU D C 1
ATOM 3070 O O . GLU D 1 88 ? 9.752 54.416 -23.852 1.00 7.16 87 GLU D O 1
ATOM 3076 N N . ALA D 1 89 ? 9.642 53.691 -21.727 1.00 6.68 88 ALA D N 1
ATOM 3077 C CA . ALA D 1 89 ? 10.980 54.152 -21.402 1.00 6.90 88 ALA D CA 1
ATOM 3078 C C . ALA D 1 89 ? 12.019 53.428 -22.294 1.00 7.50 88 ALA D C 1
ATOM 3079 O O . ALA D 1 89 ? 12.955 54.058 -22.781 1.00 8.79 88 ALA D O 1
ATOM 3081 N N . LEU D 1 90 ? 11.846 52.126 -22.500 1.00 8.20 89 LEU D N 1
ATOM 3082 C CA . LEU D 1 90 ? 12.742 51.356 -23.376 1.00 8.91 89 LEU D CA 1
ATOM 3083 C C . LEU D 1 90 ? 12.736 51.926 -24.778 1.00 8.91 89 LEU D C 1
ATOM 3084 O O . LEU D 1 90 ? 13.768 52.008 -25.439 1.00 11.99 89 LEU D O 1
ATOM 3089 N N . ALA D 1 91 ? 11.543 52.242 -25.302 1.00 9.35 90 ALA D N 1
ATOM 3090 C CA . ALA D 1 91 ? 11.433 52.745 -26.672 1.00 10.36 90 ALA D CA 1
ATOM 3091 C C . ALA D 1 91 ? 12.045 54.124 -26.826 1.00 10.49 90 ALA D C 1
ATOM 3092 O O . ALA D 1 91 ? 12.645 54.406 -27.880 1.00 13.34 90 ALA D O 1
ATOM 3094 N N . PHE D 1 92 ? 11.914 54.966 -25.814 1.00 8.63 91 PHE D N 1
ATOM 3095 C CA . PHE D 1 92 ? 12.422 56.333 -25.898 1.00 8.35 91 PHE D CA 1
ATOM 3096 C C . PHE D 1 92 ? 13.944 56.371 -25.767 1.00 9.24 91 PHE D C 1
ATOM 3097 O O . PHE D 1 92 ? 14.571 57.265 -26.337 1.00 12.33 91 PHE D O 1
ATOM 3105 N N . ASP D 1 93 ? 14.534 55.488 -24.980 1.00 9.05 92 ASP D N 1
ATOM 3106 C CA . ASP D 1 93 ? 15.974 55.470 -24.781 1.00 9.54 92 ASP D CA 1
ATOM 3107 C C . ASP D 1 93 ? 16.445 54.034 -24.848 1.00 9.01 92 ASP D C 1
ATOM 3108 O O . ASP D 1 93 ? 16.627 53.373 -23.801 1.00 9.90 92 ASP D O 1
ATOM 3113 N N . PRO D 1 94 ? 16.668 53.528 -26.051 1.00 11.41 93 PRO D N 1
ATOM 3114 C CA . PRO D 1 94 ? 16.914 52.090 -26.181 1.00 10.65 93 PRO D CA 1
ATOM 3115 C C . PRO D 1 94 ? 18.257 51.663 -25.554 1.00 9.56 93 PRO D C 1
ATOM 3116 O O . PRO D 1 94 ? 19.286 52.186 -25.891 1.00 11.48 93 PRO D O 1
ATOM 3120 N N . PRO D 1 95 ? 18.230 50.632 -24.710 1.00 9.30 94 PRO D N 1
ATOM 3121 C CA . PRO D 1 95 ? 19.480 49.949 -24.344 1.00 10.68 94 PRO D CA 1
ATOM 3122 C C . PRO D 1 95 ? 20.000 49.247 -25.602 1.00 10.94 94 PRO D C 1
ATOM 3123 O O . PRO D 1 95 ? 19.380 49.169 -26.668 1.00 12.20 94 PRO D O 1
ATOM 3127 N N . PRO D 1 96 ? 21.208 48.663 -25.520 1.00 11.55 95 PRO D N 1
ATOM 3128 C CA . PRO D 1 96 ? 21.847 48.099 -26.711 1.00 12.80 95 PRO D CA 1
ATOM 3129 C C . PRO D 1 96 ? 21.089 47.005 -27.429 1.00 14.39 95 PRO D C 1
ATOM 3130 O O . PRO D 1 96 ? 21.170 46.844 -28.666 1.00 17.54 95 PRO D O 1
ATOM 3134 N N . TRP D 1 97 ? 20.297 46.264 -26.674 1.00 12.88 96 TRP D N 1
ATOM 3135 C CA . TRP D 1 97 ? 19.530 45.131 -27.158 1.00 14.26 96 TRP D CA 1
ATOM 3136 C C . TRP D 1 97 ? 18.182 45.502 -27.756 1.00 14.01 96 TRP D C 1
ATOM 3137 O O . TRP D 1 97 ? 17.541 44.594 -28.298 1.00 18.85 96 TRP D O 1
ATOM 3148 N N . VAL D 1 98 ? 17.788 46.753 -27.730 1.00 15.24 97 VAL D N 1
ATOM 3149 C CA . VAL D 1 98 ? 16.641 47.206 -28.516 1.00 20.49 97 VAL D CA 1
ATOM 3150 C C . VAL D 1 98 ? 17.088 48.045 -29.696 1.00 24.64 97 VAL D C 1
ATOM 3151 O O . VAL D 1 98 ? 17.776 49.064 -29.655 1.00 30.64 97 VAL D O 1
ATOM 3155 N N . LYS D 1 99 ? 16.863 47.444 -30.903 1.00 26.98 98 LYS D N 1
ATOM 3156 C CA . LYS D 1 99 ? 17.600 48.293 -31.907 1.00 39.65 98 LYS D CA 1
ATOM 3157 C C . LYS D 1 99 ? 17.277 49.762 -31.772 1.00 47.71 98 LYS D C 1
ATOM 3158 O O . LYS D 1 99 ? 17.046 50.214 -30.600 1.00 46.04 98 LYS D O 1
#